Protein AF-A0A9Q8QM18-F1 (afdb_monomer_lite)

Radius of gyration: 28.14 Å; chains: 1; bounding box: 54×79×71 Å

pLDDT: mean 74.95, std 17.77, range [26.58, 97.56]

Organism: NCBI:txid2060973

InterPro domains:
  IPR002347 Short-chain dehydrogenase/reductase SDR [PF00106] (269-348)
  IPR036188 FAD/NAD(P)-binding domain superfamily [G3DSA:3.50.50.60] (13-176)
  IPR036188 FAD/NAD(P)-binding domain superfamily [SSF51905] (11-194)
  IPR036291 NAD(P)-binding domain superfamily [SSF51735] (270-450)
  IPR051104 FAD-dependent monooxygenase-like [PTHR46720] (10-173)

Structure (mmCIF, N/CA/C/O backbone):
data_AF-A0A9Q8QM18-F1
#
_entry.id   AF-A0A9Q8QM18-F1
#
loop_
_atom_site.group_PDB
_atom_site.id
_atom_site.type_symbol
_atom_site.label_atom_id
_atom_site.label_alt_id
_atom_site.label_comp_id
_atom_site.label_asym_id
_atom_site.label_entity_id
_atom_site.label_seq_id
_atom_site.pdbx_PDB_ins_code
_atom_site.Cartn_x
_atom_site.Cartn_y
_atom_site.Cartn_z
_atom_site.occupancy
_atom_site.B_iso_or_equiv
_atom_site.auth_seq_id
_atom_site.auth_comp_id
_atom_site.auth_asym_id
_atom_site.auth_atom_id
_atom_site.pdbx_PDB_model_num
ATOM 1 N N . MET A 1 1 ? -3.665 -9.836 41.598 1.00 34.06 1 MET A N 1
ATOM 2 C CA . MET A 1 1 ? -3.553 -8.411 41.993 1.00 34.06 1 MET A CA 1
ATOM 3 C C . MET A 1 1 ? -4.926 -7.767 41.803 1.00 34.06 1 MET A C 1
ATOM 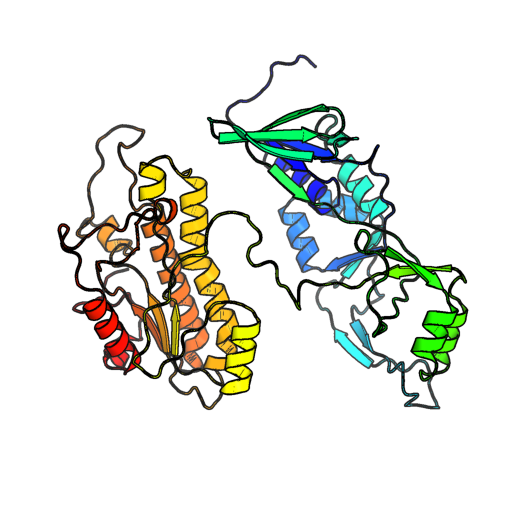5 O O . MET A 1 1 ? -5.701 -8.355 41.056 1.00 34.06 1 MET A O 1
ATOM 9 N N . PRO A 1 2 ? -5.274 -6.680 42.517 1.00 31.98 2 PRO A N 1
ATOM 10 C CA . PRO A 1 2 ? -6.604 -6.061 42.425 1.00 31.98 2 PRO A CA 1
ATOM 11 C C . PRO A 1 2 ? -6.899 -5.482 41.027 1.00 31.98 2 PRO A C 1
ATOM 13 O O . PRO A 1 2 ? -5.983 -5.227 40.252 1.00 31.98 2 PRO A O 1
ATOM 16 N N . GLU A 1 3 ? -8.183 -5.309 40.703 1.00 37.53 3 GLU A N 1
ATOM 17 C CA . GLU A 1 3 ? -8.696 -5.207 39.320 1.00 37.53 3 GLU A CA 1
ATOM 18 C C . GLU A 1 3 ? -8.682 -3.798 38.681 1.00 37.53 3 GLU A C 1
ATOM 20 O O . GLU A 1 3 ? -9.197 -3.621 37.570 1.00 37.53 3 GLU A O 1
ATOM 25 N N . ASP A 1 4 ? -8.121 -2.793 39.361 1.00 39.25 4 ASP A N 1
ATOM 26 C CA . ASP A 1 4 ? -8.406 -1.376 39.073 1.00 39.25 4 ASP A CA 1
ATOM 27 C C . ASP A 1 4 ? -7.155 -0.490 38.897 1.00 39.25 4 ASP A C 1
ATOM 29 O O . ASP A 1 4 ? -7.056 0.604 39.441 1.00 39.25 4 ASP A O 1
ATOM 33 N N . ASP A 1 5 ? -6.191 -0.974 38.106 1.00 39.03 5 ASP A N 1
ATOM 34 C CA . ASP A 1 5 ? -5.018 -0.208 37.633 1.00 39.03 5 ASP A CA 1
ATOM 35 C C . ASP A 1 5 ? -5.024 -0.093 36.092 1.00 39.03 5 ASP A C 1
ATOM 37 O O . ASP A 1 5 ? -4.059 -0.393 35.385 1.00 39.03 5 ASP A O 1
ATOM 41 N N . ARG A 1 6 ? -6.196 0.241 35.532 1.00 44.75 6 ARG A N 1
ATOM 42 C CA . ARG A 1 6 ? -6.424 0.326 34.081 1.00 44.75 6 ARG A CA 1
ATOM 43 C C . ARG A 1 6 ? -6.242 1.759 33.583 1.00 44.75 6 ARG A C 1
ATOM 45 O O . ARG A 1 6 ? -7.160 2.571 33.615 1.00 44.75 6 ARG A O 1
ATOM 52 N N . ASP A 1 7 ? -5.041 2.042 33.081 1.00 43.19 7 ASP A N 1
ATOM 53 C CA . ASP A 1 7 ? -4.685 3.301 32.416 1.00 43.19 7 ASP A CA 1
ATOM 54 C C . ASP A 1 7 ? -5.503 3.523 31.127 1.00 43.19 7 ASP A C 1
ATOM 56 O O . ASP A 1 7 ? -5.141 3.066 30.038 1.00 43.19 7 ASP A O 1
ATOM 60 N N . TRP A 1 8 ? -6.609 4.260 31.253 1.00 39.44 8 TRP A N 1
ATOM 61 C CA . TRP A 1 8 ? -7.524 4.594 30.157 1.00 39.44 8 TRP A CA 1
ATOM 62 C C . TRP A 1 8 ? -6.938 5.547 29.096 1.00 39.44 8 TRP A C 1
ATOM 64 O O . TRP A 1 8 ? -7.628 5.873 28.132 1.00 39.44 8 TRP A O 1
ATOM 74 N N . ALA A 1 9 ? -5.682 5.996 29.225 1.00 43.34 9 ALA A N 1
ATOM 75 C CA . ALA A 1 9 ? -5.035 6.851 28.228 1.00 43.34 9 ALA A CA 1
ATOM 76 C C . ALA A 1 9 ? -4.517 6.092 26.987 1.00 43.34 9 ALA A C 1
ATOM 78 O O . ALA A 1 9 ? -3.986 6.723 26.067 1.00 43.34 9 ALA A O 1
ATOM 79 N N . LYS A 1 10 ? -4.631 4.754 26.941 1.00 47.91 10 LYS A N 1
ATOM 80 C CA . LYS A 1 10 ? -4.065 3.914 25.870 1.00 47.91 10 LYS A CA 1
ATOM 81 C C . LYS A 1 10 ? -5.100 2.958 25.260 1.00 47.91 10 LYS A C 1
ATOM 83 O O . LYS A 1 10 ? -5.878 2.369 26.008 1.00 47.91 10 LYS A O 1
ATOM 88 N N . PRO A 1 11 ? -5.086 2.741 23.928 1.00 55.12 11 PRO A N 1
ATOM 89 C CA . PRO A 1 11 ? -5.992 1.796 23.282 1.00 55.12 11 PRO A CA 1
ATOM 90 C C . PRO A 1 11 ? -5.706 0.361 23.736 1.00 55.12 11 PRO A C 1
ATOM 92 O O . PRO A 1 11 ? -4.543 -0.028 23.876 1.00 55.12 11 PRO A O 1
ATOM 95 N N . HIS A 1 12 ? -6.771 -0.418 23.923 1.00 72.94 12 HIS A N 1
ATOM 96 C CA . HIS A 1 12 ? -6.713 -1.847 24.205 1.00 72.94 12 HIS A CA 1
ATOM 97 C C . HIS A 1 12 ? -6.968 -2.636 22.916 1.00 72.94 12 HIS A C 1
ATOM 99 O O . HIS A 1 12 ? -8.068 -2.607 22.370 1.00 72.94 12 HIS A O 1
ATOM 105 N N . LEU A 1 13 ? -5.941 -3.312 22.406 1.00 73.00 13 LEU A N 1
ATOM 106 C CA . LEU A 1 13 ? -5.974 -4.031 21.131 1.00 73.00 13 LEU A CA 1
ATOM 107 C C . LEU A 1 13 ? -6.277 -5.523 21.324 1.00 73.00 13 LEU A C 1
ATOM 109 O O . LEU A 1 13 ? -5.833 -6.130 22.297 1.00 73.00 13 LEU A O 1
ATOM 113 N N . ALA A 1 14 ? -6.957 -6.135 20.357 1.00 70.12 14 ALA A N 1
ATOM 114 C CA . ALA A 1 14 ? -7.005 -7.585 20.207 1.00 70.12 14 ALA A CA 1
ATOM 115 C C . ALA A 1 14 ? -6.118 -8.053 19.050 1.00 70.12 14 ALA A C 1
ATOM 117 O O . ALA A 1 14 ? -6.147 -7.483 17.958 1.00 70.12 14 ALA A O 1
ATOM 118 N N . ILE A 1 15 ? -5.414 -9.157 19.265 1.00 71.94 15 ILE A N 1
ATOM 119 C CA . ILE A 1 15 ? -4.842 -9.995 18.212 1.00 71.94 15 ILE A CA 1
ATOM 120 C C . ILE A 1 15 ? -5.606 -11.320 18.232 1.00 71.94 15 ILE A C 1
ATOM 122 O O . ILE A 1 15 ? -5.833 -11.880 19.299 1.00 71.94 15 ILE A O 1
ATOM 126 N N . VAL A 1 16 ? -6.037 -11.806 17.072 1.00 67.12 16 VAL A N 1
ATOM 127 C CA . VAL A 1 16 ? -6.761 -13.071 16.895 1.00 67.12 16 VAL A CA 1
ATOM 128 C C . VAL A 1 16 ? -5.879 -14.002 16.070 1.00 67.12 16 VAL A C 1
ATOM 130 O O . VAL A 1 16 ? -5.572 -13.697 14.919 1.00 67.12 16 VAL A O 1
ATOM 133 N N . GLY A 1 17 ? -5.478 -15.123 16.662 1.00 69.62 17 GLY A N 1
ATOM 134 C CA . GLY A 1 17 ? -4.489 -16.048 16.112 1.00 69.62 17 GLY A CA 1
ATOM 135 C C . GLY A 1 17 ? -3.126 -15.910 16.799 1.00 69.62 17 GLY A C 1
ATOM 136 O O . GLY A 1 17 ? -2.506 -14.844 16.821 1.00 69.62 17 GLY A O 1
ATOM 137 N N . GLY A 1 18 ? -2.680 -17.012 17.397 1.00 71.81 18 GLY A N 1
ATOM 138 C CA . GLY A 1 18 ? -1.485 -17.138 18.229 1.00 71.81 18 GLY A CA 1
ATOM 139 C C . GLY A 1 18 ? -0.248 -17.670 17.516 1.00 71.81 18 GLY A C 1
ATOM 140 O O . GLY A 1 18 ? 0.677 -18.113 18.189 1.00 71.81 18 GLY A O 1
ATOM 141 N N . GLY A 1 19 ? -0.207 -17.640 16.183 1.00 73.62 19 GLY A N 1
ATOM 142 C CA . GLY A 1 19 ? 1.004 -17.973 15.431 1.00 73.62 19 GLY A CA 1
ATOM 143 C C . GLY A 1 19 ? 2.135 -16.954 15.643 1.00 73.62 19 GLY A C 1
ATOM 144 O O . GLY A 1 19 ? 1.929 -15.869 16.195 1.00 73.62 19 GLY A O 1
ATOM 145 N N . ILE A 1 20 ? 3.332 -17.275 15.135 1.00 79.31 20 ILE A N 1
ATOM 146 C CA . ILE A 1 20 ? 4.567 -16.472 15.287 1.00 79.31 20 ILE A CA 1
ATOM 147 C C . ILE A 1 20 ? 4.347 -14.969 15.048 1.00 79.31 20 ILE A C 1
ATOM 149 O O . ILE A 1 20 ? 4.834 -14.157 15.830 1.00 79.31 20 ILE A O 1
ATOM 153 N N . VAL A 1 21 ? 3.593 -14.585 14.012 1.00 77.00 21 VAL A N 1
ATOM 154 C CA . VAL A 1 21 ? 3.330 -13.170 13.685 1.00 77.00 21 VAL A CA 1
ATOM 155 C C . VAL A 1 21 ? 2.522 -12.470 14.783 1.00 77.00 21 VAL A C 1
ATOM 157 O O . VAL A 1 21 ? 2.891 -11.371 15.195 1.00 77.00 21 VAL A O 1
ATOM 160 N N . GLY A 1 22 ? 1.466 -13.107 15.299 1.00 73.81 22 GLY A N 1
ATOM 161 C CA . GLY A 1 22 ? 0.642 -12.552 16.375 1.00 73.81 22 GLY A CA 1
ATOM 162 C C . GLY A 1 22 ? 1.420 -12.408 17.685 1.00 73.81 22 GLY A C 1
ATOM 163 O O . GLY A 1 22 ? 1.321 -11.380 18.358 1.00 73.81 22 GLY A O 1
ATOM 164 N N . VAL A 1 23 ? 2.266 -13.386 18.015 1.00 86.06 23 VAL A N 1
ATOM 165 C CA . VAL A 1 23 ? 3.114 -13.361 19.220 1.00 86.06 23 VAL A CA 1
ATOM 166 C C . VAL A 1 23 ? 4.228 -12.305 19.107 1.00 86.06 23 VAL A C 1
ATOM 168 O O . VAL A 1 23 ? 4.399 -11.504 20.027 1.00 86.06 23 VAL A O 1
ATOM 171 N N . ILE A 1 24 ? 4.910 -12.203 17.959 1.00 87.94 24 ILE A N 1
ATOM 172 C CA . ILE A 1 24 ? 5.895 -11.139 17.672 1.00 87.94 24 ILE A CA 1
ATOM 173 C C . ILE A 1 24 ? 5.258 -9.744 17.751 1.00 87.94 24 ILE A C 1
ATOM 175 O O . ILE A 1 24 ? 5.824 -8.833 18.361 1.00 87.94 24 ILE A O 1
ATOM 179 N N . LEU A 1 25 ? 4.066 -9.572 17.175 1.00 79.88 25 LEU A N 1
ATOM 180 C CA . LEU A 1 25 ? 3.323 -8.315 17.241 1.00 79.88 25 LEU A CA 1
ATOM 181 C C . LEU A 1 25 ? 2.918 -7.971 18.682 1.00 79.88 25 LEU A C 1
ATOM 183 O O . LEU A 1 25 ? 3.055 -6.818 19.094 1.00 79.88 25 LEU A O 1
ATOM 187 N N . THR A 1 26 ? 2.488 -8.963 19.467 1.00 85.75 26 THR A N 1
ATOM 188 C CA . THR A 1 26 ? 2.162 -8.792 20.892 1.00 85.75 26 THR A CA 1
ATOM 189 C C . THR A 1 26 ? 3.369 -8.274 21.676 1.00 85.75 26 THR A C 1
ATOM 191 O O . THR A 1 26 ? 3.246 -7.262 22.365 1.00 85.75 26 THR A O 1
ATOM 194 N N . LEU A 1 27 ? 4.551 -8.885 21.519 1.00 87.50 27 LEU A N 1
ATOM 195 C CA . LEU A 1 27 ? 5.794 -8.405 22.142 1.00 87.50 27 LEU A CA 1
ATOM 196 C C . LEU A 1 27 ? 6.119 -6.964 21.720 1.00 87.50 27 LEU A C 1
ATOM 198 O O . LEU A 1 27 ? 6.325 -6.094 22.568 1.00 87.50 27 LEU A O 1
ATOM 202 N N . GLY A 1 28 ? 6.051 -6.670 20.419 1.00 83.94 28 GLY A N 1
ATOM 203 C CA . GLY A 1 28 ? 6.276 -5.328 19.880 1.00 83.94 28 GLY A CA 1
ATOM 204 C C . GLY A 1 28 ? 5.372 -4.242 20.474 1.00 83.94 28 GLY A C 1
ATOM 205 O O . GLY A 1 28 ? 5.835 -3.118 20.705 1.00 83.94 28 GLY A O 1
ATOM 206 N N . LEU A 1 29 ? 4.104 -4.568 20.735 1.00 82.56 29 LEU A N 1
ATOM 207 C CA . LEU A 1 29 ? 3.117 -3.680 21.357 1.00 82.56 29 LEU A CA 1
ATOM 208 C C . LEU A 1 29 ? 3.367 -3.508 22.862 1.00 82.56 29 LEU A C 1
ATOM 210 O O . LEU A 1 29 ? 3.389 -2.372 23.348 1.00 82.56 29 LEU A O 1
ATOM 214 N N . LEU A 1 30 ? 3.636 -4.603 23.581 1.00 86.81 30 LEU A N 1
ATOM 215 C CA . LEU A 1 30 ? 3.956 -4.591 25.013 1.00 86.81 30 LEU A CA 1
ATOM 216 C C . LEU A 1 30 ? 5.220 -3.770 25.310 1.00 86.81 30 LEU A C 1
ATOM 218 O O . LEU A 1 30 ? 5.198 -2.913 26.195 1.00 86.81 30 LEU A O 1
ATOM 222 N N . ARG A 1 31 ? 6.284 -3.931 24.510 1.00 87.19 31 ARG A N 1
ATOM 223 C CA . ARG A 1 31 ? 7.521 -3.126 24.583 1.00 87.19 31 ARG A CA 1
ATOM 224 C C . ARG A 1 31 ? 7.249 -1.625 24.481 1.00 87.19 31 ARG A C 1
ATOM 226 O O . ARG A 1 31 ? 7.883 -0.809 25.147 1.00 87.19 31 ARG A O 1
ATOM 233 N N . ARG A 1 32 ? 6.270 -1.257 23.649 1.00 84.62 32 ARG A N 1
ATOM 234 C CA . ARG A 1 32 ? 5.809 0.121 23.409 1.00 84.62 32 ARG A CA 1
ATOM 235 C C . ARG A 1 32 ? 4.740 0.570 24.418 1.00 84.62 32 ARG A C 1
ATOM 237 O O . ARG A 1 32 ? 4.177 1.651 24.272 1.00 84.62 32 ARG A O 1
ATOM 244 N N . LYS A 1 33 ? 4.500 -0.231 25.467 1.00 83.94 33 LYS A N 1
ATOM 245 C CA . LYS A 1 33 ? 3.535 -0.013 26.559 1.00 83.94 33 LYS A CA 1
ATOM 246 C C . LYS A 1 33 ? 2.088 0.155 26.076 1.00 83.94 33 LYS A C 1
ATOM 248 O O . LYS A 1 33 ? 1.301 0.832 26.738 1.00 83.94 33 LYS A O 1
ATOM 253 N N . VAL A 1 34 ? 1.745 -0.444 24.934 1.00 77.75 34 VAL A N 1
ATOM 254 C CA . VAL A 1 34 ? 0.377 -0.498 24.398 1.00 77.75 34 VAL A CA 1
ATOM 255 C C . VAL A 1 34 ? -0.373 -1.651 25.063 1.00 77.75 34 VAL A C 1
ATOM 257 O O . VAL A 1 34 ? 0.195 -2.719 25.280 1.00 77.75 34 VAL A O 1
ATOM 260 N N . SER A 1 35 ? -1.647 -1.440 25.396 1.00 82.38 35 SER A N 1
ATOM 261 C CA . SER A 1 35 ? -2.482 -2.479 25.998 1.00 82.38 35 SER A CA 1
ATOM 262 C C . SER A 1 35 ? -2.972 -3.440 24.913 1.00 82.38 35 SER A C 1
ATOM 264 O O . SER A 1 35 ? -3.502 -3.009 23.890 1.00 82.38 35 SER A O 1
ATOM 266 N N . VAL A 1 36 ? -2.784 -4.744 25.109 1.00 86.00 36 VAL A N 1
ATOM 267 C CA . VAL A 1 36 ? -3.120 -5.772 24.114 1.00 86.00 36 VAL A CA 1
ATOM 268 C C . VAL A 1 36 ? -3.541 -7.075 24.794 1.00 86.00 36 VAL A C 1
ATOM 270 O O . VAL A 1 36 ? -3.056 -7.392 25.880 1.00 86.00 36 VAL A O 1
ATOM 273 N N . ARG A 1 37 ? -4.433 -7.828 24.148 1.00 88.31 37 ARG A N 1
ATOM 274 C CA . ARG A 1 37 ? -4.672 -9.257 24.394 1.00 88.31 37 ARG A CA 1
ATOM 275 C C . ARG A 1 37 ? -4.522 -10.048 23.104 1.00 88.31 37 ARG A C 1
ATOM 277 O O . ARG A 1 37 ? -4.903 -9.566 22.037 1.00 88.31 37 ARG A O 1
ATOM 284 N N . LEU A 1 38 ? -4.016 -11.269 23.220 1.00 86.00 38 LEU A N 1
ATOM 285 C CA . LEU A 1 38 ? -3.966 -12.243 22.137 1.00 86.00 38 LEU A CA 1
ATOM 286 C C . LEU A 1 38 ? -4.971 -13.364 22.415 1.00 86.00 38 LEU A C 1
ATOM 288 O O . LEU A 1 38 ? -4.965 -13.955 23.491 1.00 86.00 38 LEU A O 1
ATOM 292 N N . TYR A 1 39 ? -5.815 -13.661 21.436 1.00 81.62 39 TYR A N 1
ATOM 293 C CA . TYR A 1 39 ? -6.861 -14.673 21.490 1.00 81.62 39 TYR A CA 1
ATOM 294 C C . TYR A 1 39 ? -6.489 -15.821 20.548 1.00 81.62 39 TYR A C 1
ATOM 296 O O . TYR A 1 39 ? -6.402 -15.624 19.336 1.00 81.62 39 TYR A O 1
ATOM 304 N N . GLU A 1 40 ? -6.254 -17.009 21.102 1.00 82.56 40 GLU A N 1
ATOM 305 C CA . GLU A 1 40 ? -5.836 -18.203 20.358 1.00 82.56 40 GLU A CA 1
ATOM 306 C C . GLU A 1 40 ? -6.907 -19.297 20.438 1.00 82.56 40 GLU A C 1
ATOM 308 O O . GLU A 1 40 ? -7.430 -19.592 21.512 1.00 82.56 40 GLU A O 1
ATOM 313 N N . GLN A 1 41 ? -7.239 -19.917 19.303 1.00 74.25 41 GLN A N 1
ATOM 314 C CA . GLN A 1 41 ? -8.289 -20.939 19.214 1.00 74.25 41 GLN A CA 1
ATOM 315 C C . GLN A 1 41 ? -7.907 -22.285 19.848 1.00 74.25 41 GLN A C 1
ATOM 317 O O . GLN A 1 41 ? -8.772 -22.988 20.372 1.00 74.25 41 GLN A O 1
ATOM 322 N N . SER A 1 42 ? -6.620 -22.623 19.846 1.00 76.38 42 SER A N 1
ATOM 323 C CA . SER A 1 42 ? -6.049 -23.843 20.418 1.00 76.38 42 SER A CA 1
ATOM 324 C C . SER A 1 42 ? -6.095 -23.852 21.950 1.00 76.38 42 SER A C 1
ATOM 326 O O . SER A 1 42 ? -6.275 -22.828 22.609 1.00 76.38 42 SER A O 1
ATOM 328 N N . THR A 1 43 ? -5.887 -25.023 22.558 1.00 80.12 43 THR A N 1
ATOM 329 C CA . THR A 1 43 ? -5.878 -25.206 24.024 1.00 80.12 43 THR A CA 1
ATOM 330 C C . THR A 1 43 ? -4.577 -24.774 24.716 1.00 80.12 43 THR A C 1
ATOM 332 O O . THR A 1 43 ? -4.452 -24.955 25.926 1.00 80.12 43 THR A O 1
ATOM 335 N N . GLY A 1 44 ? -3.615 -24.259 23.953 1.00 78.06 44 GLY A N 1
ATOM 336 C CA . GLY A 1 44 ? -2.250 -23.889 24.329 1.00 78.06 44 GLY A CA 1
ATOM 337 C C . GLY A 1 44 ? -1.426 -23.674 23.051 1.00 78.06 44 GLY A C 1
ATOM 338 O O . GLY A 1 44 ? -1.944 -23.917 21.959 1.00 78.06 44 GLY A O 1
ATOM 339 N N . PHE A 1 45 ? -0.145 -23.304 23.154 1.00 70.19 45 PHE A N 1
ATOM 340 C CA . PHE A 1 45 ? 0.777 -23.288 22.003 1.00 70.19 45 PHE A CA 1
ATOM 341 C C . PHE A 1 45 ? 1.203 -24.708 21.597 1.00 70.19 45 PHE A C 1
ATOM 343 O O . PHE A 1 45 ? 2.375 -25.072 21.635 1.00 70.19 45 PHE A O 1
ATOM 350 N N . GLN A 1 46 ? 0.234 -25.536 21.211 1.00 55.31 46 GLN A N 1
ATOM 351 C CA . GLN A 1 46 ? 0.485 -26.846 20.618 1.00 55.31 46 GLN A CA 1
ATOM 352 C C . GLN A 1 46 ? 0.745 -26.689 19.126 1.00 55.31 46 GLN A C 1
ATOM 354 O O . GLN A 1 46 ? -0.011 -27.184 18.289 1.00 55.31 46 GLN A O 1
ATOM 359 N N . GLU A 1 47 ? 1.822 -25.980 18.780 1.00 51.69 47 GLU A N 1
ATOM 360 C CA . GLU A 1 47 ? 2.209 -25.936 17.385 1.00 51.69 47 GLU A CA 1
ATOM 361 C C . GLU A 1 47 ? 2.679 -27.311 16.932 1.00 51.69 47 GLU A C 1
ATOM 363 O O . GLU A 1 47 ? 3.753 -27.821 17.263 1.00 51.69 47 GLU A O 1
ATOM 368 N N . ILE A 1 48 ? 1.834 -27.878 16.082 1.00 43.00 48 ILE A N 1
ATOM 369 C CA . ILE A 1 48 ? 2.151 -28.876 15.087 1.00 43.00 48 ILE A CA 1
ATOM 370 C C . ILE A 1 48 ? 3.327 -28.390 14.178 1.00 43.00 48 ILE A C 1
ATOM 372 O O . ILE A 1 48 ? 3.103 -28.349 12.988 1.00 43.00 48 ILE A O 1
ATOM 376 N N . GLY A 1 49 ? 4.495 -27.906 14.649 1.00 51.22 49 GLY A N 1
ATOM 377 C CA . GLY A 1 49 ? 5.391 -26.912 13.981 1.00 51.22 49 GLY A CA 1
ATOM 378 C C . GLY A 1 49 ? 5.974 -27.141 12.561 1.00 51.22 49 GLY A C 1
ATOM 379 O O . GLY A 1 49 ? 5.284 -27.510 11.631 1.00 51.22 49 GLY A O 1
ATOM 380 N N . ALA A 1 50 ? 7.252 -26.819 12.328 1.00 52.53 50 ALA A N 1
ATOM 381 C CA . ALA A 1 50 ? 7.966 -26.945 11.037 1.00 52.53 50 ALA A CA 1
ATOM 382 C C . ALA A 1 50 ? 9.450 -26.564 11.223 1.00 52.53 50 ALA A C 1
ATOM 384 O O . ALA A 1 50 ? 9.813 -26.045 12.279 1.00 52.53 50 ALA A O 1
ATOM 385 N N . GLY A 1 51 ? 10.291 -26.742 10.201 1.00 57.47 51 GLY A N 1
ATOM 386 C CA . GLY A 1 51 ? 11.512 -25.940 10.063 1.00 57.47 51 GLY A CA 1
ATOM 387 C C . GLY A 1 51 ? 11.171 -24.597 9.411 1.00 57.47 51 GLY A C 1
ATOM 388 O O . GLY A 1 51 ? 10.564 -24.589 8.344 1.00 57.47 51 GLY A O 1
ATOM 389 N N . ILE A 1 52 ? 11.526 -23.476 10.042 1.00 72.44 52 ILE A N 1
ATOM 390 C CA . ILE A 1 52 ? 11.339 -22.120 9.498 1.00 72.44 52 ILE A CA 1
ATOM 391 C C . ILE A 1 52 ? 12.672 -21.370 9.517 1.00 72.44 52 ILE A C 1
ATOM 393 O O . ILE A 1 52 ? 13.450 -21.521 10.456 1.00 72.44 52 ILE A O 1
ATOM 397 N N . ALA A 1 53 ? 12.957 -20.583 8.478 1.00 71.44 53 ALA A N 1
ATOM 398 C CA . ALA A 1 53 ? 14.232 -19.889 8.332 1.00 71.44 53 ALA A CA 1
ATOM 399 C C . ALA A 1 53 ? 14.049 -18.388 8.092 1.00 71.44 53 ALA A C 1
ATOM 401 O O . ALA A 1 53 ? 13.262 -17.973 7.243 1.00 71.44 53 ALA A O 1
ATOM 402 N N . PHE A 1 54 ? 14.814 -17.569 8.817 1.00 78.25 54 PHE A N 1
ATOM 403 C CA . PHE A 1 54 ? 14.709 -16.111 8.765 1.00 78.25 54 PHE A CA 1
ATOM 404 C C . PHE A 1 54 ? 15.955 -15.469 8.150 1.00 78.25 54 PHE A C 1
ATOM 406 O O . PHE A 1 54 ? 17.079 -15.631 8.645 1.00 78.25 54 PHE A O 1
ATOM 413 N N . SER A 1 55 ? 15.736 -14.697 7.084 1.00 77.69 55 SER A N 1
ATOM 414 C CA . SER A 1 55 ? 16.777 -13.917 6.414 1.00 77.69 55 SER A CA 1
ATOM 415 C C . SER A 1 55 ? 17.356 -12.834 7.330 1.00 77.69 55 SER A C 1
ATOM 417 O O . SER A 1 55 ? 16.729 -12.403 8.304 1.00 77.69 55 SER A O 1
ATOM 419 N N . ALA A 1 56 ? 18.544 -12.332 6.996 1.00 75.81 56 ALA A N 1
ATOM 420 C CA . ALA A 1 56 ? 19.166 -11.219 7.711 1.00 75.81 56 ALA A CA 1
ATOM 421 C C . ALA A 1 56 ? 18.294 -9.949 7.744 1.00 75.81 56 ALA A C 1
ATOM 423 O O . ALA A 1 56 ? 18.371 -9.184 8.703 1.00 75.81 56 ALA A O 1
ATOM 424 N N . CYS A 1 57 ? 17.435 -9.733 6.741 1.00 75.31 57 CYS A N 1
ATOM 425 C CA . CYS A 1 57 ? 16.480 -8.625 6.755 1.00 75.31 57 CYS A CA 1
ATOM 426 C C . CYS A 1 57 ? 15.371 -8.856 7.793 1.00 75.31 57 CYS A C 1
ATOM 428 O O . CYS A 1 57 ? 15.185 -8.022 8.677 1.00 75.31 57 CYS A O 1
ATOM 430 N N . ALA A 1 58 ? 14.721 -10.027 7.764 1.00 75.00 58 ALA A N 1
ATOM 431 C CA . ALA A 1 58 ? 13.677 -10.386 8.726 1.00 75.00 58 ALA A CA 1
ATOM 432 C C . ALA A 1 58 ? 14.183 -10.322 10.179 1.00 75.00 58 ALA A C 1
ATOM 434 O O . ALA A 1 58 ? 13.496 -9.790 11.047 1.00 75.00 58 ALA A O 1
ATOM 435 N N . ARG A 1 59 ? 15.418 -10.777 10.435 1.00 86.50 59 ARG A N 1
ATOM 436 C CA . ARG A 1 59 ? 16.049 -10.707 11.764 1.00 86.50 59 ARG A CA 1
ATOM 437 C C . ARG A 1 59 ? 16.302 -9.266 12.235 1.00 86.50 59 ARG A C 1
ATOM 439 O O . ARG A 1 59 ? 15.996 -8.956 13.381 1.00 86.50 59 ARG A O 1
ATOM 446 N N . ARG A 1 60 ? 16.746 -8.352 11.362 1.00 80.56 60 ARG A N 1
ATOM 447 C CA . ARG A 1 60 ? 16.833 -6.915 11.711 1.00 80.56 60 ARG A CA 1
ATOM 448 C C . ARG A 1 60 ? 15.457 -6.311 12.010 1.00 80.56 60 ARG A C 1
ATOM 450 O O . ARG A 1 60 ? 15.324 -5.519 12.937 1.00 80.56 60 ARG A O 1
ATOM 457 N N . CYS A 1 61 ? 14.415 -6.699 11.272 1.00 75.31 61 CYS A N 1
ATOM 458 C CA . CYS A 1 61 ? 13.047 -6.267 11.571 1.00 75.31 61 CYS A CA 1
ATOM 459 C C . CYS A 1 61 ? 12.570 -6.776 12.942 1.00 75.31 61 CYS A C 1
ATOM 461 O O . CYS A 1 61 ? 11.998 -6.001 13.703 1.00 75.31 61 CYS A O 1
ATOM 463 N N . MET A 1 62 ? 12.852 -8.037 13.289 1.00 87.19 62 MET A N 1
ATOM 464 C CA . MET A 1 62 ? 12.554 -8.611 14.609 1.00 87.19 62 MET A CA 1
ATOM 465 C C . MET A 1 62 ? 13.229 -7.830 15.747 1.00 87.19 62 MET A C 1
ATOM 467 O O . MET A 1 62 ? 12.555 -7.445 16.693 1.00 87.19 62 MET A O 1
ATOM 471 N N . GLU A 1 63 ? 14.520 -7.518 15.625 1.00 88.12 63 GLU A N 1
ATOM 472 C CA . GLU A 1 63 ? 15.291 -6.741 16.612 1.00 88.12 63 GLU A CA 1
ATOM 473 C C . GLU A 1 63 ? 14.729 -5.317 16.831 1.00 88.12 63 GLU A C 1
ATOM 475 O O . GLU A 1 63 ? 14.616 -4.828 17.962 1.00 88.12 63 GLU A O 1
ATOM 480 N N . LEU A 1 64 ? 14.295 -4.658 15.750 1.00 84.12 64 LEU A N 1
ATOM 481 C CA . LEU A 1 64 ? 13.620 -3.355 15.802 1.00 84.12 64 LEU A CA 1
ATOM 482 C C . LEU A 1 64 ? 12.220 -3.436 16.440 1.00 84.12 64 LEU A C 1
ATOM 484 O O . LEU A 1 64 ? 11.767 -2.475 17.074 1.00 84.12 64 LEU A O 1
ATOM 488 N N . ILE A 1 65 ? 11.533 -4.577 16.327 1.00 83.19 65 ILE A N 1
ATOM 489 C CA . ILE A 1 65 ? 10.297 -4.851 17.067 1.00 83.19 65 ILE A CA 1
ATOM 490 C C . ILE A 1 65 ? 10.647 -5.037 18.551 1.00 83.19 65 ILE A C 1
ATOM 492 O O . ILE A 1 65 ? 10.298 -4.159 19.350 1.00 83.19 65 ILE A O 1
ATOM 496 N N . ASP A 1 66 ? 11.395 -6.085 18.904 1.00 89.44 66 ASP A N 1
ATOM 497 C CA . ASP A 1 66 ? 11.927 -6.373 20.244 1.00 89.44 66 ASP A CA 1
ATOM 498 C C . ASP A 1 66 ? 13.152 -7.327 20.187 1.00 89.44 66 ASP A C 1
ATOM 500 O O . ASP A 1 66 ? 13.027 -8.417 19.627 1.00 89.44 66 ASP A O 1
ATOM 504 N N . PRO A 1 67 ? 14.318 -6.989 20.782 1.00 90.75 67 PRO A N 1
ATOM 505 C CA . PRO A 1 67 ? 15.452 -7.902 20.949 1.00 90.75 67 PRO A CA 1
ATOM 506 C C . PRO A 1 67 ? 15.099 -9.248 21.589 1.00 90.75 67 PRO A C 1
ATOM 508 O O . PRO A 1 67 ? 15.691 -10.253 21.200 1.00 90.75 67 PRO A O 1
ATOM 511 N N . LEU A 1 68 ? 14.080 -9.309 22.457 1.00 91.19 68 LEU A N 1
ATOM 512 C CA . LEU A 1 68 ? 13.597 -10.567 23.043 1.00 91.19 68 LEU A CA 1
ATOM 513 C C . LEU A 1 68 ? 13.147 -11.589 21.979 1.00 91.19 68 LEU A C 1
ATOM 515 O O . LEU A 1 68 ? 13.180 -12.792 22.223 1.00 91.19 68 LEU A O 1
ATOM 519 N N . ILE A 1 69 ? 12.777 -11.139 20.773 1.00 91.50 69 ILE A N 1
ATOM 520 C CA . ILE A 1 69 ? 12.456 -12.013 19.632 1.00 91.50 69 ILE A CA 1
ATOM 521 C C . ILE A 1 69 ? 13.724 -12.682 19.080 1.00 91.50 69 ILE A C 1
ATOM 523 O O . ILE A 1 69 ? 13.684 -13.839 18.665 1.00 91.50 69 ILE A O 1
ATOM 527 N N . ILE A 1 70 ? 14.859 -11.980 19.093 1.00 90.06 70 ILE A N 1
ATOM 528 C CA . ILE A 1 70 ? 16.161 -12.527 18.692 1.00 90.06 70 ILE A CA 1
ATOM 529 C C . ILE A 1 70 ? 16.748 -13.412 19.794 1.00 90.06 70 ILE A C 1
ATOM 531 O O . ILE A 1 70 ? 17.316 -14.453 19.474 1.00 90.06 70 ILE A O 1
ATOM 535 N N . GLU A 1 71 ? 16.558 -13.063 21.067 1.00 89.50 71 GLU A N 1
ATOM 536 C CA . GLU A 1 71 ? 16.921 -13.924 22.200 1.00 89.50 71 GLU A CA 1
ATOM 537 C C . GLU A 1 71 ? 16.125 -15.239 22.162 1.00 89.50 71 GLU A C 1
ATOM 539 O O . GLU A 1 71 ? 16.728 -16.308 22.164 1.00 89.50 71 GLU A O 1
ATOM 544 N N . ALA A 1 72 ? 14.802 -15.188 21.965 1.00 88.88 72 ALA A N 1
ATOM 545 C CA . ALA A 1 72 ? 13.972 -16.379 21.752 1.00 88.88 72 ALA A CA 1
ATOM 546 C C . ALA A 1 72 ? 14.415 -17.207 20.528 1.00 88.88 72 ALA A C 1
ATOM 548 O O . ALA A 1 72 ? 14.449 -18.437 20.593 1.00 88.88 72 ALA A O 1
ATOM 549 N N . LEU A 1 73 ? 14.807 -16.552 19.425 1.00 85.56 73 LEU A N 1
ATOM 550 C CA . LEU A 1 73 ? 15.326 -17.225 18.228 1.00 85.56 73 LEU A CA 1
ATOM 551 C C . LEU A 1 73 ? 16.680 -17.911 18.490 1.00 85.56 73 LEU A C 1
ATOM 553 O O . LEU A 1 73 ? 16.969 -18.959 17.917 1.00 85.56 73 LEU A O 1
ATOM 557 N N . GLN A 1 74 ? 17.524 -17.348 19.355 1.00 82.88 74 GLN A N 1
ATOM 558 C CA . GLN A 1 74 ? 18.769 -17.987 19.786 1.00 82.88 74 GLN A CA 1
ATOM 559 C C . GLN A 1 74 ? 18.483 -19.161 20.739 1.00 82.88 74 GLN A C 1
ATOM 561 O O . GLN A 1 74 ? 19.009 -20.254 20.528 1.00 82.88 74 GLN A O 1
ATOM 566 N N . SER A 1 75 ? 17.600 -18.975 21.724 1.00 82.94 75 SER A N 1
ATOM 567 C CA . SER A 1 75 ? 17.218 -19.989 22.718 1.00 82.94 75 SER A CA 1
ATOM 568 C C . SER A 1 75 ? 16.506 -21.204 22.119 1.00 82.94 75 SER A C 1
ATOM 570 O O . SER A 1 75 ? 16.705 -22.318 22.601 1.00 82.94 75 SER A O 1
ATOM 572 N N . CYS A 1 76 ? 15.756 -21.048 21.022 1.00 77.38 76 CYS A N 1
ATOM 573 C CA . CYS A 1 76 ? 15.187 -22.180 20.283 1.00 77.38 76 CYS A CA 1
ATOM 574 C C . CYS A 1 76 ? 16.211 -22.924 19.393 1.00 77.38 76 CYS A C 1
ATOM 576 O O . CYS A 1 76 ? 15.820 -23.703 18.522 1.00 77.38 76 CYS A O 1
ATOM 578 N N . GLY A 1 77 ? 17.512 -22.667 19.572 1.00 64.56 77 GLY A N 1
ATOM 579 C CA . GLY A 1 77 ? 18.598 -23.382 18.902 1.00 64.56 77 GLY A CA 1
ATOM 580 C C . GLY A 1 77 ? 18.767 -23.036 17.424 1.00 64.56 77 GLY A C 1
ATOM 581 O O . GLY A 1 77 ? 19.152 -23.909 16.649 1.00 64.56 77 GLY A O 1
ATOM 582 N N . ALA A 1 78 ? 18.460 -21.802 16.999 1.00 64.38 78 ALA A N 1
ATOM 583 C CA . ALA A 1 78 ? 18.586 -21.444 15.588 1.00 64.38 78 ALA A CA 1
ATOM 584 C C . ALA A 1 78 ? 20.035 -21.575 15.088 1.00 64.38 78 ALA A C 1
ATOM 586 O O . ALA A 1 78 ? 20.951 -20.935 15.621 1.00 64.38 78 ALA A O 1
ATOM 587 N N . VAL A 1 79 ? 20.217 -22.343 14.017 1.00 62.31 79 VAL A N 1
ATOM 588 C CA . VAL A 1 79 ? 21.488 -22.577 13.314 1.00 62.31 79 VAL A CA 1
ATOM 589 C C . VAL A 1 79 ? 21.520 -21.807 11.994 1.00 62.31 79 VAL A C 1
ATOM 591 O O . VAL A 1 79 ? 20.486 -21.331 11.525 1.00 62.31 79 VAL A O 1
ATOM 594 N N . SER A 1 80 ? 22.694 -21.658 11.381 1.00 59.38 80 SER A N 1
ATOM 595 C CA . SER A 1 80 ? 22.766 -21.318 9.952 1.00 59.38 80 SER A CA 1
ATOM 596 C C . SER A 1 80 ? 22.137 -22.457 9.140 1.00 59.38 80 SER A C 1
ATOM 598 O O . SER A 1 80 ? 22.243 -23.613 9.539 1.00 59.38 80 SER A O 1
ATOM 600 N N . VAL A 1 81 ? 21.461 -22.157 8.026 1.00 54.53 81 VAL A N 1
ATOM 601 C CA . VAL A 1 81 ? 20.858 -23.210 7.172 1.00 54.53 81 VAL A CA 1
ATOM 602 C C . VAL A 1 81 ? 21.918 -23.960 6.343 1.00 54.53 81 VAL A C 1
ATOM 604 O O . VAL A 1 81 ? 21.655 -25.049 5.842 1.00 54.53 81 VAL A O 1
ATOM 607 N N . SER A 1 82 ? 23.127 -23.409 6.254 1.00 52.16 82 SER A N 1
ATOM 608 C CA . SER A 1 82 ? 24.301 -24.013 5.631 1.00 52.16 82 SER A CA 1
ATOM 609 C C . SER A 1 82 ? 25.577 -23.622 6.381 1.00 52.16 82 SER A C 1
ATOM 611 O O . SER A 1 82 ? 25.636 -22.559 7.013 1.00 52.16 82 SER A O 1
ATOM 613 N N . ASP A 1 83 ? 26.598 -24.473 6.282 1.00 49.12 83 ASP A N 1
ATOM 614 C CA . ASP A 1 83 ? 27.938 -24.195 6.794 1.00 49.12 83 ASP A CA 1
ATOM 615 C C . ASP A 1 83 ? 28.732 -23.341 5.787 1.00 49.12 83 ASP A C 1
ATOM 617 O O . ASP A 1 83 ? 28.728 -23.601 4.583 1.00 49.12 83 ASP A O 1
ATOM 621 N N . ASP A 1 84 ? 29.383 -22.295 6.304 1.00 48.94 84 ASP A N 1
ATOM 622 C CA . ASP A 1 84 ? 30.302 -21.332 5.667 1.00 48.94 84 ASP A CA 1
ATOM 623 C C . ASP A 1 84 ? 29.857 -20.559 4.399 1.00 48.94 84 ASP A C 1
ATOM 625 O O . ASP A 1 84 ? 30.329 -19.442 4.192 1.00 48.94 84 ASP A O 1
ATOM 629 N N . THR A 1 85 ? 28.907 -21.044 3.592 1.00 53.19 85 THR A N 1
ATOM 630 C CA . THR A 1 85 ? 28.363 -20.338 2.408 1.00 53.19 85 THR A CA 1
ATOM 631 C C . THR A 1 85 ? 26.838 -20.427 2.366 1.00 53.19 85 THR A C 1
ATOM 633 O O . THR A 1 85 ? 26.266 -21.513 2.384 1.00 53.19 85 THR A O 1
ATOM 636 N N . ASN A 1 86 ? 26.139 -19.285 2.355 1.00 55.06 86 ASN A N 1
ATOM 637 C CA . ASN A 1 86 ? 24.667 -19.234 2.305 1.00 55.06 86 ASN A CA 1
ATOM 638 C C . ASN A 1 86 ? 24.180 -19.245 0.851 1.00 55.06 86 ASN A C 1
ATOM 640 O O . ASN A 1 86 ? 23.564 -18.292 0.379 1.00 55.06 86 ASN A O 1
ATOM 644 N N . ASP A 1 87 ? 24.477 -20.329 0.144 1.00 62.56 87 ASP A N 1
ATOM 645 C CA . ASP A 1 87 ? 24.202 -20.441 -1.283 1.00 62.56 87 ASP A CA 1
ATOM 646 C C . ASP A 1 87 ? 22.913 -21.218 -1.534 1.00 62.56 87 ASP A C 1
ATOM 648 O O . ASP A 1 87 ? 22.752 -22.350 -1.077 1.00 62.56 87 ASP A O 1
ATOM 652 N N . LEU A 1 88 ? 22.018 -20.651 -2.341 1.00 64.12 88 LEU A N 1
ATOM 653 C CA . LEU A 1 88 ? 20.991 -21.448 -3.001 1.00 64.12 88 LEU A CA 1
ATOM 654 C C . LEU A 1 88 ? 21.672 -22.318 -4.057 1.00 64.12 88 LEU A C 1
ATOM 656 O O . LEU A 1 88 ? 22.475 -21.825 -4.853 1.00 64.12 88 LEU A O 1
ATOM 660 N N . ARG A 1 89 ? 21.339 -23.607 -4.074 1.00 66.19 89 ARG A N 1
ATOM 661 C CA . ARG A 1 89 ? 21.903 -24.607 -4.986 1.00 66.19 89 ARG A CA 1
ATOM 662 C C . ARG A 1 89 ? 20.808 -25.161 -5.891 1.00 66.19 89 ARG A C 1
ATOM 664 O O . ARG A 1 89 ? 19.662 -25.297 -5.472 1.00 66.19 89 ARG A O 1
ATOM 671 N N . TRP A 1 90 ? 21.161 -25.450 -7.140 1.00 68.25 90 TRP A N 1
ATOM 672 C CA . TRP A 1 90 ? 20.267 -26.012 -8.148 1.00 68.25 90 TRP A CA 1
ATOM 673 C C . TRP A 1 90 ? 20.855 -27.294 -8.737 1.00 68.25 90 TRP A C 1
ATOM 675 O O . TRP A 1 90 ? 22.028 -27.340 -9.117 1.00 68.25 90 TRP A O 1
ATOM 685 N N . VAL A 1 91 ? 20.009 -28.314 -8.857 1.00 70.81 91 VAL A N 1
ATOM 686 C CA . VAL A 1 91 ? 20.313 -29.614 -9.462 1.00 70.81 91 VAL A CA 1
ATOM 687 C C . VAL A 1 91 ? 19.240 -29.899 -10.506 1.00 70.81 91 VAL A C 1
ATOM 689 O O . VAL A 1 91 ? 18.060 -29.647 -10.268 1.00 70.81 91 VAL A O 1
ATOM 692 N N . ASP A 1 92 ? 19.634 -30.419 -11.667 1.00 72.19 92 ASP A N 1
ATOM 693 C CA . ASP A 1 92 ? 18.671 -30.939 -12.637 1.00 72.19 92 ASP A CA 1
ATOM 694 C C . ASP A 1 92 ? 18.165 -32.304 -12.146 1.00 72.19 92 ASP A C 1
ATOM 696 O O . ASP A 1 92 ? 18.919 -33.276 -12.101 1.00 72.19 92 ASP A O 1
ATOM 700 N N . GLY A 1 93 ? 16.906 -32.351 -11.707 1.00 73.56 93 GLY A N 1
ATOM 701 C CA . GLY A 1 93 ? 16.256 -33.580 -11.250 1.00 73.56 93 GLY A CA 1
ATOM 702 C C . GLY A 1 93 ? 15.678 -34.436 -12.380 1.00 73.56 93 GLY A C 1
ATOM 703 O O . GLY A 1 93 ? 15.362 -35.601 -12.150 1.00 73.56 93 GLY A O 1
ATOM 704 N N . TYR A 1 94 ? 15.530 -33.878 -13.584 1.00 75.75 94 TYR A N 1
ATOM 705 C CA . TYR A 1 94 ? 14.854 -34.536 -14.700 1.00 75.75 94 TYR A CA 1
ATOM 706 C C . TYR A 1 94 ? 15.865 -35.200 -15.633 1.00 75.75 94 TYR A C 1
ATOM 708 O O . TYR A 1 94 ? 15.840 -36.413 -15.833 1.00 75.75 94 TYR A O 1
ATOM 716 N N . ASN A 1 95 ? 16.819 -34.421 -16.143 1.00 69.88 95 ASN A N 1
ATOM 717 C CA . ASN A 1 95 ? 17.942 -34.966 -16.893 1.00 69.88 95 ASN A CA 1
ATOM 718 C C . ASN A 1 95 ? 18.984 -35.563 -15.929 1.00 69.88 95 ASN A C 1
ATOM 720 O O . ASN A 1 95 ? 18.968 -35.333 -14.718 1.00 69.88 95 ASN A O 1
ATOM 724 N N . GLN A 1 96 ? 19.953 -36.291 -16.483 1.00 62.41 96 GLN A N 1
ATOM 725 C CA . GLN A 1 96 ? 21.146 -36.740 -15.762 1.00 62.41 96 GLN A CA 1
ATOM 726 C C . GLN A 1 96 ? 22.392 -36.242 -16.523 1.00 62.41 96 GLN A C 1
ATOM 728 O O . GLN A 1 96 ? 23.015 -37.013 -17.251 1.00 62.41 96 GLN A O 1
ATOM 733 N N . PRO A 1 97 ? 22.725 -34.930 -16.458 1.00 53.22 97 PRO A N 1
ATOM 734 C CA . PRO A 1 97 ? 23.583 -34.285 -17.465 1.00 53.22 97 PRO A CA 1
ATOM 735 C C . PRO A 1 97 ? 25.067 -34.667 -17.395 1.00 53.22 97 PRO A C 1
ATOM 737 O O . PRO A 1 97 ? 25.820 -34.368 -18.320 1.00 53.22 97 PRO A O 1
ATOM 740 N N . TYR A 1 98 ? 25.486 -35.297 -16.297 1.00 57.44 98 TYR A N 1
ATOM 741 C CA . TYR A 1 98 ? 26.857 -35.716 -16.035 1.00 57.44 98 TYR A CA 1
ATOM 742 C C . TYR A 1 98 ? 26.826 -37.146 -15.494 1.00 57.44 98 TYR A C 1
ATOM 744 O O . TYR A 1 98 ? 26.394 -37.375 -14.366 1.00 57.44 98 TYR A O 1
ATOM 752 N N . ALA A 1 99 ? 27.281 -38.110 -16.297 1.00 52.59 99 ALA A N 1
ATOM 753 C CA . ALA A 1 99 ? 27.381 -39.511 -15.876 1.00 52.59 99 ALA A CA 1
ATOM 754 C C . ALA A 1 99 ? 28.437 -39.724 -14.770 1.00 52.59 99 ALA A C 1
ATOM 756 O O . ALA A 1 99 ? 28.379 -40.715 -14.045 1.00 52.59 99 ALA A O 1
ATOM 757 N N . ASP A 1 100 ? 29.376 -38.780 -14.640 1.00 58.09 100 ASP A N 1
ATOM 758 C CA . ASP A 1 100 ? 30.606 -38.937 -13.859 1.00 58.09 100 ASP A CA 1
ATOM 759 C C . ASP A 1 100 ? 30.551 -38.319 -12.445 1.00 58.09 100 ASP A C 1
ATOM 761 O O . ASP A 1 100 ? 31.396 -38.649 -11.613 1.00 58.09 100 ASP A O 1
ATOM 765 N N . ASP A 1 101 ? 29.566 -37.462 -12.131 1.00 61.88 101 ASP A N 1
ATOM 766 C CA . ASP A 1 101 ? 29.280 -37.066 -10.739 1.00 61.88 101 ASP A CA 1
ATOM 767 C C . ASP A 1 101 ? 27.778 -36.788 -10.489 1.00 61.88 101 ASP A C 1
ATOM 769 O O . ASP A 1 101 ? 27.274 -35.718 -10.847 1.00 61.88 101 ASP A O 1
ATOM 773 N N . PRO A 1 102 ? 27.048 -37.701 -9.814 1.00 55.50 102 PRO A N 1
ATOM 774 C CA . PRO A 1 102 ? 25.638 -37.511 -9.464 1.00 55.50 102 PRO A CA 1
ATOM 775 C C . PRO A 1 102 ? 25.405 -36.491 -8.330 1.00 55.50 102 PRO A C 1
ATOM 777 O O . PRO A 1 102 ? 24.266 -36.322 -7.901 1.00 55.50 102 PRO A O 1
ATOM 780 N N . ARG A 1 103 ? 26.457 -35.823 -7.830 1.00 57.62 103 ARG A N 1
ATOM 781 C CA . ARG A 1 103 ? 26.406 -34.770 -6.795 1.00 57.62 103 ARG A CA 1
ATOM 782 C C . ARG A 1 103 ? 26.734 -33.380 -7.360 1.00 57.62 103 ARG A C 1
ATOM 784 O O . ARG A 1 103 ? 27.074 -32.470 -6.609 1.00 57.62 103 ARG A O 1
ATOM 791 N N . TYR A 1 104 ? 26.710 -33.213 -8.683 1.00 67.44 104 TYR A N 1
ATOM 792 C CA . TYR A 1 104 ? 26.995 -31.926 -9.312 1.00 67.44 104 TYR A CA 1
ATOM 793 C C . TYR A 1 104 ? 25.878 -30.902 -9.028 1.00 67.44 104 TYR A C 1
ATOM 795 O O . TYR A 1 104 ? 24.792 -30.953 -9.607 1.00 67.44 104 TYR A O 1
ATOM 803 N N . GLU A 1 105 ? 26.177 -29.939 -8.156 1.00 66.56 105 GLU A N 1
ATOM 804 C CA . GLU A 1 105 ? 25.302 -28.817 -7.805 1.00 66.56 105 GLU A CA 1
ATOM 805 C C . GLU A 1 105 ? 25.780 -27.512 -8.451 1.00 66.56 105 GLU A C 1
ATOM 807 O O . GLU A 1 105 ? 26.947 -27.128 -8.320 1.00 66.56 105 GLU A O 1
ATOM 812 N N . ARG A 1 106 ? 24.871 -26.763 -9.084 1.00 68.81 106 ARG A N 1
ATOM 813 C CA . ARG A 1 106 ? 25.153 -25.393 -9.537 1.00 68.81 106 ARG A CA 1
ATOM 814 C C . ARG A 1 106 ? 24.795 -24.383 -8.444 1.00 68.81 106 ARG A C 1
ATOM 816 O O . ARG A 1 106 ? 23.724 -24.511 -7.853 1.00 68.81 106 ARG A O 1
ATOM 823 N N . PRO A 1 107 ? 25.619 -23.352 -8.186 1.00 65.00 107 PRO A N 1
ATOM 824 C CA . PRO A 1 107 ? 25.167 -22.200 -7.415 1.00 65.00 107 PRO A CA 1
ATOM 825 C C . PRO A 1 107 ? 24.063 -21.472 -8.197 1.00 65.00 107 PRO A C 1
ATOM 827 O O . PRO A 1 107 ? 24.229 -21.166 -9.378 1.00 65.00 107 PRO A O 1
ATOM 830 N N . LEU A 1 108 ? 22.937 -21.219 -7.534 1.00 68.88 108 LEU A N 1
ATOM 831 C CA . LEU A 1 108 ? 21.806 -20.449 -8.051 1.00 68.88 108 LEU A CA 1
ATOM 832 C C . LEU A 1 108 ? 21.913 -18.977 -7.625 1.00 68.88 108 LEU A C 1
ATOM 834 O O . LEU A 1 108 ? 21.717 -18.088 -8.448 1.00 68.88 108 LEU A O 1
ATOM 838 N N . ALA A 1 109 ? 22.247 -18.727 -6.353 1.00 64.50 109 ALA A N 1
ATOM 839 C CA . ALA A 1 109 ? 22.525 -17.395 -5.811 1.00 64.50 109 ALA A CA 1
ATOM 840 C C . ALA A 1 109 ? 23.309 -17.481 -4.488 1.00 64.50 109 ALA A C 1
ATOM 842 O O . ALA A 1 109 ? 22.982 -18.309 -3.641 1.00 64.50 109 ALA A O 1
ATOM 843 N N . GLU A 1 110 ? 24.280 -16.588 -4.284 1.00 67.31 110 GLU A N 1
ATOM 844 C CA . GLU A 1 110 ? 24.950 -16.364 -2.991 1.00 67.31 110 GLU A CA 1
ATOM 845 C C . GLU A 1 110 ? 24.127 -15.374 -2.144 1.00 67.31 110 GLU A C 1
ATOM 847 O O . GLU A 1 110 ? 23.816 -14.268 -2.594 1.00 67.31 110 GLU A O 1
ATOM 852 N N . ILE A 1 111 ? 23.777 -15.736 -0.905 1.00 65.00 111 ILE A N 1
ATOM 853 C CA . ILE A 1 111 ? 22.992 -14.881 0.001 1.00 65.00 111 ILE A CA 1
ATOM 854 C C . ILE A 1 111 ? 23.923 -14.225 1.028 1.00 65.00 111 ILE A C 1
ATOM 856 O O . ILE A 1 111 ? 24.163 -14.736 2.127 1.00 65.00 111 ILE A O 1
ATOM 860 N N . SER A 1 112 ? 24.431 -13.049 0.667 1.00 56.78 112 SER A N 1
ATOM 861 C CA . SER A 1 112 ? 25.384 -12.293 1.483 1.00 56.78 112 SER A CA 1
ATOM 862 C C . SER A 1 112 ? 24.841 -11.875 2.866 1.00 56.78 112 SER A C 1
ATOM 864 O O . SER A 1 112 ? 23.642 -11.690 3.092 1.00 56.78 112 SER A O 1
ATOM 866 N N . GLY A 1 113 ? 25.755 -11.701 3.830 1.00 55.59 113 GLY A N 1
ATOM 867 C CA . GLY A 1 113 ? 25.466 -11.076 5.128 1.00 55.59 113 GLY A CA 1
ATOM 868 C C . GLY A 1 113 ? 24.698 -11.947 6.131 1.00 55.59 113 GLY A C 1
ATOM 869 O O . GLY A 1 113 ? 23.615 -11.571 6.579 1.00 55.59 113 GLY A O 1
ATOM 870 N N . SER A 1 114 ? 25.277 -13.076 6.560 1.00 61.81 114 SER A N 1
ATOM 871 C CA . SER A 1 114 ? 24.703 -14.049 7.524 1.00 61.81 114 SER A CA 1
ATOM 872 C C . SER A 1 114 ? 23.437 -14.795 7.067 1.00 61.81 114 SER A C 1
ATOM 874 O O . SER A 1 114 ? 22.822 -15.474 7.888 1.00 61.81 114 SER A O 1
ATOM 876 N N . GLY A 1 115 ? 23.032 -14.627 5.802 1.00 71.25 115 GLY A N 1
ATOM 877 C CA . GLY A 1 115 ? 21.952 -15.341 5.112 1.00 71.25 115 GLY A CA 1
ATOM 878 C C . GLY A 1 115 ? 20.741 -15.740 5.960 1.00 71.25 115 GLY A C 1
ATOM 879 O O . GLY A 1 115 ? 20.064 -14.883 6.546 1.00 71.25 115 GLY A O 1
ATOM 880 N N . PHE A 1 116 ? 20.440 -17.037 5.999 1.00 71.50 116 PHE A N 1
ATOM 881 C CA . PHE A 1 116 ? 19.284 -17.599 6.695 1.00 71.50 116 PHE A CA 1
ATOM 882 C C . PHE A 1 116 ? 19.688 -18.306 7.988 1.00 71.50 116 PHE A C 1
ATOM 884 O O . PHE A 1 116 ? 20.603 -19.129 8.007 1.00 71.50 116 PHE A O 1
ATOM 891 N N . ARG A 1 117 ? 18.941 -18.037 9.068 1.00 73.31 117 ARG A N 1
ATOM 892 C CA . ARG A 1 117 ? 19.015 -18.837 10.299 1.00 73.31 117 ARG A CA 1
ATOM 893 C C . ARG A 1 117 ? 17.740 -19.653 10.456 1.00 73.31 117 ARG A C 1
ATOM 895 O O . ARG A 1 117 ? 16.656 -19.073 10.519 1.00 73.31 117 ARG A O 1
ATOM 902 N N . GLY A 1 118 ? 17.886 -20.974 10.452 1.00 73.25 118 GLY A N 1
ATOM 903 C CA . GLY A 1 118 ? 16.809 -21.954 10.553 1.00 73.25 118 GLY A CA 1
ATOM 904 C C . GLY A 1 118 ? 16.558 -22.358 11.999 1.00 73.25 118 GLY A C 1
ATOM 905 O O . GLY A 1 118 ? 17.503 -22.572 12.756 1.00 73.25 118 GLY A O 1
ATOM 906 N N . CYS A 1 119 ? 15.292 -22.479 12.383 1.00 75.75 119 CYS A N 1
ATOM 907 C CA . CYS A 1 119 ? 14.874 -22.964 13.691 1.00 75.75 119 CYS A CA 1
ATOM 908 C C . CYS A 1 119 ? 13.632 -23.858 13.603 1.00 75.75 119 CYS A C 1
ATOM 910 O O . CYS A 1 119 ? 12.952 -23.951 12.577 1.00 75.75 119 CYS A O 1
ATOM 912 N N . ARG A 1 120 ? 13.315 -24.510 14.722 1.00 72.81 120 ARG A N 1
ATOM 913 C CA . ARG A 1 120 ? 12.040 -25.193 14.918 1.00 72.81 120 ARG A CA 1
ATOM 914 C C . ARG A 1 120 ? 10.932 -24.172 15.177 1.00 72.81 120 ARG A C 1
ATOM 916 O O . ARG A 1 120 ? 10.969 -23.488 16.194 1.00 72.81 120 ARG A O 1
ATOM 923 N N . ARG A 1 121 ? 9.926 -24.115 14.297 1.00 74.38 121 ARG A N 1
ATOM 924 C CA . ARG A 1 121 ? 8.750 -23.225 14.396 1.00 74.38 121 ARG A CA 1
ATOM 925 C C . ARG A 1 121 ? 8.037 -23.364 15.748 1.00 74.38 121 ARG A C 1
ATOM 927 O O . ARG A 1 121 ? 7.753 -22.356 16.384 1.00 74.38 121 ARG A O 1
ATOM 934 N N . ASP A 1 122 ? 7.836 -24.607 16.200 1.00 71.69 122 ASP A N 1
ATOM 935 C CA . ASP A 1 122 ? 7.143 -24.913 17.458 1.00 71.69 122 ASP A CA 1
ATOM 936 C C . ASP A 1 122 ? 7.930 -24.428 18.682 1.00 71.69 122 ASP A C 1
ATOM 938 O O . ASP A 1 122 ? 7.401 -23.681 19.501 1.00 71.69 122 ASP A O 1
ATOM 942 N N . GLN A 1 123 ? 9.217 -24.769 18.761 1.00 79.69 123 GLN A N 1
ATOM 943 C CA . GLN A 1 123 ? 10.094 -24.310 19.839 1.00 79.69 123 GLN A CA 1
ATOM 944 C C . GLN A 1 123 ? 10.301 -22.785 19.819 1.00 79.69 123 GLN A C 1
ATOM 946 O O . GLN A 1 123 ? 10.335 -22.164 20.875 1.00 79.69 123 GLN A O 1
ATOM 951 N N . PHE A 1 124 ? 10.404 -22.157 18.643 1.00 87.12 124 PHE A N 1
ATOM 952 C CA . PHE A 1 124 ? 10.524 -20.700 18.534 1.00 87.12 124 PHE A CA 1
ATOM 953 C C . PHE A 1 124 ? 9.262 -19.989 19.029 1.00 87.12 124 PHE A C 1
ATOM 955 O O . PHE A 1 124 ? 9.370 -19.024 19.782 1.00 87.12 124 PHE A O 1
ATOM 962 N N . LEU A 1 125 ? 8.070 -20.484 18.677 1.00 85.56 125 LEU A N 1
ATOM 963 C CA . LEU A 1 125 ? 6.824 -19.939 19.211 1.00 85.56 125 LEU A CA 1
ATOM 964 C C . LEU A 1 125 ? 6.732 -20.106 20.733 1.00 85.56 125 LEU A C 1
ATOM 966 O O . LEU A 1 125 ? 6.294 -19.184 21.416 1.00 85.56 125 LEU A O 1
ATOM 970 N N . GLU A 1 126 ? 7.176 -21.245 21.270 1.00 86.44 126 GLU A N 1
ATOM 971 C CA . GLU A 1 126 ? 7.209 -21.491 22.715 1.00 86.44 126 GLU A CA 1
ATOM 972 C C . GLU A 1 126 ? 8.172 -20.533 23.444 1.00 86.44 126 GLU A C 1
ATOM 974 O O . GLU A 1 126 ? 7.803 -19.955 24.467 1.00 86.44 126 GLU A O 1
ATOM 979 N N . GLU A 1 127 ? 9.376 -20.297 22.907 1.00 90.25 127 GLU A N 1
ATOM 980 C CA . GLU A 1 127 ? 10.331 -19.332 23.476 1.00 90.25 127 GLU A CA 1
ATOM 981 C C . GLU A 1 127 ? 9.840 -17.882 23.381 1.00 90.25 127 GLU A C 1
ATOM 983 O O . GLU A 1 127 ? 10.024 -17.117 24.327 1.00 90.25 127 GLU A O 1
ATOM 988 N N . LEU A 1 128 ? 9.161 -17.503 22.292 1.00 90.81 128 LEU A N 1
ATOM 989 C CA . LEU A 1 128 ? 8.514 -16.192 22.167 1.00 90.81 128 LEU A CA 1
ATOM 990 C C . LEU A 1 128 ? 7.361 -16.028 23.166 1.00 90.81 128 LEU A C 1
ATOM 992 O O . LEU A 1 128 ? 7.219 -14.977 23.791 1.00 90.81 128 LEU A O 1
ATOM 996 N N . ALA A 1 129 ? 6.546 -17.069 23.343 1.00 89.31 129 ALA A N 1
ATOM 997 C CA . ALA A 1 129 ? 5.428 -17.077 24.278 1.00 89.31 129 ALA A CA 1
ATOM 998 C C . ALA A 1 129 ? 5.876 -16.907 25.737 1.00 89.31 129 ALA A C 1
ATOM 1000 O O . ALA A 1 129 ? 5.202 -16.215 26.498 1.00 89.31 129 ALA A O 1
ATOM 1001 N N . LYS A 1 130 ? 7.030 -17.476 26.119 1.00 90.25 130 LYS A N 1
ATOM 1002 C CA . LYS A 1 130 ? 7.631 -17.306 27.458 1.00 90.25 130 LYS A CA 1
ATOM 1003 C C . LYS A 1 130 ? 7.982 -15.849 27.785 1.00 90.25 130 LYS A C 1
ATOM 1005 O O . LYS A 1 130 ? 8.020 -15.502 28.962 1.00 90.25 130 LYS A O 1
ATOM 1010 N N . GLN A 1 131 ? 8.188 -14.998 26.776 1.00 90.75 131 GLN A N 1
ATOM 1011 C CA . GLN A 1 131 ? 8.461 -13.566 26.961 1.00 90.75 131 GLN A CA 1
ATOM 1012 C C . GLN A 1 131 ? 7.187 -12.728 27.194 1.00 90.75 131 GLN A C 1
ATOM 1014 O O . GLN A 1 131 ? 7.279 -11.553 27.551 1.00 90.75 131 GLN A O 1
ATOM 1019 N N . ILE A 1 132 ? 5.988 -13.294 26.993 1.00 89.06 132 ILE A N 1
ATOM 1020 C CA . ILE A 1 132 ? 4.718 -12.577 27.168 1.00 89.06 132 ILE A CA 1
ATOM 1021 C C . ILE A 1 132 ? 4.217 -12.715 28.622 1.00 89.06 132 ILE A C 1
ATOM 1023 O O . ILE A 1 132 ? 4.079 -13.834 29.119 1.00 89.06 132 ILE A O 1
ATOM 1027 N N . PRO A 1 133 ? 3.870 -11.608 29.315 1.00 90.12 133 PRO A N 1
ATOM 1028 C CA . PRO A 1 133 ? 3.318 -11.661 30.667 1.00 90.12 133 PRO A CA 1
ATOM 1029 C C . PRO A 1 133 ? 2.018 -12.472 30.772 1.00 90.12 133 PRO A C 1
ATOM 1031 O O . PRO A 1 133 ? 1.123 -12.384 29.926 1.00 90.12 133 PRO A O 1
ATOM 1034 N N . GLY A 1 134 ? 1.879 -13.220 31.870 1.00 87.69 134 GLY A N 1
ATOM 1035 C CA . GLY A 1 134 ? 0.676 -14.001 32.160 1.00 87.69 134 GLY A CA 1
ATOM 1036 C C . GLY A 1 134 ? -0.593 -13.139 32.187 1.00 87.69 134 GLY A C 1
ATOM 1037 O O . GLY A 1 134 ? -0.616 -12.073 32.797 1.00 87.69 134 GLY A O 1
ATOM 1038 N N . GLY A 1 135 ? -1.653 -13.613 31.527 1.00 84.44 135 GLY A N 1
ATOM 1039 C CA . GLY A 1 135 ? -2.929 -12.897 31.389 1.00 84.44 135 GLY A CA 1
ATOM 1040 C C . GLY A 1 135 ? -3.068 -12.032 30.128 1.00 84.44 135 GLY A C 1
ATOM 1041 O O . GLY A 1 135 ? -4.147 -11.495 29.895 1.00 84.44 135 GLY A O 1
ATOM 1042 N N . VAL A 1 136 ? -2.026 -11.921 29.292 1.00 90.88 136 VAL A N 1
ATOM 1043 C CA . VAL A 1 136 ? -2.123 -11.291 27.957 1.00 90.88 136 VAL A CA 1
ATOM 1044 C C . VAL A 1 136 ? -2.707 -12.249 26.908 1.00 90.88 136 VAL A C 1
ATOM 1046 O O . VAL A 1 136 ? -3.357 -11.799 25.968 1.00 90.88 136 VAL A O 1
ATOM 1049 N N . ILE A 1 137 ? -2.492 -13.559 27.058 1.00 91.06 137 ILE A N 1
ATOM 1050 C CA . ILE A 1 137 ? -2.935 -14.592 26.108 1.00 91.06 137 ILE A CA 1
ATOM 1051 C C . ILE A 1 137 ? -4.150 -15.341 26.669 1.00 91.06 137 ILE A C 1
ATOM 1053 O O . ILE A 1 137 ? -4.089 -15.880 27.775 1.00 91.06 137 ILE A O 1
ATOM 1057 N N . GLU A 1 138 ? -5.225 -15.426 25.886 1.00 90.06 138 GLU A N 1
ATOM 1058 C CA . GLU A 1 138 ? -6.421 -16.222 26.169 1.00 90.06 138 GLU A CA 1
ATOM 1059 C C . GLU A 1 138 ? -6.569 -17.362 25.145 1.00 90.06 138 GLU A C 1
ATOM 1061 O O . GLU A 1 138 ? -6.803 -17.135 23.958 1.00 90.06 138 GLU A O 1
ATOM 1066 N N . PHE A 1 139 ? -6.449 -18.605 25.616 1.00 88.25 139 PHE A N 1
ATOM 1067 C CA . PHE A 1 139 ? -6.616 -19.826 24.816 1.00 88.25 139 PHE A CA 1
ATOM 1068 C C . PHE A 1 139 ? -8.082 -20.276 24.714 1.00 88.25 139 PHE A C 1
ATOM 1070 O O . PHE A 1 139 ? -8.909 -19.927 25.559 1.00 88.25 139 PHE A O 1
ATOM 1077 N N . ARG A 1 140 ? -8.382 -21.144 23.735 1.00 87.06 140 ARG A N 1
ATOM 1078 C CA . ARG A 1 140 ? -9.728 -21.657 23.386 1.00 87.06 140 ARG A CA 1
ATOM 1079 C C . ARG A 1 140 ? -10.681 -20.590 22.824 1.00 87.06 140 ARG A C 1
ATOM 1081 O O . ARG A 1 140 ? -11.898 -20.755 22.856 1.00 87.06 140 ARG A O 1
ATOM 1088 N N . LYS A 1 141 ? -10.131 -19.504 22.280 1.00 81.81 141 LYS A N 1
ATOM 1089 C CA . LYS A 1 141 ? -10.842 -18.312 21.801 1.00 81.81 141 LYS A CA 1
ATOM 1090 C C . LYS A 1 141 ? -10.919 -18.271 20.275 1.00 81.81 141 LYS A C 1
ATOM 1092 O O . LYS A 1 141 ? -10.374 -17.382 19.624 1.00 81.81 141 LYS A O 1
ATOM 1097 N N . ARG A 1 142 ? -11.631 -19.239 19.687 1.00 76.12 142 ARG A N 1
ATOM 1098 C CA . ARG A 1 142 ? -11.924 -19.239 18.246 1.00 76.12 142 ARG A CA 1
ATOM 1099 C C . ARG A 1 142 ? -12.923 -18.132 17.917 1.00 76.12 142 ARG A C 1
ATOM 1101 O O . ARG A 1 142 ? -14.081 -18.206 18.325 1.00 76.12 142 ARG A O 1
ATOM 1108 N N . CYS A 1 143 ? -12.470 -17.116 17.189 1.00 68.19 143 CYS A N 1
ATOM 1109 C CA . CYS A 1 143 ? -13.316 -16.033 16.692 1.00 68.19 143 CYS A CA 1
ATOM 1110 C C . CYS A 1 143 ? -14.409 -16.583 15.756 1.00 68.19 143 CYS A C 1
ATOM 1112 O O . CYS A 1 143 ? -14.123 -17.396 14.877 1.00 68.19 143 CYS A O 1
ATOM 1114 N N . GLN A 1 144 ? -15.653 -16.144 15.953 1.00 65.25 144 GLN A N 1
ATOM 1115 C CA . GLN A 1 144 ? -16.790 -16.433 15.073 1.00 65.25 144 GLN A CA 1
ATOM 1116 C C . GLN A 1 144 ? -17.237 -15.194 14.299 1.00 65.25 144 GLN A C 1
ATOM 1118 O O . GLN A 1 144 ? -17.476 -15.277 13.097 1.00 65.25 144 GLN A O 1
ATOM 1123 N N . THR A 1 145 ? -17.359 -14.047 14.974 1.00 56.59 145 THR A N 1
ATOM 1124 C CA . THR A 1 145 ? -17.741 -12.778 14.343 1.00 56.59 145 THR A CA 1
ATOM 1125 C C . THR A 1 145 ? -16.941 -11.617 14.925 1.00 56.59 145 THR A C 1
ATOM 1127 O O . THR A 1 145 ? -16.547 -11.626 16.093 1.00 56.59 145 THR A O 1
ATOM 1130 N N . ILE A 1 146 ? -16.724 -10.597 14.095 1.00 54.81 146 ILE A N 1
ATOM 1131 C CA . ILE A 1 146 ? -16.173 -9.300 14.488 1.00 54.81 146 ILE A CA 1
ATOM 1132 C C . ILE A 1 146 ? -17.185 -8.242 14.041 1.00 54.81 146 ILE A C 1
ATOM 1134 O O . ILE A 1 146 ? -17.621 -8.247 12.891 1.00 54.81 146 ILE A O 1
ATOM 1138 N N . SER A 1 147 ? -17.589 -7.353 14.945 1.00 58.06 147 SER A N 1
ATOM 1139 C CA . SER A 1 147 ? -18.587 -6.305 14.684 1.00 58.06 147 SER A CA 1
ATOM 1140 C C . SER A 1 147 ? -18.228 -5.015 15.419 1.00 58.06 147 SER A C 1
ATOM 1142 O O . SER A 1 147 ? -17.552 -5.058 16.440 1.00 58.06 147 SER A O 1
ATOM 1144 N N . GLN A 1 148 ? -18.645 -3.850 14.920 1.00 55.84 148 GLN A N 1
ATOM 1145 C CA . GLN A 1 148 ? -18.309 -2.559 15.533 1.00 55.84 148 GLN A CA 1
ATOM 1146 C C . GLN A 1 148 ? -19.527 -1.948 16.237 1.00 55.84 148 GLN A C 1
ATOM 1148 O O . GLN A 1 148 ? -20.620 -1.888 15.671 1.00 55.84 148 GLN A O 1
ATOM 1153 N N . LYS A 1 149 ? -19.347 -1.483 17.477 1.00 72.81 149 LYS A N 1
ATOM 1154 C CA . LYS A 1 149 ? -20.378 -0.778 18.251 1.00 72.81 149 LYS A CA 1
ATOM 1155 C C . LYS A 1 149 ? -20.497 0.683 17.819 1.00 72.81 149 LYS A C 1
ATOM 1157 O O . LYS A 1 149 ? -19.520 1.318 17.419 1.00 72.81 149 LYS A O 1
ATOM 1162 N N . GLN A 1 150 ? -21.681 1.265 18.020 1.00 48.53 150 GLN A N 1
ATOM 1163 C CA . GLN A 1 150 ? -21.809 2.723 18.100 1.00 48.53 150 GLN A CA 1
ATOM 1164 C C . GLN A 1 150 ? -20.913 3.223 19.246 1.00 48.53 150 GLN A C 1
ATOM 1166 O O . GLN A 1 150 ? -21.063 2.785 20.384 1.00 48.53 150 GLN A O 1
ATOM 1171 N N . GLY A 1 151 ? -19.938 4.075 18.919 1.00 57.38 151 GLY A N 1
ATOM 1172 C CA . GLY A 1 151 ? -18.803 4.405 19.795 1.00 57.38 151 GLY A CA 1
ATOM 1173 C C . GLY A 1 151 ? -17.442 3.893 19.297 1.00 57.38 151 GLY A C 1
ATOM 1174 O O . GLY A 1 151 ? -16.427 4.194 19.912 1.00 57.38 151 GLY A O 1
ATOM 1175 N N . GLY A 1 152 ? -17.393 3.150 18.186 1.00 59.75 152 GLY A N 1
ATOM 1176 C CA . GLY A 1 152 ? -16.159 2.802 17.465 1.00 59.75 152 GLY A CA 1
ATOM 1177 C C . GLY A 1 152 ? -15.413 1.568 17.982 1.00 59.75 152 GLY A C 1
ATOM 1178 O O . GLY A 1 152 ? -14.658 0.969 17.219 1.00 59.75 152 GLY A O 1
ATOM 1179 N N . ARG A 1 153 ? -15.662 1.144 19.228 1.00 67.56 153 ARG A N 1
ATOM 1180 C CA . ARG A 1 153 ? -15.102 -0.096 19.793 1.00 67.56 153 ARG A CA 1
ATOM 1181 C C . ARG A 1 153 ? -15.558 -1.327 19.009 1.00 67.56 153 ARG A C 1
ATOM 1183 O O . ARG A 1 153 ? -16.699 -1.406 18.546 1.00 67.56 153 ARG A O 1
ATOM 1190 N N . VAL A 1 154 ? -14.655 -2.287 18.874 1.00 61.47 154 VAL A N 1
ATOM 1191 C CA . VAL A 1 154 ? -14.840 -3.531 18.134 1.00 61.47 154 VAL A CA 1
ATOM 1192 C C . VAL A 1 154 ? -15.137 -4.671 19.105 1.00 61.47 154 VAL A C 1
ATOM 1194 O O . VAL A 1 154 ? -14.493 -4.829 20.140 1.00 61.47 154 VAL A O 1
ATOM 1197 N N . VAL A 1 155 ? -16.134 -5.468 18.752 1.00 78.38 155 VAL A N 1
ATOM 1198 C CA . VAL A 1 155 ? -16.654 -6.601 19.506 1.00 78.38 155 VAL A CA 1
ATOM 1199 C C . VAL A 1 155 ? -16.285 -7.881 18.773 1.00 78.38 155 VAL A C 1
ATOM 1201 O O . VAL A 1 155 ? -16.669 -8.056 17.615 1.00 78.38 155 VAL A O 1
ATOM 1204 N N . ILE A 1 156 ? -15.582 -8.780 19.456 1.00 70.31 156 ILE A N 1
ATOM 1205 C CA . ILE A 1 156 ? -15.301 -10.135 18.971 1.00 70.31 156 ILE A CA 1
ATOM 1206 C C . ILE A 1 156 ? -16.226 -11.096 19.709 1.00 70.31 156 ILE A C 1
ATOM 1208 O O . ILE A 1 156 ? -16.240 -11.091 20.939 1.00 70.31 156 ILE A O 1
ATOM 1212 N N . GLN A 1 157 ? -16.965 -11.929 18.981 1.00 75.00 157 GLN A N 1
ATOM 1213 C CA . GLN A 1 157 ? -17.678 -13.076 19.550 1.00 75.00 157 GLN A CA 1
ATOM 1214 C C . GLN A 1 157 ? -16.858 -14.346 19.322 1.00 75.00 157 GLN A C 1
ATOM 1216 O O . GLN A 1 157 ? -16.386 -14.589 18.207 1.00 75.00 157 GLN A O 1
ATOM 1221 N N . PHE A 1 158 ? -16.706 -15.163 20.362 1.00 81.25 158 PHE A N 1
ATOM 1222 C CA . PHE A 1 158 ? -15.964 -16.422 20.314 1.00 81.25 158 PHE A CA 1
ATOM 1223 C C . PHE A 1 158 ? -16.894 -17.637 20.411 1.00 81.25 158 PHE A C 1
ATOM 1225 O O . PHE A 1 158 ? -17.998 -17.556 20.947 1.00 81.25 158 PHE A O 1
ATOM 1232 N N . SER A 1 159 ? -16.432 -18.797 19.934 1.00 76.44 159 SER A N 1
ATOM 1233 C CA . SER A 1 159 ? -17.232 -20.032 19.901 1.00 76.44 159 SER A CA 1
ATOM 1234 C C . SER A 1 159 ? -17.581 -20.632 21.267 1.00 76.44 159 SER A C 1
ATOM 1236 O O . SER A 1 159 ? -18.375 -21.565 21.325 1.00 76.44 159 SER A O 1
ATOM 1238 N N . ASP A 1 160 ? -16.989 -20.137 22.356 1.00 83.31 160 ASP A N 1
ATOM 1239 C CA . ASP A 1 160 ? -17.373 -20.465 23.736 1.00 83.31 160 ASP A CA 1
ATOM 1240 C C . ASP A 1 160 ? -18.527 -19.579 24.259 1.00 83.31 160 ASP A C 1
ATOM 1242 O O . ASP A 1 160 ? -18.898 -19.671 25.428 1.00 83.31 160 ASP A O 1
ATOM 1246 N N . GLY A 1 161 ? -19.086 -18.707 23.411 1.00 84.69 161 GLY A N 1
ATOM 1247 C CA . GLY A 1 161 ? -20.117 -17.730 23.766 1.00 84.69 161 GLY A CA 1
ATOM 1248 C C . GLY A 1 161 ? -19.581 -16.489 24.486 1.00 84.69 161 GLY A C 1
ATOM 1249 O O . GLY A 1 161 ? -20.361 -15.593 24.812 1.00 84.69 161 GLY A O 1
ATOM 1250 N N . SER A 1 162 ? -18.270 -16.406 24.738 1.00 89.81 162 SER A N 1
ATOM 1251 C CA . SER A 1 162 ? -17.656 -15.219 25.331 1.00 89.81 162 SER A CA 1
ATOM 1252 C C . SER A 1 162 ? -17.469 -14.097 24.308 1.00 89.81 162 SER A C 1
ATOM 1254 O O . SER A 1 162 ? -17.492 -14.304 23.090 1.00 89.81 162 SER A O 1
ATOM 1256 N N . VAL A 1 163 ? -17.297 -12.878 24.821 1.00 87.38 163 VAL A N 1
ATOM 1257 C CA . VAL A 1 163 ? -17.219 -11.658 24.019 1.00 87.38 163 VAL A CA 1
ATOM 1258 C C . VAL A 1 163 ? -16.072 -10.786 24.517 1.00 87.38 163 VAL A C 1
ATOM 1260 O O . VAL A 1 163 ? -16.012 -10.476 25.707 1.00 87.38 163 VAL A O 1
ATOM 1263 N N . ALA A 1 164 ? -15.193 -10.357 23.610 1.00 78.31 164 ALA A N 1
ATOM 1264 C CA . ALA A 1 164 ? -14.215 -9.302 23.876 1.00 78.31 164 ALA A CA 1
ATOM 1265 C C . ALA A 1 164 ? -14.700 -7.964 23.308 1.00 78.31 164 ALA A C 1
ATOM 1267 O O . ALA A 1 164 ? -15.327 -7.918 22.251 1.00 78.31 164 ALA A O 1
ATOM 1268 N N . ASP A 1 165 ? -14.380 -6.875 24.004 1.00 83.50 165 ASP A N 1
ATOM 1269 C CA . ASP A 1 165 ? -14.745 -5.504 23.642 1.00 83.50 165 ASP A CA 1
ATOM 1270 C C . ASP A 1 165 ? -13.481 -4.636 23.701 1.00 83.50 165 ASP A C 1
ATOM 1272 O O . ASP A 1 165 ? -12.933 -4.389 24.780 1.00 83.50 165 ASP A O 1
ATOM 1276 N N . VAL A 1 166 ? -12.974 -4.235 22.536 1.00 69.19 166 VAL A N 1
ATOM 1277 C CA . VAL A 1 166 ? -11.620 -3.696 22.328 1.00 69.19 166 VAL A CA 1
ATOM 1278 C C . VAL A 1 166 ? -11.636 -2.482 21.396 1.00 69.19 166 VAL A C 1
ATOM 1280 O O . VAL A 1 166 ? -12.641 -2.191 20.757 1.00 69.19 166 VAL A O 1
ATOM 1283 N N . ASP A 1 167 ? -10.529 -1.752 21.294 1.00 62.00 167 ASP A N 1
ATOM 1284 C CA . ASP A 1 167 ? -10.444 -0.546 20.461 1.00 62.00 167 ASP A CA 1
ATOM 1285 C C . ASP A 1 167 ? -10.077 -0.845 18.993 1.00 62.00 167 ASP A C 1
ATOM 1287 O O . ASP A 1 167 ? -10.442 -0.075 18.108 1.00 62.00 167 ASP A O 1
ATOM 1291 N N . ALA A 1 168 ? -9.404 -1.971 18.714 1.00 55.56 168 ALA A N 1
ATOM 1292 C CA . ALA A 1 168 ? -9.204 -2.523 17.365 1.00 55.56 168 ALA A CA 1
ATOM 1293 C C . ALA A 1 168 ? -8.827 -4.020 17.414 1.00 55.56 168 ALA A C 1
ATOM 1295 O O . ALA A 1 168 ? -8.447 -4.529 18.471 1.00 55.56 168 ALA A O 1
ATOM 1296 N N . VAL A 1 169 ? -8.907 -4.713 16.268 1.00 49.84 169 VAL A N 1
ATOM 1297 C CA . VAL A 1 169 ? -8.614 -6.155 16.116 1.00 49.84 169 VAL A CA 1
ATOM 1298 C C . VAL A 1 169 ? -7.651 -6.393 14.948 1.00 49.84 169 VAL A C 1
ATOM 1300 O O . VAL A 1 169 ? -7.763 -5.729 13.920 1.00 49.84 169 VAL A O 1
ATOM 1303 N N . ILE A 1 170 ? -6.729 -7.350 15.092 1.00 47.53 170 ILE A N 1
ATOM 1304 C CA . ILE A 1 170 ? -5.749 -7.771 14.074 1.00 47.53 170 ILE A CA 1
ATOM 1305 C C . ILE A 1 170 ? -5.782 -9.308 13.964 1.00 47.53 170 ILE A C 1
ATOM 1307 O O . ILE A 1 170 ? -5.762 -9.971 14.995 1.00 47.53 170 ILE A O 1
ATOM 1311 N N . GLY A 1 171 ? -5.850 -9.888 12.757 1.00 37.97 171 GLY A N 1
ATOM 1312 C CA . GLY A 1 171 ? -5.953 -11.349 12.542 1.00 37.97 171 GLY A CA 1
ATOM 1313 C C . GLY A 1 171 ? -4.682 -11.991 11.958 1.00 37.97 171 GLY A C 1
ATOM 1314 O O . GLY A 1 171 ? -4.107 -11.426 11.031 1.00 37.97 171 GLY A O 1
ATOM 1315 N N . CYS A 1 172 ? -4.241 -13.146 12.485 1.00 38.66 172 CYS A N 1
ATOM 1316 C CA . CYS A 1 172 ? -2.968 -13.825 12.152 1.00 38.66 172 CYS A CA 1
ATOM 1317 C C . CYS A 1 172 ? -2.996 -15.371 12.396 1.00 38.66 172 CYS A C 1
ATOM 1319 O O . CYS A 1 172 ? -2.522 -15.822 13.439 1.00 38.66 172 CYS A O 1
ATOM 1321 N N . ASP A 1 173 ? -3.487 -16.204 11.461 1.00 36.78 173 ASP A N 1
ATOM 1322 C CA . ASP A 1 173 ? -3.769 -17.653 11.687 1.00 36.78 173 ASP A CA 1
ATOM 1323 C C . ASP A 1 173 ? -3.219 -18.587 10.558 1.00 36.78 173 ASP A C 1
ATOM 1325 O O . ASP A 1 173 ? -3.573 -18.371 9.400 1.00 36.78 173 ASP A O 1
ATOM 1329 N N . VAL A 1 174 ? -2.319 -19.568 10.844 1.00 36.28 174 VAL A N 1
ATOM 1330 C CA . VAL A 1 174 ? -1.576 -20.422 9.841 1.00 36.28 174 VAL A CA 1
ATOM 1331 C C . VAL A 1 174 ? -0.980 -21.756 10.418 1.00 36.28 174 VAL A C 1
ATOM 1333 O O . VAL A 1 174 ? -0.505 -21.754 11.552 1.00 36.28 174 VAL A O 1
ATOM 1336 N N . ALA A 1 175 ? -0.853 -22.866 9.643 1.00 36.41 175 ALA A N 1
ATOM 1337 C CA . ALA A 1 175 ? -0.468 -24.257 10.067 1.00 36.41 175 ALA A CA 1
ATOM 1338 C C . ALA A 1 175 ? 0.255 -25.120 8.951 1.00 36.41 175 ALA A C 1
ATOM 1340 O O . ALA A 1 175 ? 0.263 -24.645 7.823 1.00 36.41 175 ALA A O 1
ATOM 1341 N N . ASN A 1 176 ? 0.797 -26.370 9.092 1.00 41.69 176 ASN A N 1
ATOM 1342 C CA . ASN A 1 176 ? 1.681 -27.033 10.113 1.00 41.69 176 ASN A CA 1
ATOM 1343 C C . ASN A 1 176 ? 2.212 -28.492 9.734 1.00 41.69 176 ASN A C 1
ATOM 1345 O O . ASN A 1 176 ? 1.456 -29.247 9.137 1.00 41.69 176 ASN A O 1
ATOM 1349 N N . LYS A 1 177 ? 3.464 -28.869 10.137 1.00 40.97 177 LYS A N 1
ATOM 1350 C CA . LYS A 1 177 ? 4.358 -30.107 10.030 1.00 40.97 177 LYS A CA 1
ATOM 1351 C C . LYS A 1 177 ? 4.457 -30.903 8.694 1.00 40.97 177 LYS A C 1
ATOM 1353 O O . LYS A 1 177 ? 3.573 -30.823 7.860 1.00 40.97 177 LYS A O 1
ATOM 1358 N N . SER A 1 178 ? 5.461 -31.778 8.436 1.00 39.62 178 SER A N 1
ATOM 1359 C CA . SER A 1 178 ? 6.934 -31.795 8.709 1.00 39.62 178 SER A CA 1
ATOM 1360 C C . SER A 1 178 ? 7.624 -33.085 8.191 1.00 39.62 178 SER A C 1
ATOM 1362 O O . SER A 1 178 ? 7.100 -34.168 8.452 1.00 39.62 178 SER A O 1
ATOM 1364 N N . ALA A 1 179 ? 8.856 -33.007 7.668 1.00 32.34 179 ALA A N 1
ATOM 1365 C CA . ALA A 1 179 ? 9.854 -34.101 7.668 1.00 32.34 179 ALA A CA 1
ATOM 1366 C C . ALA A 1 179 ? 11.255 -33.529 7.325 1.00 32.34 179 ALA A C 1
ATOM 1368 O O . ALA A 1 179 ? 11.488 -32.333 7.510 1.00 32.34 179 ALA A O 1
ATOM 1369 N N . LEU A 1 180 ? 12.170 -34.339 6.769 1.00 42.84 180 LEU A N 1
ATOM 1370 C CA . LEU A 1 180 ? 13.102 -33.811 5.764 1.00 42.84 180 LEU A CA 1
ATOM 1371 C C . LEU A 1 180 ? 12.232 -33.259 4.624 1.00 42.84 180 LEU A C 1
ATOM 1373 O O . LEU A 1 180 ? 11.475 -34.021 4.025 1.00 42.84 180 LEU A O 1
ATOM 1377 N N . ASN A 1 181 ? 12.274 -31.949 4.375 1.00 46.03 181 ASN A N 1
ATOM 1378 C CA . ASN A 1 181 ? 11.304 -31.268 3.508 1.00 46.03 181 ASN A CA 1
ATOM 1379 C C . ASN A 1 181 ? 11.564 -31.517 2.008 1.00 46.03 181 ASN A C 1
ATOM 1381 O O . ASN A 1 181 ? 11.943 -30.612 1.268 1.00 46.03 181 ASN A O 1
ATOM 1385 N N . VAL A 1 182 ? 11.314 -32.746 1.557 1.00 49.03 182 VAL A N 1
ATOM 1386 C CA . VAL A 1 182 ? 11.171 -33.097 0.140 1.00 49.03 182 VAL A CA 1
ATOM 1387 C C . VAL A 1 182 ? 9.736 -32.770 -0.276 1.00 49.03 182 VAL A C 1
ATOM 1389 O O . VAL A 1 182 ? 8.823 -33.567 -0.070 1.00 49.03 182 VAL A O 1
ATOM 1392 N N . VAL A 1 183 ? 9.524 -31.571 -0.821 1.00 54.78 183 VAL A N 1
ATOM 1393 C CA . VAL A 1 183 ? 8.230 -31.158 -1.387 1.00 54.78 183 VAL A CA 1
ATOM 1394 C C . VAL A 1 183 ? 8.262 -31.394 -2.894 1.00 54.78 183 VAL A C 1
ATOM 1396 O O . VAL A 1 183 ? 8.947 -30.678 -3.622 1.00 54.78 183 VAL A O 1
ATOM 1399 N N . ALA A 1 184 ? 7.525 -32.401 -3.361 1.00 64.38 184 ALA A N 1
ATOM 1400 C CA . ALA A 1 184 ? 7.308 -32.635 -4.783 1.00 64.38 184 ALA A CA 1
ATOM 1401 C C . ALA A 1 184 ? 6.134 -31.774 -5.271 1.00 64.38 184 ALA A C 1
ATOM 1403 O O . ALA A 1 184 ? 4.989 -32.005 -4.885 1.00 64.38 184 ALA A O 1
ATOM 1404 N N . PHE A 1 185 ? 6.415 -30.787 -6.122 1.00 74.06 185 PHE A N 1
ATOM 1405 C CA . PHE A 1 185 ? 5.380 -30.022 -6.815 1.00 74.06 185 PHE A CA 1
ATOM 1406 C C . PHE A 1 185 ? 4.973 -30.775 -8.083 1.00 74.06 185 PHE A C 1
ATOM 1408 O O . PHE A 1 185 ? 5.773 -30.928 -9.004 1.00 74.06 185 PHE A O 1
ATOM 1415 N N . LEU A 1 186 ? 3.732 -31.259 -8.112 1.00 72.75 186 LEU A N 1
ATOM 1416 C CA . LEU A 1 186 ? 3.143 -31.976 -9.239 1.00 72.75 186 LEU A CA 1
ATOM 1417 C C . LEU A 1 186 ? 1.976 -31.160 -9.795 1.00 72.75 186 LEU A C 1
ATOM 1419 O O . LEU A 1 186 ? 1.169 -30.634 -9.031 1.00 72.75 186 LEU A O 1
ATOM 1423 N N . SER A 1 187 ? 1.883 -31.066 -11.122 1.00 77.25 187 SER A N 1
ATOM 1424 C CA . SER A 1 187 ? 0.705 -30.511 -11.788 1.00 77.25 187 SER A CA 1
ATOM 1425 C C . SER A 1 187 ? -0.327 -31.626 -11.939 1.00 77.25 187 SER A C 1
ATOM 1427 O O . SER A 1 187 ? -0.149 -32.534 -12.749 1.00 77.25 187 SER A O 1
ATOM 1429 N N . ASP A 1 188 ? -1.366 -31.573 -11.110 1.00 71.56 188 ASP A N 1
ATOM 1430 C CA . ASP A 1 188 ? -2.524 -32.462 -11.180 1.00 71.56 188 ASP A CA 1
ATOM 1431 C C . ASP A 1 188 ? -3.580 -31.813 -12.102 1.00 71.56 188 ASP A C 1
ATOM 1433 O O . ASP A 1 188 ? -3.957 -30.664 -11.851 1.00 71.56 188 ASP A O 1
ATOM 1437 N N . PRO A 1 189 ? -4.008 -32.462 -13.203 1.00 71.31 189 PRO A N 1
ATOM 1438 C CA . PRO A 1 189 ? -5.017 -31.908 -14.103 1.00 71.31 189 PRO A CA 1
ATOM 1439 C C . PRO A 1 189 ? -6.453 -32.080 -13.583 1.00 71.31 189 PRO A C 1
ATOM 1441 O O . PRO A 1 189 ? -7.362 -31.455 -14.135 1.00 71.31 189 PRO A O 1
ATOM 1444 N N . ASP A 1 190 ? -6.678 -32.927 -12.571 1.00 77.75 190 ASP A N 1
ATOM 1445 C CA . ASP A 1 190 ? -8.015 -33.216 -12.054 1.00 77.75 190 ASP A CA 1
ATOM 1446 C C . ASP A 1 190 ? -8.435 -32.240 -10.929 1.00 77.75 190 ASP A C 1
ATOM 1448 O O . ASP A 1 190 ? -7.603 -31.775 -10.143 1.00 77.75 190 ASP A O 1
ATOM 1452 N N . PRO A 1 191 ? -9.737 -31.905 -10.795 1.00 77.19 191 PRO A N 1
ATOM 1453 C CA . PRO A 1 191 ? -10.203 -30.993 -9.752 1.00 77.19 191 PRO A CA 1
ATOM 1454 C C . PRO A 1 191 ? -9.976 -31.530 -8.332 1.00 77.19 191 PRO A C 1
ATOM 1456 O O . PRO A 1 191 ? -10.341 -32.662 -8.012 1.00 77.19 191 PRO A O 1
ATOM 1459 N N . TRP A 1 192 ? -9.462 -30.672 -7.447 1.00 83.12 192 TRP A N 1
ATOM 1460 C CA . TRP A 1 192 ? -9.176 -31.015 -6.050 1.00 83.12 192 TRP A CA 1
ATOM 1461 C C . TRP A 1 192 ? -10.401 -31.595 -5.301 1.00 83.12 192 TRP A C 1
ATOM 1463 O O . TRP A 1 192 ? -11.487 -31.003 -5.352 1.00 83.12 192 TRP A O 1
ATOM 1473 N N . PRO A 1 193 ? -10.250 -32.725 -4.576 1.00 73.75 193 PRO A N 1
ATOM 1474 C CA . PRO A 1 193 ? -11.387 -33.545 -4.150 1.00 73.75 193 PRO A CA 1
ATOM 1475 C C . PRO A 1 193 ? -12.214 -32.998 -2.974 1.00 73.75 193 PRO A C 1
ATOM 1477 O O . PRO A 1 193 ? -13.384 -33.362 -2.864 1.00 73.75 193 PRO A O 1
ATOM 1480 N N . ASP A 1 194 ? -11.667 -32.138 -2.103 1.00 69.38 194 ASP A N 1
ATOM 1481 C CA . ASP A 1 194 ? -12.415 -31.564 -0.969 1.00 69.38 194 ASP A CA 1
ATOM 1482 C C . ASP A 1 194 ? -12.329 -30.032 -0.935 1.00 69.38 194 ASP A C 1
ATOM 1484 O O . ASP A 1 194 ? -11.267 -29.438 -0.765 1.00 69.38 194 ASP A O 1
ATOM 1488 N N . ARG A 1 195 ? -13.486 -29.374 -1.049 1.00 71.56 195 ARG A N 1
ATOM 1489 C CA . ARG A 1 195 ? -13.614 -27.907 -1.055 1.00 71.56 195 ARG A CA 1
ATOM 1490 C C . ARG A 1 195 ? -13.466 -27.258 0.327 1.00 71.56 195 ARG A C 1
ATOM 1492 O O . ARG A 1 195 ? -13.452 -26.035 0.411 1.00 71.56 195 ARG A O 1
ATOM 1499 N N . ASN A 1 196 ? -13.397 -28.046 1.400 1.00 59.06 196 ASN A N 1
ATOM 1500 C CA . ASN A 1 196 ? -13.352 -27.563 2.783 1.00 59.06 196 ASN A CA 1
ATOM 1501 C C . ASN A 1 196 ? -11.942 -27.618 3.394 1.00 59.06 196 ASN A C 1
ATOM 1503 O O . ASN A 1 196 ? -11.725 -27.080 4.480 1.00 59.06 196 ASN A O 1
ATOM 1507 N N . THR A 1 197 ? -10.987 -28.275 2.728 1.00 58.41 197 THR A N 1
ATOM 1508 C CA . THR A 1 197 ? -9.611 -28.441 3.207 1.00 58.41 197 THR A CA 1
ATOM 1509 C C . THR A 1 197 ? -8.622 -28.437 2.042 1.00 58.41 197 THR A C 1
ATOM 1511 O O . THR A 1 197 ? -8.786 -29.162 1.066 1.00 58.41 197 THR A O 1
ATOM 1514 N N . MET A 1 198 ? -7.544 -27.660 2.172 1.00 63.03 198 MET A N 1
ATOM 1515 C CA . MET A 1 198 ? -6.393 -27.697 1.252 1.00 63.03 198 MET A CA 1
ATOM 1516 C C . MET A 1 198 ? -5.460 -28.889 1.536 1.00 63.03 198 MET A C 1
ATOM 1518 O O . MET A 1 198 ? -4.376 -28.980 0.972 1.00 63.03 198 MET A O 1
ATOM 1522 N N . VAL A 1 199 ? -5.855 -29.789 2.439 1.00 67.56 199 VAL A N 1
ATOM 1523 C CA . VAL A 1 199 ? -5.080 -30.943 2.898 1.00 67.56 199 VAL A CA 1
ATOM 1524 C C . VAL A 1 199 ? -5.896 -32.215 2.688 1.00 67.56 199 VAL A C 1
ATOM 1526 O O . VAL A 1 199 ? -7.008 -32.325 3.208 1.00 67.56 199 VAL A O 1
ATOM 1529 N N . ALA A 1 200 ? -5.324 -33.174 1.964 1.00 79.69 200 ALA A N 1
ATOM 1530 C CA . ALA A 1 200 ? -5.880 -34.503 1.719 1.00 79.69 200 ALA A CA 1
ATOM 1531 C C . ALA A 1 200 ? -4.842 -35.595 2.035 1.00 79.69 200 ALA A C 1
ATOM 1533 O O . ALA A 1 200 ? -3.649 -35.318 2.180 1.00 79.69 200 ALA A O 1
ATOM 1534 N N . GLU A 1 201 ? -5.279 -36.851 2.125 1.00 82.75 201 GLU A N 1
ATOM 1535 C CA . GLU A 1 201 ? -4.350 -37.984 2.118 1.00 82.75 201 GLU A CA 1
ATOM 1536 C C . GLU A 1 201 ? -3.861 -38.232 0.680 1.00 82.75 201 GLU A C 1
ATOM 1538 O O . GLU A 1 201 ? -4.648 -38.193 -0.266 1.00 82.75 201 GLU A O 1
ATOM 1543 N N . GLY A 1 202 ? -2.559 -38.454 0.519 1.00 84.38 202 GLY A N 1
ATOM 1544 C CA . GLY A 1 202 ? -1.931 -38.902 -0.724 1.00 84.38 202 GLY A CA 1
ATOM 1545 C C . GLY A 1 202 ? -1.111 -40.168 -0.490 1.00 84.38 202 GLY A C 1
ATOM 1546 O O . GLY A 1 202 ? -0.967 -40.623 0.647 1.00 84.38 202 GLY A O 1
ATOM 1547 N N . THR A 1 203 ? -0.539 -40.737 -1.547 1.00 91.00 203 THR A N 1
ATOM 1548 C CA . THR A 1 203 ? 0.289 -41.953 -1.448 1.00 91.00 203 THR A CA 1
ATOM 1549 C C . THR A 1 203 ? 1.618 -41.817 -2.178 1.00 91.00 203 THR A C 1
ATOM 1551 O O . THR A 1 203 ? 1.744 -41.050 -3.133 1.00 91.00 203 THR A O 1
ATOM 1554 N N . ARG A 1 204 ? 2.616 -42.603 -1.758 1.00 91.19 204 ARG A N 1
ATOM 1555 C CA . ARG A 1 204 ? 3.925 -42.679 -2.429 1.00 91.19 204 ARG A CA 1
ATOM 1556 C C . ARG A 1 204 ? 3.789 -42.960 -3.930 1.00 91.19 204 ARG A C 1
ATOM 1558 O O . ARG A 1 204 ? 4.419 -42.280 -4.731 1.00 91.19 204 ARG A O 1
ATOM 1565 N N . ASN A 1 205 ? 2.904 -43.887 -4.298 1.00 91.38 205 ASN A N 1
ATOM 1566 C CA . ASN A 1 205 ? 2.646 -44.296 -5.681 1.00 91.38 205 ASN A CA 1
ATOM 1567 C C . ASN A 1 205 ? 2.156 -43.144 -6.589 1.00 91.38 205 ASN A C 1
ATOM 1569 O O . ASN A 1 205 ? 2.431 -43.148 -7.787 1.00 91.38 205 ASN A O 1
ATOM 1573 N N . GLU A 1 206 ? 1.472 -42.127 -6.049 1.00 88.06 206 GLU A N 1
ATOM 1574 C CA . GLU A 1 206 ? 1.115 -40.917 -6.814 1.00 88.06 206 GLU A CA 1
ATOM 1575 C C . GLU A 1 206 ? 2.365 -40.096 -7.162 1.00 88.06 206 GLU A C 1
ATOM 1577 O O . GLU A 1 206 ? 2.528 -39.650 -8.298 1.00 88.06 206 GLU A O 1
ATOM 1582 N N . VAL A 1 207 ? 3.281 -39.951 -6.198 1.00 87.38 207 VAL A N 1
ATOM 1583 C CA . VAL A 1 207 ? 4.557 -39.243 -6.379 1.00 87.38 207 VAL A CA 1
ATOM 1584 C C . VAL A 1 207 ? 5.477 -40.015 -7.326 1.00 87.38 207 VAL A C 1
ATOM 1586 O O . VAL A 1 207 ? 6.067 -39.419 -8.223 1.00 87.38 207 VAL A O 1
ATOM 1589 N N . GLU A 1 208 ? 5.544 -41.342 -7.196 1.00 89.81 208 GLU A N 1
ATOM 1590 C CA . GLU A 1 208 ? 6.264 -42.221 -8.127 1.00 89.81 208 GLU A CA 1
ATOM 1591 C C . GLU A 1 208 ? 5.686 -42.128 -9.546 1.00 89.81 208 GLU A C 1
ATOM 1593 O O . GLU A 1 208 ? 6.445 -42.019 -10.503 1.00 89.81 208 GLU A O 1
ATOM 1598 N N . SER A 1 209 ? 4.358 -42.080 -9.702 1.00 88.56 209 SER A N 1
ATOM 1599 C CA . SER A 1 209 ? 3.695 -41.959 -11.012 1.00 88.56 209 SER A CA 1
ATOM 1600 C C . SER A 1 209 ? 3.912 -40.597 -11.684 1.00 88.56 209 SER A C 1
ATOM 1602 O O . SER A 1 209 ? 4.051 -40.534 -12.911 1.00 88.56 209 SER A O 1
ATOM 1604 N N . GLY A 1 210 ? 3.944 -39.517 -10.892 1.00 86.56 210 GLY A N 1
ATOM 1605 C CA . GLY A 1 210 ? 4.184 -38.147 -11.357 1.00 86.56 210 GLY A CA 1
ATOM 1606 C C . GLY A 1 210 ? 5.657 -37.833 -11.639 1.00 86.56 210 GLY A C 1
ATOM 1607 O O . GLY A 1 210 ? 5.952 -37.058 -12.546 1.00 86.56 210 GLY A O 1
ATOM 1608 N N . LEU A 1 211 ? 6.586 -38.463 -10.911 1.00 88.94 211 LEU A N 1
ATOM 1609 C CA . LEU A 1 211 ? 8.034 -38.295 -11.086 1.00 88.94 211 LEU A CA 1
ATOM 1610 C C . LEU A 1 211 ? 8.700 -39.442 -11.868 1.00 88.94 211 LEU A C 1
ATOM 1612 O O . LEU A 1 211 ? 9.916 -39.431 -12.018 1.00 88.94 211 LEU A O 1
ATOM 1616 N N . ARG A 1 212 ? 7.944 -40.412 -12.405 1.00 87.62 212 ARG A N 1
ATOM 1617 C CA . ARG A 1 212 ? 8.462 -41.633 -13.072 1.00 87.62 212 ARG A CA 1
ATOM 1618 C C . ARG A 1 212 ? 9.529 -41.397 -14.155 1.00 87.62 212 ARG A C 1
ATOM 1620 O O . ARG A 1 212 ? 10.352 -42.273 -14.391 1.00 87.62 212 ARG A O 1
ATOM 1627 N N . ASP A 1 213 ? 9.473 -40.242 -14.823 1.00 87.62 213 ASP A N 1
ATOM 1628 C CA . ASP A 1 213 ? 10.339 -39.864 -15.947 1.00 87.62 213 ASP A CA 1
ATOM 1629 C C . ASP A 1 213 ? 11.577 -39.044 -15.486 1.00 87.62 213 ASP A C 1
ATOM 1631 O O . ASP A 1 213 ? 12.355 -38.582 -16.317 1.00 87.62 213 ASP A O 1
ATOM 1635 N N . TRP A 1 214 ? 11.756 -38.844 -14.170 1.00 85.44 214 TRP A N 1
ATOM 1636 C CA . TRP A 1 214 ? 12.880 -38.125 -13.549 1.00 85.44 214 TRP A CA 1
ATOM 1637 C C . TRP A 1 214 ? 14.082 -39.046 -13.279 1.00 85.44 214 TRP A C 1
ATOM 1639 O O . TRP A 1 214 ? 14.002 -40.272 -13.387 1.00 85.44 214 TRP A O 1
ATOM 1649 N N . ASN A 1 215 ? 15.226 -38.463 -12.903 1.00 82.56 215 ASN A N 1
ATOM 1650 C CA . ASN A 1 215 ? 16.464 -39.224 -12.759 1.00 82.56 215 ASN A CA 1
ATOM 1651 C C . ASN A 1 215 ? 16.461 -40.195 -11.545 1.00 82.56 215 ASN A C 1
ATOM 1653 O O . ASN A 1 215 ? 15.747 -39.976 -10.557 1.00 82.56 215 ASN A O 1
ATOM 1657 N N . PRO A 1 216 ? 17.283 -41.269 -11.573 1.00 81.00 216 PRO A N 1
ATOM 1658 C CA . PRO A 1 216 ? 17.280 -42.303 -10.532 1.00 81.00 216 PRO A CA 1
ATOM 1659 C C . PRO A 1 216 ? 17.580 -41.808 -9.111 1.00 81.00 216 PRO A C 1
ATOM 1661 O O . PRO A 1 216 ? 17.150 -42.443 -8.150 1.00 81.00 216 PRO A O 1
ATOM 1664 N N . THR A 1 217 ? 18.289 -40.685 -8.953 1.00 79.06 217 THR A N 1
ATOM 1665 C CA . THR A 1 217 ? 18.571 -40.096 -7.634 1.00 79.06 217 THR A CA 1
ATOM 1666 C C . THR A 1 217 ? 17.293 -39.542 -7.006 1.00 79.06 217 THR A C 1
ATOM 1668 O O . THR A 1 217 ? 17.033 -39.788 -5.829 1.00 79.06 217 THR A O 1
ATOM 1671 N N . VAL A 1 218 ? 16.460 -38.848 -7.790 1.00 81.06 218 VAL A N 1
ATOM 1672 C CA . VAL A 1 218 ? 15.163 -38.334 -7.322 1.00 81.06 218 VAL A CA 1
ATOM 1673 C C . VAL A 1 218 ? 14.204 -39.486 -7.026 1.00 81.06 218 VAL A C 1
ATOM 1675 O O . VAL A 1 218 ? 13.614 -39.517 -5.948 1.00 81.06 218 VAL A O 1
ATOM 1678 N N . LEU A 1 219 ? 14.115 -40.484 -7.910 1.00 85.50 219 LEU A N 1
ATOM 1679 C CA . LEU A 1 219 ? 13.302 -41.685 -7.673 1.00 85.50 219 LEU A CA 1
ATOM 1680 C C . LEU A 1 219 ? 13.738 -42.446 -6.406 1.00 85.50 219 LEU A C 1
ATOM 1682 O O . LEU A 1 219 ? 12.893 -42.890 -5.630 1.00 85.50 219 LEU A O 1
ATOM 1686 N N . GLY A 1 220 ? 15.045 -42.530 -6.137 1.00 82.38 220 GLY A N 1
ATOM 1687 C CA . GLY A 1 220 ? 15.582 -43.106 -4.901 1.00 82.38 220 GLY A CA 1
ATOM 1688 C C . GLY A 1 220 ? 15.172 -42.345 -3.633 1.00 82.38 220 GLY A C 1
ATOM 1689 O O . GLY A 1 220 ? 14.944 -42.970 -2.601 1.00 82.38 220 GLY A O 1
ATOM 1690 N N . LEU A 1 221 ? 15.009 -41.017 -3.698 1.00 79.75 221 LEU A N 1
ATOM 1691 C CA . LEU A 1 221 ? 14.464 -40.224 -2.588 1.00 79.75 221 LEU A CA 1
ATOM 1692 C C . LEU A 1 221 ? 12.957 -40.456 -2.400 1.00 79.75 221 LEU A C 1
ATOM 1694 O O . LEU A 1 221 ? 12.499 -40.552 -1.262 1.00 79.75 221 LEU A O 1
ATOM 1698 N N . VAL A 1 222 ? 12.191 -40.601 -3.488 1.00 85.75 222 VAL A N 1
ATOM 1699 C CA . VAL A 1 222 ? 10.750 -40.917 -3.429 1.00 85.75 222 VAL A CA 1
ATOM 1700 C C . VAL A 1 222 ? 10.509 -42.274 -2.758 1.00 85.75 222 VAL A C 1
ATOM 1702 O O . VAL A 1 222 ? 9.617 -42.395 -1.918 1.00 85.75 222 VAL A O 1
ATOM 1705 N N . GLN A 1 223 ? 11.357 -43.272 -3.023 1.00 85.25 223 GLN A N 1
ATOM 1706 C CA . GLN A 1 223 ? 11.282 -44.587 -2.370 1.00 85.25 223 GLN A CA 1
AT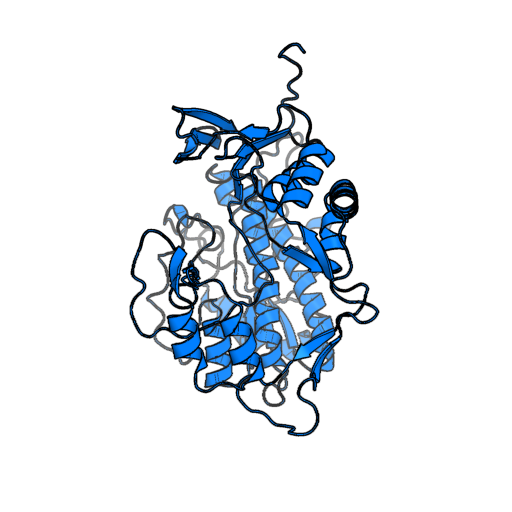OM 1707 C C . GLN A 1 223 ? 11.479 -44.535 -0.842 1.00 85.25 223 GLN A C 1
ATOM 1709 O O . GLN A 1 223 ? 11.030 -45.448 -0.148 1.00 85.25 223 GLN A O 1
ATOM 1714 N N . LEU A 1 224 ? 12.096 -43.479 -0.295 1.00 82.00 224 LEU A N 1
ATOM 1715 C CA . LEU A 1 224 ? 12.275 -43.280 1.152 1.00 82.00 224 LEU A CA 1
ATOM 1716 C C . LEU A 1 224 ? 11.082 -42.585 1.834 1.00 82.00 224 LEU A C 1
ATOM 1718 O O . LEU A 1 224 ? 11.046 -42.507 3.065 1.00 82.00 224 LEU A O 1
ATOM 1722 N N . LEU A 1 225 ? 10.106 -42.0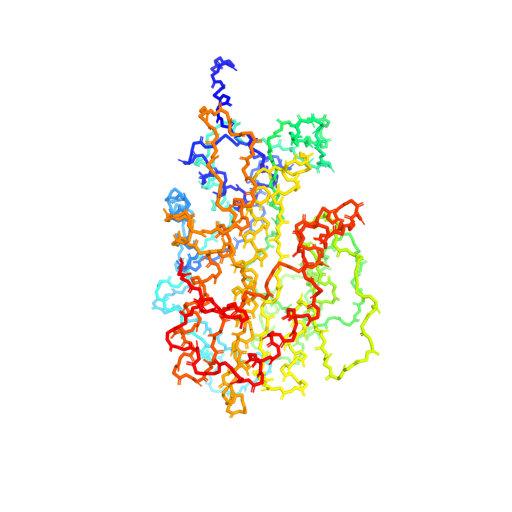87 1.070 1.00 79.31 225 LEU A N 1
ATOM 1723 C CA . LEU A 1 225 ? 8.883 -41.502 1.617 1.00 79.31 225 LEU A CA 1
ATOM 1724 C C . LEU A 1 225 ? 8.003 -42.578 2.293 1.00 79.31 225 LEU A C 1
ATOM 1726 O O . LEU A 1 225 ? 8.016 -43.741 1.880 1.00 79.31 225 LEU A O 1
ATOM 1730 N N . PRO A 1 226 ? 7.216 -42.232 3.330 1.00 78.94 226 PRO A N 1
ATOM 1731 C CA . PRO A 1 226 ? 6.226 -43.146 3.889 1.00 78.94 226 PRO A CA 1
ATOM 1732 C C . PRO A 1 226 ? 5.086 -43.411 2.894 1.00 78.94 226 PRO A C 1
ATOM 1734 O O . PRO A 1 226 ? 4.806 -42.607 2.010 1.00 78.94 226 PRO A O 1
ATOM 1737 N N . GLU A 1 227 ? 4.397 -44.541 3.069 1.00 85.88 227 GLU A N 1
ATOM 1738 C CA . GLU A 1 227 ? 3.362 -44.992 2.128 1.00 85.88 227 GLU A CA 1
ATOM 1739 C C . GLU A 1 227 ? 2.165 -44.038 2.033 1.00 85.88 227 GLU A C 1
ATOM 1741 O O . GLU A 1 227 ? 1.678 -43.748 0.942 1.00 85.88 227 GLU A O 1
ATOM 1746 N N . ARG A 1 228 ? 1.726 -43.536 3.192 1.00 82.38 228 ARG A N 1
ATOM 1747 C CA . ARG A 1 228 ? 0.706 -42.495 3.322 1.00 82.38 228 ARG A CA 1
ATOM 1748 C C . ARG A 1 228 ? 1.399 -41.148 3.460 1.00 82.38 228 ARG A C 1
ATOM 1750 O O . ARG A 1 228 ? 2.265 -40.980 4.321 1.00 82.38 228 ARG A O 1
ATOM 1757 N N . LEU A 1 229 ? 0.984 -40.200 2.634 1.00 79.62 229 LEU A N 1
ATOM 1758 C CA . LEU A 1 229 ? 1.499 -38.841 2.559 1.00 79.62 229 LEU A CA 1
ATOM 1759 C C . LEU A 1 229 ? 0.383 -37.832 2.818 1.00 79.62 229 LEU A C 1
ATOM 1761 O O . LEU A 1 229 ? -0.804 -38.150 2.775 1.00 79.62 229 LEU A O 1
ATOM 1765 N N . ILE A 1 230 ? 0.782 -36.592 3.077 1.00 68.62 230 ILE A N 1
ATOM 1766 C CA . ILE A 1 230 ? -0.137 -35.464 3.183 1.00 68.62 230 ILE A CA 1
ATOM 1767 C C . ILE A 1 230 ? -0.059 -34.709 1.853 1.00 68.62 230 ILE A C 1
ATOM 1769 O O . ILE A 1 230 ? 0.959 -34.083 1.565 1.00 68.62 230 ILE A O 1
ATOM 1773 N N . LYS A 1 231 ? -1.113 -34.786 1.037 1.00 77.19 231 LYS A N 1
ATOM 1774 C CA . LYS A 1 231 ? -1.232 -34.047 -0.227 1.00 77.19 231 LYS A CA 1
ATOM 1775 C C . LYS A 1 231 ? -1.759 -32.643 0.076 1.00 77.19 231 LYS A C 1
ATOM 1777 O O . LYS A 1 231 ? -2.720 -32.500 0.831 1.00 77.19 231 LYS A O 1
ATOM 1782 N N . TRP A 1 232 ? -1.119 -31.614 -0.475 1.00 70.44 232 TRP A N 1
ATOM 1783 C CA . TRP A 1 232 ? -1.491 -30.212 -0.263 1.00 70.44 232 TRP A CA 1
ATOM 1784 C C . TRP A 1 232 ? -1.993 -29.629 -1.587 1.00 70.44 232 TRP A C 1
ATOM 1786 O O . TRP A 1 232 ? -1.268 -29.645 -2.579 1.00 70.44 232 TRP A O 1
ATOM 1796 N N . GLY A 1 233 ? -3.218 -29.108 -1.601 1.00 73.00 233 GLY A N 1
ATOM 1797 C CA . GLY A 1 233 ? -3.740 -28.323 -2.713 1.00 73.00 233 GLY A CA 1
ATOM 1798 C C . GLY A 1 233 ? -3.071 -26.955 -2.697 1.00 73.00 233 GLY A C 1
ATOM 1799 O O . GLY A 1 233 ? -3.421 -26.112 -1.872 1.00 73.00 233 GLY A O 1
ATOM 1800 N N . VAL A 1 234 ? -2.081 -26.749 -3.568 1.00 64.56 234 VAL A N 1
ATOM 1801 C CA . VAL A 1 234 ? -1.343 -25.480 -3.677 1.00 64.56 234 VAL A CA 1
ATOM 1802 C C . VAL A 1 234 ? -2.186 -24.478 -4.464 1.00 64.56 234 VAL A C 1
ATOM 1804 O O . VAL A 1 234 ? -1.934 -24.196 -5.631 1.00 64.56 234 VAL A O 1
ATOM 1807 N N . PHE A 1 235 ? -3.221 -23.969 -3.803 1.00 63.62 235 PHE A N 1
ATOM 1808 C CA . PHE A 1 235 ? -4.008 -22.843 -4.280 1.00 63.62 235 PHE A CA 1
ATOM 1809 C C . PHE A 1 235 ? -3.319 -21.538 -3.905 1.00 63.62 235 PHE A C 1
ATOM 1811 O O . PHE A 1 235 ? -3.000 -21.302 -2.737 1.00 63.62 235 PHE A O 1
ATOM 1818 N N . ASP A 1 236 ? -3.144 -20.672 -4.891 1.00 58.88 236 ASP A N 1
ATOM 1819 C CA . ASP A 1 236 ? -2.927 -19.255 -4.667 1.00 58.88 236 ASP A CA 1
ATOM 1820 C C . ASP A 1 236 ? -4.231 -18.482 -4.930 1.00 58.88 236 ASP A C 1
ATOM 1822 O O . ASP A 1 236 ? -5.323 -19.044 -5.043 1.00 58.88 236 ASP A O 1
ATOM 1826 N N . LEU A 1 237 ? -4.110 -17.161 -4.996 1.00 40.06 237 LEU A N 1
ATOM 1827 C CA . LEU A 1 237 ? -5.132 -16.284 -5.550 1.00 40.06 237 LEU A CA 1
ATOM 1828 C C . LEU A 1 237 ? -4.593 -15.676 -6.857 1.00 40.06 237 LEU A C 1
ATOM 1830 O O . LEU A 1 237 ? -4.663 -14.472 -7.060 1.00 40.06 237 LEU A O 1
ATOM 1834 N N . GLY A 1 238 ? -3.971 -16.495 -7.708 1.00 47.50 238 GLY A N 1
ATOM 1835 C CA . GLY A 1 238 ? -3.443 -16.094 -9.012 1.00 47.50 238 GLY A CA 1
ATOM 1836 C C . GLY A 1 238 ? -4.544 -16.038 -10.067 1.00 47.50 238 GLY A C 1
ATOM 1837 O O . GLY A 1 238 ? -4.653 -15.058 -10.795 1.00 47.50 238 GLY A O 1
ATOM 1838 N N . GLU A 1 239 ? -5.425 -17.044 -10.090 1.00 46.09 239 GLU A N 1
ATOM 1839 C CA . GLU A 1 239 ? -6.621 -17.051 -10.950 1.00 46.09 239 GLU A CA 1
ATOM 1840 C C . GLU A 1 239 ? -7.704 -16.072 -10.447 1.00 46.09 239 GLU A C 1
ATOM 1842 O O . GLU A 1 239 ? -8.407 -15.444 -11.238 1.00 46.09 239 GLU A O 1
ATOM 1847 N N . PHE A 1 240 ? -7.812 -15.897 -9.123 1.00 44.34 240 PHE A N 1
ATOM 1848 C CA . PHE A 1 240 ? -8.811 -15.036 -8.475 1.00 44.34 240 PHE A CA 1
ATOM 1849 C C . PHE A 1 240 ? -8.201 -14.182 -7.344 1.00 44.34 240 PHE A C 1
ATOM 1851 O O . PHE A 1 240 ? -8.513 -14.413 -6.170 1.00 44.34 240 PHE A O 1
ATOM 1858 N N . PRO A 1 241 ? -7.337 -13.194 -7.656 1.00 45.12 241 PRO A N 1
ATOM 1859 C CA . PRO A 1 241 ? -6.706 -12.326 -6.659 1.00 45.12 241 PRO A CA 1
ATOM 1860 C C . PRO A 1 241 ? -7.729 -11.662 -5.747 1.00 45.12 241 PRO A C 1
ATOM 1862 O O . PRO A 1 241 ? -8.707 -11.079 -6.217 1.00 45.12 241 PRO A O 1
ATOM 1865 N N . ALA A 1 242 ? -7.488 -11.714 -4.430 1.00 37.00 242 ALA A N 1
ATOM 1866 C CA . ALA A 1 242 ? -8.307 -10.998 -3.457 1.00 37.00 242 ALA A CA 1
ATOM 1867 C C . ALA A 1 242 ? -8.315 -9.503 -3.831 1.00 37.00 242 ALA A C 1
ATOM 1869 O O . ALA A 1 242 ? -7.284 -8.843 -3.687 1.00 37.00 242 ALA A O 1
ATOM 1870 N N . PRO A 1 243 ? -9.451 -8.928 -4.273 1.00 40.31 243 PRO A N 1
ATOM 1871 C CA . PRO A 1 243 ? -9.463 -7.606 -4.912 1.00 40.31 243 PRO A CA 1
ATOM 1872 C C . PRO A 1 243 ? -9.195 -6.455 -3.927 1.00 40.31 243 PRO A C 1
ATOM 1874 O O . PRO A 1 243 ? -9.168 -5.287 -4.309 1.00 40.31 243 PRO A O 1
ATOM 1877 N N . ARG A 1 244 ? -9.078 -6.777 -2.633 1.00 37.88 244 ARG A N 1
ATOM 1878 C CA . ARG A 1 244 ? -8.784 -5.885 -1.510 1.00 37.88 244 ARG A CA 1
ATOM 1879 C C . ARG A 1 244 ? -8.508 -6.731 -0.263 1.00 37.88 244 ARG A C 1
ATOM 1881 O O . ARG A 1 244 ? -9.282 -7.632 0.047 1.00 37.88 244 ARG A O 1
ATOM 1888 N N . TYR A 1 245 ? -7.469 -6.395 0.505 1.00 39.34 245 TYR A N 1
ATOM 1889 C CA . TYR A 1 245 ? -7.192 -7.004 1.823 1.00 39.34 245 TYR A CA 1
ATOM 1890 C C . TYR A 1 245 ? -8.025 -6.391 2.972 1.00 39.34 245 TYR A C 1
ATOM 1892 O O . TYR A 1 245 ? -7.721 -6.565 4.149 1.00 39.34 245 TYR A O 1
ATOM 1900 N N . TYR A 1 246 ? -9.089 -5.662 2.632 1.00 38.97 246 TYR A N 1
ATOM 1901 C CA . TYR A 1 246 ? -10.080 -5.078 3.535 1.00 38.97 246 TYR A CA 1
ATOM 1902 C C . TYR A 1 246 ? -11.461 -5.180 2.872 1.00 38.97 246 TYR A C 1
ATOM 1904 O O . TYR A 1 246 ? -11.547 -5.281 1.650 1.00 38.97 246 TYR A O 1
ATOM 1912 N N . ASN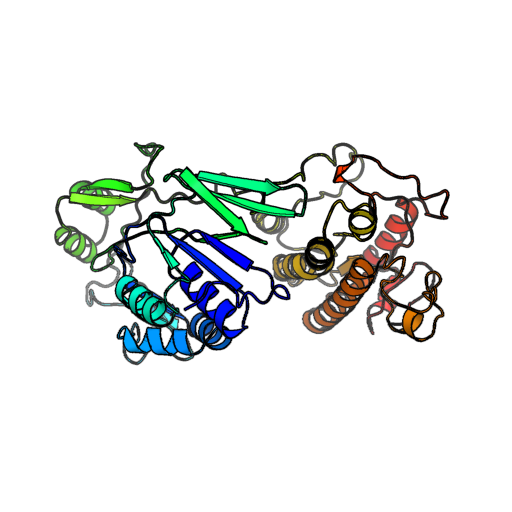 A 1 247 ? -12.556 -5.128 3.634 1.00 36.44 247 ASN A N 1
ATOM 1913 C CA . ASN A 1 247 ? -13.904 -5.222 3.064 1.00 36.44 247 ASN A CA 1
ATOM 1914 C C . ASN A 1 247 ? -14.710 -3.929 3.276 1.00 36.44 247 ASN A C 1
ATOM 1916 O O . ASN A 1 247 ? -15.228 -3.694 4.366 1.00 36.44 247 ASN A O 1
ATOM 1920 N N . GLY A 1 248 ? -14.834 -3.097 2.233 1.00 34.66 248 GLY A N 1
ATOM 1921 C CA . GLY A 1 248 ? -15.694 -1.909 2.279 1.00 34.66 248 GLY A CA 1
ATOM 1922 C C . GLY A 1 248 ? -15.611 -0.962 1.074 1.00 34.66 248 GLY A C 1
ATOM 1923 O O . GLY A 1 248 ? -14.798 -0.050 1.076 1.00 34.66 248 GLY A O 1
ATOM 1924 N N . ARG A 1 249 ? -16.543 -1.115 0.117 1.00 35.94 249 ARG A N 1
ATOM 1925 C CA . ARG A 1 249 ? -16.952 -0.141 -0.933 1.00 35.94 249 ARG A CA 1
ATOM 1926 C C . ARG A 1 249 ? -15.851 0.501 -1.807 1.00 35.94 249 ARG A C 1
ATOM 1928 O O . ARG A 1 249 ? -15.361 1.582 -1.495 1.00 35.94 249 ARG A O 1
ATOM 1935 N N . ALA A 1 250 ? -15.622 -0.066 -2.998 1.00 29.78 250 ALA A N 1
ATOM 1936 C CA . ALA A 1 250 ? -14.796 0.545 -4.053 1.00 29.78 250 ALA A CA 1
ATOM 1937 C C . ALA A 1 250 ? -15.230 0.157 -5.494 1.00 29.78 250 ALA A C 1
ATOM 1939 O O . ALA A 1 250 ? -14.385 -0.196 -6.306 1.00 29.78 250 ALA A O 1
ATOM 1940 N N . GLU A 1 251 ? -16.536 0.154 -5.810 1.00 28.55 251 GLU A N 1
ATOM 1941 C CA . GLU A 1 251 ? -17.066 -0.680 -6.919 1.00 28.55 251 GLU A CA 1
ATOM 1942 C C . GLU A 1 251 ? -18.024 0.000 -7.924 1.00 28.55 251 GLU A C 1
ATOM 1944 O O . GLU A 1 251 ? -18.621 -0.684 -8.747 1.00 28.55 251 GLU A O 1
ATOM 1949 N N . THR A 1 252 ? -18.190 1.330 -7.898 1.00 29.62 252 THR A N 1
ATOM 1950 C CA . THR A 1 252 ? -19.059 2.049 -8.863 1.00 29.62 252 THR A CA 1
ATOM 1951 C C . THR A 1 252 ? -18.468 3.390 -9.310 1.00 29.62 252 THR A C 1
ATOM 1953 O O . THR A 1 252 ? -18.675 4.409 -8.649 1.00 29.62 252 THR A O 1
ATOM 1956 N N . CYS A 1 253 ? -17.747 3.371 -10.435 1.00 26.58 253 CYS A N 1
ATOM 1957 C CA . CYS A 1 253 ? -17.374 4.500 -11.303 1.00 26.58 253 CYS A CA 1
ATOM 1958 C C . CYS A 1 253 ? -16.863 3.944 -12.655 1.00 26.58 253 CYS A C 1
ATOM 1960 O O . CYS A 1 253 ? -16.480 2.781 -12.715 1.00 26.58 253 CYS A O 1
ATOM 1962 N N . PHE A 1 254 ? -16.771 4.802 -13.684 1.00 32.66 254 PHE A N 1
ATOM 1963 C CA . PHE A 1 254 ? -16.089 4.562 -14.979 1.00 32.66 254 PHE A CA 1
ATOM 1964 C C . PHE A 1 254 ? -16.791 3.689 -16.052 1.00 32.66 254 PHE A C 1
ATOM 1966 O O . PHE A 1 254 ? -16.200 2.736 -16.547 1.00 32.66 254 PHE A O 1
ATOM 1973 N N . GLU A 1 255 ? -17.982 4.084 -16.527 1.00 28.22 255 GLU A N 1
ATOM 1974 C CA . GLU A 1 255 ? -18.511 3.600 -17.830 1.00 28.22 255 GLU A CA 1
ATOM 1975 C C . GLU A 1 255 ? -18.374 4.610 -18.996 1.00 28.22 255 GLU A C 1
ATOM 1977 O O . GLU A 1 255 ? -18.524 4.232 -20.156 1.00 28.22 255 GLU A O 1
ATOM 1982 N N . GLU A 1 256 ? -18.069 5.889 -18.734 1.00 30.22 256 GLU A N 1
ATOM 1983 C CA . GLU A 1 256 ? -18.384 6.985 -19.674 1.00 30.22 256 GLU A CA 1
ATOM 1984 C C . GLU A 1 256 ? -17.168 7.793 -20.192 1.00 30.22 256 GLU A C 1
ATOM 1986 O O . GLU A 1 256 ? -17.155 9.020 -20.156 1.00 30.22 256 GLU A O 1
ATOM 1991 N N . ILE A 1 257 ? -16.132 7.121 -20.718 1.00 29.64 257 ILE A N 1
ATOM 1992 C CA . ILE A 1 257 ? -15.138 7.754 -21.617 1.00 29.64 257 ILE A CA 1
ATOM 1993 C C . ILE A 1 257 ? -14.832 6.814 -22.795 1.00 29.64 257 ILE A C 1
ATOM 1995 O O . ILE A 1 257 ? -14.033 5.888 -22.678 1.00 29.64 257 ILE A O 1
ATOM 1999 N N . ARG A 1 258 ? -15.458 7.066 -23.953 1.00 28.86 258 ARG A N 1
ATOM 2000 C CA . ARG A 1 258 ? -15.262 6.307 -25.206 1.00 28.86 258 ARG A CA 1
ATOM 2001 C C . ARG A 1 258 ? -15.185 7.205 -26.455 1.00 28.86 258 ARG A C 1
ATOM 2003 O O . ARG A 1 258 ? -15.879 6.956 -27.433 1.00 28.86 258 ARG A O 1
ATOM 2010 N N . ASP A 1 259 ? -14.314 8.218 -26.449 1.00 30.42 259 ASP A N 1
ATOM 2011 C CA . ASP A 1 259 ? -13.766 8.770 -27.706 1.00 30.42 259 ASP A CA 1
ATOM 2012 C C . ASP A 1 259 ? -12.416 9.497 -27.517 1.00 30.42 259 ASP A C 1
ATOM 2014 O O . ASP A 1 259 ? -12.367 10.714 -27.321 1.00 30.42 259 ASP A O 1
ATOM 2018 N N . ARG A 1 260 ? -11.323 8.717 -27.516 1.00 29.78 260 ARG A N 1
ATOM 2019 C CA . ARG A 1 260 ? -9.928 9.068 -27.886 1.00 29.78 260 ARG A CA 1
ATOM 2020 C C . ARG A 1 260 ? -9.025 7.853 -27.660 1.00 29.78 260 ARG A C 1
ATOM 2022 O O . ARG A 1 260 ? -9.279 7.042 -26.775 1.00 29.78 260 ARG A O 1
ATOM 2029 N N . SER A 1 261 ? -7.967 7.718 -28.456 1.00 31.89 261 SER A N 1
ATOM 2030 C CA . SER A 1 261 ? -7.113 6.521 -28.511 1.00 31.89 261 SER A CA 1
ATOM 2031 C C . SER A 1 261 ? -6.044 6.464 -27.406 1.00 31.89 261 SER A C 1
ATOM 2033 O O . SER A 1 261 ? -4.850 6.451 -27.702 1.00 31.89 261 SER A O 1
ATOM 2035 N N . TYR A 1 262 ? -6.472 6.421 -26.143 1.00 34.78 262 TYR A N 1
ATOM 2036 C CA . TYR A 1 262 ? -5.611 6.158 -24.984 1.00 34.78 262 TYR A CA 1
ATOM 2037 C C . TYR A 1 262 ? -6.249 5.073 -24.110 1.00 34.78 262 TYR A C 1
ATOM 2039 O O . TYR A 1 262 ? -7.369 5.242 -23.631 1.00 34.78 262 TYR A O 1
ATOM 2047 N N . GLU A 1 263 ? -5.548 3.959 -23.901 1.00 34.56 263 GLU A N 1
ATOM 2048 C CA . GLU A 1 263 ? -6.000 2.886 -23.009 1.00 34.56 263 GLU A CA 1
ATOM 2049 C C . GLU A 1 263 ? -5.657 3.242 -21.554 1.00 34.56 263 GLU A C 1
ATOM 2051 O O . GLU A 1 263 ? -4.497 3.491 -21.223 1.00 34.56 263 GLU A O 1
ATOM 2056 N N . ILE A 1 264 ? -6.672 3.281 -20.688 1.00 36.16 264 ILE A N 1
ATOM 2057 C CA . ILE A 1 264 ? -6.525 3.510 -19.245 1.00 36.16 264 ILE A CA 1
ATOM 2058 C C . ILE A 1 264 ? -6.617 2.155 -18.543 1.00 36.16 264 ILE A C 1
ATOM 2060 O O . ILE A 1 264 ? -7.580 1.419 -18.751 1.00 36.16 264 ILE A O 1
ATOM 2064 N N . TRP A 1 265 ? -5.638 1.851 -17.693 1.00 36.91 265 TRP A N 1
ATOM 2065 C CA . TRP A 1 265 ? -5.529 0.572 -16.992 1.00 36.91 265 TRP A CA 1
ATOM 2066 C C . TRP A 1 265 ? -5.701 0.743 -15.474 1.00 36.91 265 TRP A C 1
ATOM 2068 O O . TRP A 1 265 ? -5.370 1.791 -14.913 1.00 36.91 265 TRP A O 1
ATOM 2078 N N . HIS A 1 266 ? -6.209 -0.290 -14.798 1.00 36.09 266 HIS A N 1
ATOM 2079 C CA . HIS A 1 266 ? -6.357 -0.335 -13.338 1.00 36.09 266 HIS A CA 1
ATOM 2080 C C . HIS A 1 266 ? -5.197 -1.113 -12.706 1.00 36.09 266 HIS A C 1
ATOM 2082 O O . HIS A 1 266 ? -4.705 -2.061 -13.300 1.00 36.09 266 HIS A O 1
ATOM 2088 N N . PHE A 1 267 ? -4.755 -0.760 -11.496 1.00 40.28 267 PHE A N 1
ATOM 2089 C CA . PHE A 1 267 ? -3.625 -1.466 -10.884 1.00 40.28 267 PHE A CA 1
ATOM 2090 C C . PHE A 1 267 ? -3.995 -2.885 -10.416 1.00 40.28 267 PHE A C 1
ATOM 2092 O O . PHE A 1 267 ? -4.661 -3.067 -9.397 1.00 40.28 267 PHE A O 1
ATOM 2099 N N . ASN A 1 268 ? -3.463 -3.872 -11.130 1.00 44.50 268 ASN A N 1
ATOM 2100 C CA . ASN A 1 268 ? -3.116 -5.202 -10.640 1.00 44.50 268 ASN A CA 1
ATOM 2101 C C . ASN A 1 268 ? -1.777 -5.634 -11.281 1.00 44.50 268 ASN A C 1
ATOM 2103 O O . ASN A 1 268 ? -1.210 -4.884 -12.081 1.00 44.50 268 ASN A O 1
ATOM 2107 N N . VAL A 1 269 ? -1.251 -6.812 -10.924 1.00 47.34 269 VAL A N 1
ATOM 2108 C CA . VAL A 1 269 ? 0.016 -7.323 -11.492 1.00 47.34 269 VAL A CA 1
ATOM 2109 C C . VAL A 1 269 ? -0.102 -7.485 -13.009 1.00 47.34 269 VAL A C 1
ATOM 2111 O O . VAL A 1 269 ? 0.752 -6.999 -13.749 1.00 47.34 269 VAL A O 1
ATOM 2114 N N . ASP A 1 270 ? -1.210 -8.067 -13.468 1.00 53.44 270 ASP A N 1
ATOM 2115 C CA . ASP A 1 270 ? -1.499 -8.342 -14.875 1.00 53.44 270 ASP A CA 1
ATOM 2116 C C . ASP A 1 270 ? -1.393 -7.083 -15.743 1.00 53.44 270 ASP A C 1
ATOM 2118 O O . ASP A 1 270 ? -0.992 -7.173 -16.894 1.00 53.44 270 ASP A O 1
ATOM 2122 N N . THR A 1 271 ? -1.710 -5.902 -15.212 1.00 58.09 271 THR A N 1
ATOM 2123 C CA . THR A 1 271 ? -1.613 -4.631 -15.942 1.00 58.09 271 THR A CA 1
ATOM 2124 C C . THR A 1 271 ? -0.167 -4.214 -16.234 1.00 58.09 271 THR A C 1
ATOM 2126 O O . THR A 1 271 ? 0.103 -3.659 -17.300 1.00 58.09 271 THR A O 1
ATOM 2129 N N . PHE A 1 272 ? 0.788 -4.499 -15.343 1.00 64.94 272 PHE A N 1
ATOM 2130 C CA . PHE A 1 272 ? 2.209 -4.306 -15.657 1.00 64.94 272 PHE A CA 1
ATOM 2131 C C . PHE A 1 272 ? 2.670 -5.314 -16.720 1.00 64.94 272 PHE A C 1
ATOM 2133 O O . PHE A 1 272 ? 3.277 -4.918 -17.718 1.00 64.94 272 PHE A O 1
ATOM 2140 N N . GLU A 1 273 ? 2.313 -6.590 -16.545 1.00 71.38 273 GLU A N 1
ATOM 2141 C CA . GLU A 1 273 ? 2.629 -7.666 -17.493 1.00 71.38 273 GLU A CA 1
ATOM 2142 C C . GLU A 1 273 ? 2.053 -7.357 -18.890 1.00 71.38 273 GLU A C 1
ATOM 2144 O O . GLU A 1 273 ? 2.768 -7.411 -19.884 1.00 71.38 273 GLU A O 1
ATOM 2149 N N . GLN A 1 274 ? 0.796 -6.912 -18.977 1.00 69.56 274 GLN A N 1
ATOM 2150 C CA . GLN A 1 274 ? 0.114 -6.547 -20.224 1.00 69.56 274 GLN A CA 1
ATOM 2151 C C . GLN A 1 274 ? 0.776 -5.361 -20.934 1.00 69.56 274 GLN A C 1
ATOM 2153 O O . GLN A 1 274 ? 0.943 -5.407 -22.152 1.00 69.56 274 GLN A O 1
ATOM 2158 N N . VAL A 1 275 ? 1.192 -4.308 -20.218 1.00 66.12 275 VAL A N 1
ATOM 2159 C CA . VAL A 1 275 ? 1.907 -3.174 -20.839 1.00 66.12 275 VAL A CA 1
ATOM 2160 C C . VAL A 1 275 ? 3.306 -3.601 -21.307 1.00 66.12 275 VAL A C 1
ATOM 2162 O O . VAL A 1 275 ? 3.722 -3.238 -22.414 1.00 66.12 275 VAL A O 1
ATOM 2165 N N . ARG A 1 276 ? 4.015 -4.425 -20.522 1.00 78.81 276 ARG A N 1
ATOM 2166 C CA . ARG A 1 276 ? 5.303 -5.018 -20.914 1.00 78.81 276 ARG A CA 1
ATO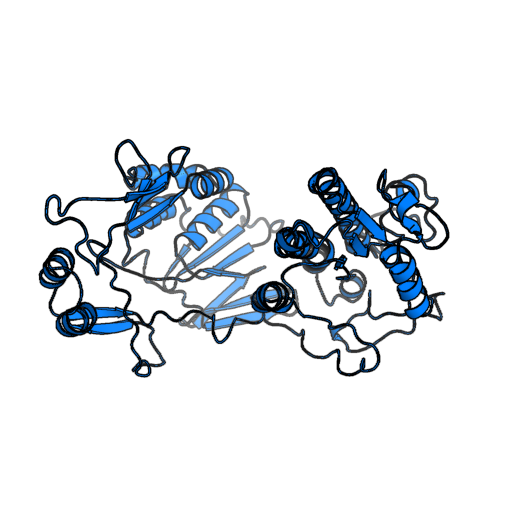M 2167 C C . ARG A 1 276 ? 5.164 -5.893 -22.163 1.00 78.81 276 ARG A C 1
ATOM 2169 O O . ARG A 1 276 ? 5.959 -5.743 -23.083 1.00 78.81 276 ARG A O 1
ATOM 2176 N N . ASP A 1 277 ? 4.163 -6.759 -22.227 1.00 82.75 277 ASP A N 1
ATOM 2177 C CA . ASP A 1 277 ? 4.057 -7.769 -23.285 1.00 82.75 277 ASP A CA 1
ATOM 2178 C C . ASP A 1 277 ? 3.430 -7.208 -24.571 1.00 82.75 277 ASP A C 1
ATOM 2180 O O . ASP A 1 277 ? 3.782 -7.634 -25.672 1.00 82.75 277 ASP A O 1
ATOM 2184 N N . LYS A 1 278 ? 2.554 -6.199 -24.459 1.00 80.50 278 LYS A N 1
ATOM 2185 C CA . LYS A 1 278 ? 1.931 -5.512 -25.603 1.00 80.50 278 LYS A CA 1
ATOM 2186 C C . LYS A 1 278 ? 2.829 -4.446 -26.235 1.00 80.50 278 LYS A C 1
ATOM 2188 O O . LYS A 1 278 ? 2.796 -4.279 -27.454 1.00 80.50 278 LYS A O 1
ATOM 2193 N N . PHE A 1 279 ? 3.606 -3.713 -25.432 1.00 81.75 279 PHE A N 1
ATOM 2194 C CA . PHE A 1 279 ? 4.408 -2.573 -25.903 1.00 81.75 279 PHE A CA 1
ATOM 2195 C C . PHE A 1 279 ? 5.912 -2.745 -25.641 1.00 81.75 279 PHE A C 1
ATOM 2197 O O . PHE A 1 279 ? 6.730 -2.468 -26.524 1.00 81.75 279 PHE A O 1
ATOM 2204 N N . GLY A 1 280 ? 6.294 -3.220 -24.452 1.00 84.31 280 GLY A N 1
ATOM 2205 C CA . GLY A 1 280 ? 7.694 -3.445 -24.059 1.00 84.31 280 GLY A CA 1
ATOM 2206 C C . GLY A 1 280 ? 8.473 -2.182 -23.688 1.00 84.31 280 GLY A C 1
ATOM 2207 O O . GLY A 1 280 ? 9.695 -2.234 -23.568 1.00 84.31 280 GLY A O 1
ATOM 2208 N N . TYR A 1 281 ? 7.785 -1.048 -23.548 1.00 84.00 281 TYR A N 1
ATOM 2209 C CA . TYR A 1 281 ? 8.303 0.241 -23.088 1.00 84.00 281 TYR A CA 1
ATOM 2210 C C . TYR A 1 281 ? 7.137 1.116 -22.603 1.00 84.00 281 TYR A C 1
ATOM 2212 O O . TYR A 1 281 ? 5.977 0.799 -22.870 1.00 84.00 281 TYR A O 1
ATOM 2220 N N . LEU A 1 282 ? 7.435 2.212 -21.903 1.00 83.19 282 LEU A N 1
ATOM 2221 C CA . LEU A 1 282 ? 6.452 3.218 -21.504 1.00 83.19 282 LEU A CA 1
ATOM 2222 C C . LEU A 1 282 ? 7.024 4.623 -21.717 1.00 83.19 282 LEU A C 1
ATOM 2224 O O . LEU A 1 282 ? 8.083 4.925 -21.182 1.00 83.19 282 LEU A O 1
ATOM 2228 N N . ASP A 1 283 ? 6.307 5.483 -22.445 1.00 82.62 283 ASP A N 1
ATOM 2229 C CA . ASP A 1 283 ? 6.722 6.876 -22.679 1.00 82.62 283 ASP A CA 1
ATOM 2230 C C . ASP A 1 283 ? 6.280 7.832 -21.557 1.00 82.62 283 ASP A C 1
ATOM 2232 O O . ASP A 1 283 ? 6.938 8.834 -21.271 1.00 82.62 283 ASP A O 1
ATOM 2236 N N . ILE A 1 284 ? 5.113 7.583 -20.951 1.00 85.00 284 ILE A N 1
ATOM 2237 C CA . ILE A 1 284 ? 4.444 8.517 -20.035 1.00 85.00 284 ILE A CA 1
ATOM 2238 C C . ILE A 1 284 ? 3.806 7.737 -18.881 1.00 85.00 284 ILE A C 1
ATOM 2240 O O . ILE A 1 284 ? 2.919 6.917 -19.102 1.00 85.00 284 ILE A O 1
ATOM 2244 N N . LEU A 1 285 ? 4.191 8.050 -17.642 1.00 86.44 285 LEU A N 1
ATOM 2245 C CA . LEU A 1 285 ? 3.531 7.572 -16.426 1.00 86.44 285 LEU A CA 1
ATOM 2246 C C . LEU A 1 285 ? 2.869 8.749 -15.696 1.00 86.44 285 LEU A C 1
ATOM 2248 O O . LEU A 1 285 ? 3.529 9.746 -15.401 1.00 86.44 285 LEU A O 1
ATOM 2252 N N . VAL A 1 286 ? 1.576 8.647 -15.370 1.00 84.25 286 VAL A N 1
ATOM 2253 C CA . VAL A 1 286 ? 0.844 9.707 -14.650 1.00 84.25 286 VAL A CA 1
ATOM 2254 C C . VAL A 1 286 ? 0.304 9.182 -13.322 1.00 84.25 286 VAL A C 1
ATOM 2256 O O . VAL A 1 286 ? -0.717 8.498 -13.265 1.00 84.25 286 VAL A O 1
ATOM 2259 N N . ASN A 1 287 ? 0.952 9.577 -12.229 1.00 87.06 287 ASN A N 1
ATOM 2260 C CA . ASN A 1 287 ? 0.475 9.384 -10.863 1.00 87.06 287 ASN A CA 1
ATOM 2261 C C . ASN A 1 287 ? -0.694 10.346 -10.572 1.00 87.06 287 ASN A C 1
ATOM 2263 O O . ASN A 1 287 ? -0.536 11.374 -9.909 1.00 87.06 287 ASN A O 1
ATOM 2267 N N . ASN A 1 288 ? -1.871 10.025 -11.118 1.00 81.19 288 ASN A N 1
ATOM 2268 C CA . ASN A 1 288 ? -3.114 10.792 -10.967 1.00 81.19 288 ASN A CA 1
ATOM 2269 C C . ASN A 1 288 ? -3.909 10.444 -9.690 1.00 81.19 288 ASN A C 1
ATOM 2271 O O . ASN A 1 288 ? -4.900 11.104 -9.375 1.00 81.19 288 ASN A O 1
ATOM 2275 N N . ALA A 1 289 ? -3.508 9.402 -8.954 1.00 73.94 289 ALA A N 1
ATOM 2276 C CA . ALA A 1 289 ? -4.212 8.955 -7.757 1.00 73.94 289 ALA A CA 1
ATOM 2277 C C . ALA A 1 289 ? -4.330 10.080 -6.703 1.00 73.94 289 ALA A C 1
ATOM 2279 O O . ALA A 1 289 ? -3.397 10.848 -6.435 1.00 73.94 289 ALA A O 1
ATOM 2280 N N . GLY A 1 290 ? -5.528 10.214 -6.130 1.00 77.00 290 GLY A N 1
ATOM 2281 C CA . GLY A 1 290 ? -5.889 11.378 -5.328 1.00 77.00 290 GLY A CA 1
ATOM 2282 C C . GLY A 1 290 ? -6.975 11.089 -4.302 1.00 77.00 290 GLY A C 1
ATOM 2283 O O . GLY A 1 290 ? -8.142 10.885 -4.655 1.00 77.00 290 GLY A O 1
ATOM 2284 N N . ALA A 1 291 ? -6.582 11.151 -3.031 1.00 83.81 291 ALA A N 1
ATOM 2285 C CA . ALA A 1 291 ? -7.474 11.162 -1.880 1.00 83.81 291 ALA A CA 1
ATOM 2286 C C . ALA A 1 291 ? -7.405 12.515 -1.154 1.00 83.81 291 ALA A C 1
ATOM 2288 O O . ALA A 1 291 ? -6.325 13.065 -0.944 1.00 83.81 291 ALA A O 1
ATOM 2289 N N . ASP A 1 292 ? -8.571 13.019 -0.758 1.00 87.31 292 ASP A N 1
ATOM 2290 C CA . ASP A 1 292 ? -8.776 14.046 0.267 1.00 87.31 292 ASP A CA 1
ATOM 2291 C C . ASP A 1 292 ? -9.991 13.571 1.066 1.00 87.31 292 ASP A C 1
ATOM 2293 O O . ASP A 1 292 ? -11.084 13.426 0.510 1.00 87.31 292 ASP A O 1
ATOM 2297 N N . LEU A 1 293 ? -9.768 13.244 2.338 1.00 88.38 293 LEU A N 1
ATOM 2298 C CA . LEU A 1 293 ? -10.756 12.639 3.231 1.00 88.38 293 LEU A CA 1
ATOM 2299 C C . LEU A 1 293 ? -11.007 13.502 4.478 1.00 88.38 293 LEU A C 1
ATOM 2301 O O . LEU A 1 293 ? -11.761 13.109 5.372 1.00 88.38 293 LEU A O 1
ATOM 2305 N N . ASP A 1 294 ? -10.438 14.711 4.540 1.00 89.69 294 ASP A N 1
ATOM 2306 C CA . ASP A 1 294 ? -10.582 15.619 5.682 1.00 89.69 294 ASP A CA 1
ATOM 2307 C C . ASP A 1 294 ? -12.064 16.008 5.921 1.00 89.69 294 ASP A C 1
ATOM 2309 O O . ASP A 1 294 ? -12.489 16.190 7.065 1.00 89.69 294 ASP A O 1
ATOM 2313 N N . LEU A 1 295 ? -12.895 16.049 4.868 1.00 86.19 295 LEU A N 1
ATOM 2314 C CA . LEU A 1 295 ? -14.347 16.259 4.989 1.00 86.19 295 LEU A CA 1
ATOM 2315 C C . LEU A 1 295 ? -15.112 15.036 5.535 1.00 86.19 295 LEU A C 1
ATOM 2317 O O . LEU A 1 295 ? -16.139 15.217 6.190 1.00 86.19 295 LEU A O 1
ATOM 2321 N N . ALA A 1 296 ? -14.612 13.810 5.346 1.00 84.12 296 ALA A N 1
ATOM 2322 C CA . ALA A 1 296 ? -15.209 12.613 5.945 1.00 84.12 296 ALA A CA 1
ATOM 2323 C C . ALA A 1 296 ? -14.957 12.562 7.466 1.00 84.12 296 ALA A C 1
ATOM 2325 O O . ALA A 1 296 ? -15.851 12.172 8.218 1.00 84.12 296 ALA A O 1
ATOM 2326 N N . VAL A 1 297 ? -13.809 13.074 7.933 1.00 86.00 297 VAL A N 1
ATOM 2327 C CA . VAL A 1 297 ? -13.555 13.326 9.367 1.00 86.00 297 VAL A CA 1
ATOM 2328 C C . VAL A 1 297 ? -14.502 14.389 9.916 1.00 86.00 297 VAL A C 1
ATOM 2330 O O . VAL A 1 297 ? -15.082 14.203 10.982 1.00 86.00 297 VAL A O 1
ATOM 2333 N N . ALA A 1 298 ? -14.688 15.499 9.192 1.00 84.06 298 ALA A N 1
ATOM 2334 C CA . ALA A 1 298 ? -15.574 16.583 9.620 1.00 84.06 298 ALA A CA 1
ATOM 2335 C C . ALA A 1 298 ? -17.050 16.147 9.733 1.00 84.06 298 ALA A C 1
ATOM 2337 O O . ALA A 1 298 ? -17.783 16.683 10.559 1.00 84.06 298 ALA A O 1
ATOM 2338 N N . SER A 1 299 ? -17.473 15.152 8.944 1.00 82.94 299 SER A N 1
ATOM 2339 C CA . SER A 1 299 ? -18.798 14.518 9.050 1.00 82.94 299 SER A CA 1
ATOM 2340 C C . SER A 1 299 ? -18.915 13.452 10.152 1.00 82.94 299 SER A C 1
ATOM 2342 O O . SER A 1 299 ? -20.008 12.946 10.393 1.00 82.94 299 SER A O 1
ATOM 2344 N N . GLY A 1 300 ? -17.805 13.073 10.795 1.00 83.12 300 GLY A N 1
ATOM 2345 C CA . GLY A 1 300 ? -17.753 11.980 11.768 1.00 83.12 300 GLY A CA 1
ATOM 2346 C C . GLY A 1 300 ? -17.823 10.569 11.167 1.00 83.12 300 GLY A C 1
ATOM 2347 O O . GLY A 1 300 ? -17.926 9.611 11.928 1.00 83.12 300 GLY A O 1
ATOM 2348 N N . ARG A 1 301 ? -17.763 10.410 9.833 1.00 83.06 301 ARG A N 1
ATOM 2349 C CA . ARG A 1 301 ? -17.826 9.092 9.172 1.00 83.06 301 ARG A CA 1
ATOM 2350 C C . ARG A 1 301 ? -16.572 8.246 9.397 1.00 83.06 301 ARG A C 1
ATOM 2352 O O . ARG A 1 301 ? -16.687 7.028 9.478 1.00 83.06 301 ARG A O 1
ATOM 2359 N N . ILE A 1 302 ? -15.398 8.876 9.445 1.00 81.50 302 ILE A N 1
ATOM 2360 C CA . ILE A 1 302 ? -14.114 8.208 9.702 1.00 81.50 302 ILE A CA 1
ATOM 2361 C C . ILE A 1 302 ? -13.340 8.944 10.788 1.00 81.50 302 ILE A C 1
ATOM 2363 O O . ILE A 1 302 ? -13.472 10.159 10.971 1.00 81.50 302 ILE A O 1
ATOM 2367 N N . THR A 1 303 ? -12.495 8.213 11.501 1.00 86.69 303 THR A N 1
ATOM 2368 C CA . THR A 1 303 ? -11.566 8.780 12.470 1.00 86.69 303 THR A CA 1
ATOM 2369 C C . THR A 1 303 ? -10.481 9.608 11.780 1.00 86.69 303 THR A C 1
ATOM 2371 O O . THR A 1 303 ? -10.161 9.456 10.598 1.00 86.69 303 THR A O 1
ATOM 2374 N N . LYS A 1 304 ? -9.817 10.458 12.571 1.00 84.69 304 LYS A N 1
ATOM 2375 C CA . LYS A 1 304 ? -8.603 11.161 12.134 1.00 84.69 304 LYS A CA 1
ATOM 2376 C C . LYS A 1 304 ? -7.485 10.195 11.718 1.00 84.69 304 LYS A C 1
ATOM 2378 O O . LYS A 1 304 ? -6.696 10.559 10.857 1.00 84.69 304 LYS A O 1
ATOM 2383 N N . ARG A 1 305 ? -7.412 8.989 12.298 1.00 82.81 305 ARG A N 1
ATOM 2384 C CA . ARG A 1 305 ? -6.378 7.998 11.963 1.00 82.81 305 ARG A CA 1
ATOM 2385 C C . ARG A 1 305 ? -6.615 7.375 10.591 1.00 82.81 305 ARG A C 1
ATOM 2387 O O . ARG A 1 305 ? -5.682 7.342 9.803 1.00 82.81 305 ARG A O 1
ATOM 2394 N N . GLU A 1 306 ? -7.835 6.927 10.313 1.00 80.81 306 GLU A N 1
ATOM 2395 C CA . GLU A 1 306 ? -8.219 6.375 9.004 1.00 80.81 306 GLU A CA 1
ATOM 2396 C C . GLU A 1 306 ? -7.974 7.404 7.899 1.00 80.81 306 GLU A C 1
ATOM 2398 O O . GLU A 1 306 ? -7.218 7.135 6.974 1.00 80.81 306 GLU A O 1
ATOM 2403 N N . CYS A 1 307 ? -8.456 8.639 8.082 1.00 84.56 307 CYS A N 1
ATOM 2404 C CA . CYS A 1 307 ? -8.206 9.736 7.148 1.00 84.56 307 CYS A CA 1
ATOM 2405 C C . CYS A 1 307 ? -6.715 9.971 6.866 1.00 84.56 307 CYS A C 1
ATOM 2407 O O . CYS A 1 307 ? -6.333 10.048 5.701 1.00 84.56 307 CYS A O 1
ATOM 2409 N N . TRP A 1 308 ? -5.866 10.069 7.896 1.00 88.44 308 TRP A N 1
ATOM 2410 C CA . TRP A 1 308 ? -4.423 10.251 7.698 1.00 88.44 308 TRP A CA 1
ATOM 2411 C C . TRP A 1 308 ? -3.773 9.050 7.008 1.00 88.44 308 TRP A C 1
ATOM 2413 O O . TRP A 1 308 ? -2.976 9.253 6.095 1.00 88.44 308 TRP A O 1
ATOM 2423 N N . ASN A 1 309 ? -4.127 7.826 7.411 1.00 80.44 309 ASN A N 1
ATOM 2424 C CA . ASN A 1 309 ? -3.602 6.600 6.820 1.00 80.44 309 ASN A CA 1
ATOM 2425 C C . ASN A 1 309 ? -4.005 6.485 5.338 1.00 80.44 309 ASN A C 1
ATOM 2427 O O . ASN A 1 309 ? -3.128 6.467 4.486 1.00 80.44 309 ASN A O 1
ATOM 2431 N N . GLU A 1 310 ? -5.303 6.473 5.021 1.00 79.94 310 GLU A N 1
ATOM 2432 C CA . GLU A 1 310 ? -5.833 6.342 3.651 1.00 79.94 310 GLU A CA 1
ATOM 2433 C C . GLU A 1 310 ? -5.354 7.478 2.732 1.00 79.94 310 GLU A C 1
ATOM 2435 O O . GLU A 1 310 ? -4.977 7.249 1.582 1.00 79.94 310 GLU A O 1
ATOM 2440 N N . THR A 1 311 ? -5.333 8.718 3.236 1.00 82.25 311 THR A N 1
ATOM 2441 C CA . THR A 1 311 ? -4.909 9.883 2.444 1.00 82.25 311 THR A CA 1
ATOM 2442 C C . THR A 1 311 ? -3.407 9.851 2.153 1.00 82.25 311 THR A C 1
ATOM 2444 O O . THR A 1 311 ? -2.993 10.262 1.069 1.00 82.25 311 THR A O 1
ATOM 2447 N N . TRP A 1 312 ? -2.579 9.354 3.078 1.00 90.44 312 TRP A N 1
ATOM 2448 C CA . TRP A 1 312 ? -1.148 9.148 2.835 1.00 90.44 312 TRP A CA 1
ATOM 2449 C C . TRP A 1 312 ? -0.884 7.940 1.934 1.00 90.44 312 TRP A C 1
ATOM 2451 O O . TRP A 1 312 ? -0.056 8.025 1.030 1.00 90.44 312 TRP A O 1
ATOM 2461 N N . ASP A 1 313 ? -1.609 6.843 2.140 1.00 77.56 313 ASP A N 1
ATOM 2462 C CA . ASP A 1 313 ? -1.442 5.608 1.381 1.00 77.56 313 ASP A CA 1
ATOM 2463 C C . ASP A 1 313 ? -1.736 5.821 -0.108 1.00 77.56 313 ASP A C 1
ATOM 2465 O O . ASP A 1 313 ? -0.876 5.564 -0.947 1.00 77.56 313 ASP A O 1
ATOM 2469 N N . VAL A 1 314 ? -2.876 6.436 -0.440 1.00 76.31 314 VAL A N 1
ATOM 2470 C CA . VAL A 1 314 ? -3.226 6.762 -1.833 1.00 76.31 314 VAL A CA 1
ATOM 2471 C C . VAL A 1 314 ? -2.284 7.805 -2.439 1.00 76.31 314 VAL A C 1
ATOM 2473 O O . VAL A 1 314 ? -1.860 7.647 -3.580 1.00 76.31 314 VAL A O 1
ATOM 2476 N N . ASN A 1 315 ? -1.967 8.889 -1.720 1.00 87.19 315 ASN A N 1
ATOM 2477 C CA . ASN A 1 315 ? -1.213 10.001 -2.310 1.00 87.19 315 ASN A CA 1
ATOM 2478 C C . ASN A 1 315 ? 0.308 9.770 -2.340 1.00 87.19 315 ASN A C 1
ATOM 2480 O O . ASN A 1 315 ? 0.975 10.397 -3.159 1.00 87.19 315 ASN A O 1
ATOM 2484 N N . VAL A 1 316 ? 0.873 8.929 -1.467 1.00 86.62 316 VAL A N 1
ATOM 2485 C CA . VAL A 1 316 ? 2.332 8.769 -1.300 1.00 86.62 316 VAL A CA 1
ATOM 2486 C C . VAL A 1 316 ? 2.771 7.317 -1.481 1.00 86.62 316 VAL A C 1
ATOM 2488 O O . VAL A 1 316 ? 3.637 7.062 -2.313 1.00 86.62 316 VAL A O 1
ATOM 2491 N N . THR A 1 317 ? 2.186 6.363 -0.748 1.00 76.75 317 THR A N 1
ATOM 2492 C CA . THR A 1 317 ? 2.624 4.954 -0.793 1.00 76.75 317 THR A CA 1
ATOM 2493 C C . THR A 1 317 ? 2.309 4.308 -2.143 1.00 76.75 317 THR A C 1
ATOM 2495 O O . THR A 1 317 ? 3.216 3.842 -2.827 1.00 76.75 317 THR A O 1
ATOM 2498 N N . GLY A 1 318 ? 1.045 4.338 -2.575 1.00 74.94 318 GLY A N 1
ATOM 2499 C CA . GLY A 1 318 ? 0.611 3.796 -3.864 1.00 74.94 318 GLY A CA 1
ATOM 2500 C C . GLY A 1 318 ? 1.302 4.488 -5.038 1.00 74.94 318 GLY A C 1
ATOM 2501 O O . GLY A 1 318 ? 1.796 3.824 -5.940 1.00 74.94 318 GLY A O 1
ATOM 2502 N N . THR A 1 319 ? 1.444 5.814 -4.969 1.00 80.50 319 THR A N 1
ATOM 2503 C CA . THR A 1 319 ? 2.240 6.626 -5.903 1.00 80.50 319 THR A CA 1
ATOM 2504 C C . THR A 1 319 ? 3.694 6.139 -6.033 1.00 80.50 319 THR A C 1
ATOM 2506 O O . THR A 1 319 ? 4.231 6.055 -7.139 1.00 80.50 319 THR A O 1
ATOM 2509 N N . HIS A 1 320 ? 4.354 5.803 -4.918 1.00 86.75 320 HIS A N 1
ATOM 2510 C CA . HIS A 1 320 ? 5.715 5.260 -4.933 1.00 86.75 320 HIS A CA 1
ATOM 2511 C C . HIS A 1 320 ? 5.753 3.879 -5.587 1.00 86.75 320 HIS A C 1
ATOM 2513 O O . HIS A 1 320 ? 6.554 3.682 -6.500 1.00 86.75 320 HIS A O 1
ATOM 2519 N N . LEU A 1 321 ? 4.906 2.952 -5.135 1.00 77.62 321 LEU A N 1
ATOM 2520 C CA . LEU A 1 321 ? 4.904 1.557 -5.587 1.00 77.62 321 LEU A CA 1
ATOM 2521 C C . LEU A 1 321 ? 4.503 1.433 -7.065 1.00 77.62 321 LEU A C 1
ATOM 2523 O O . LEU A 1 321 ? 5.087 0.646 -7.802 1.00 77.62 321 LEU A O 1
ATOM 2527 N N . PHE A 1 322 ? 3.562 2.258 -7.530 1.00 77.19 322 PHE A N 1
ATOM 2528 C CA . PHE A 1 322 ? 3.178 2.339 -8.941 1.00 77.19 322 PHE A CA 1
ATOM 2529 C C . PHE A 1 322 ? 4.320 2.885 -9.811 1.00 77.19 322 PHE A C 1
ATOM 2531 O O . PHE A 1 322 ? 4.591 2.347 -10.883 1.00 77.19 322 PHE A O 1
ATOM 2538 N N . THR A 1 323 ? 5.046 3.904 -9.334 1.00 83.75 323 THR A N 1
ATOM 2539 C CA . THR A 1 323 ? 6.234 4.414 -10.042 1.00 83.75 323 THR A CA 1
ATOM 2540 C C . THR A 1 323 ? 7.372 3.392 -10.058 1.00 83.75 323 THR A C 1
ATOM 2542 O O . THR A 1 323 ? 8.033 3.244 -11.079 1.00 83.75 323 THR A O 1
ATOM 2545 N N . GLU A 1 324 ? 7.570 2.649 -8.968 1.00 86.25 324 GLU A N 1
ATOM 2546 C CA . GLU A 1 324 ? 8.582 1.592 -8.863 1.00 86.25 324 GLU A CA 1
ATOM 2547 C C . GLU A 1 324 ? 8.292 0.417 -9.803 1.00 86.25 324 GLU A C 1
ATOM 2549 O O . GLU A 1 324 ? 9.172 0.022 -10.566 1.00 86.25 324 GLU A O 1
ATOM 2554 N N . ALA A 1 325 ? 7.051 -0.080 -9.825 1.00 80.31 325 ALA A N 1
ATOM 2555 C CA . ALA A 1 325 ? 6.638 -1.172 -10.704 1.00 80.31 325 ALA A CA 1
ATOM 2556 C C . ALA A 1 325 ? 6.848 -0.839 -12.192 1.00 80.31 325 ALA A C 1
ATOM 2558 O O . ALA A 1 325 ? 7.347 -1.670 -12.945 1.00 80.31 325 ALA A O 1
ATOM 2559 N N . PHE A 1 326 ? 6.523 0.386 -12.619 1.00 83.12 326 PHE A N 1
ATOM 2560 C CA . PHE A 1 326 ? 6.666 0.806 -14.019 1.00 83.12 326 PHE A CA 1
ATOM 2561 C C . PHE A 1 326 ? 8.049 1.382 -14.376 1.00 83.12 326 PHE A C 1
ATOM 2563 O O . PHE A 1 326 ? 8.332 1.570 -15.563 1.00 83.12 326 PHE A O 1
ATOM 2570 N N . ALA A 1 327 ? 8.942 1.605 -13.403 1.00 89.44 327 ALA A N 1
ATOM 2571 C CA . ALA A 1 327 ? 10.286 2.139 -13.643 1.00 89.44 327 ALA A CA 1
ATOM 2572 C C . ALA A 1 327 ? 11.095 1.361 -14.704 1.00 89.44 327 ALA A C 1
ATOM 2574 O O . ALA A 1 327 ? 11.657 2.016 -15.582 1.00 89.44 327 ALA A O 1
ATOM 2575 N N . PRO A 1 328 ? 11.123 0.009 -14.741 1.00 89.94 328 PRO A N 1
ATOM 2576 C CA . PRO A 1 328 ? 11.868 -0.725 -15.767 1.00 89.94 328 PRO A CA 1
ATOM 2577 C C . PRO A 1 328 ? 11.438 -0.395 -17.205 1.00 89.94 328 PRO A C 1
ATOM 2579 O O . PRO A 1 328 ? 12.277 -0.363 -18.101 1.00 89.94 328 PRO A O 1
ATOM 2582 N N . LEU A 1 329 ? 10.152 -0.096 -17.431 1.00 87.88 329 LEU A N 1
ATOM 2583 C CA . LEU A 1 329 ? 9.603 0.220 -18.757 1.00 87.88 329 LEU A CA 1
ATOM 2584 C C . LEU A 1 329 ? 9.910 1.656 -19.211 1.00 87.88 329 LEU A C 1
ATOM 2586 O O . LEU A 1 329 ? 9.939 1.913 -20.413 1.00 87.88 329 LEU A O 1
ATOM 2590 N N . LEU A 1 330 ? 10.192 2.563 -18.270 1.00 89.69 330 LEU A N 1
ATOM 2591 C CA . LEU A 1 330 ? 10.649 3.936 -18.529 1.00 89.69 330 LEU A CA 1
ATOM 2592 C C . LEU A 1 330 ? 12.152 4.006 -18.882 1.00 89.69 330 LEU A C 1
ATOM 2594 O O . LEU A 1 330 ? 12.616 5.034 -19.371 1.00 89.69 330 LEU A O 1
ATOM 2598 N N . LEU A 1 331 ? 12.913 2.932 -18.626 1.00 92.75 331 LEU A N 1
ATOM 2599 C CA . LEU A 1 331 ? 14.379 2.880 -18.752 1.00 92.75 331 LEU A CA 1
ATOM 2600 C C . LEU A 1 331 ? 14.887 2.157 -20.015 1.00 92.75 331 LEU A C 1
ATOM 2602 O O . LEU A 1 331 ? 16.080 2.204 -20.322 1.00 92.75 331 LEU A O 1
ATOM 2606 N N . VAL A 1 332 ? 14.017 1.472 -20.764 1.00 88.75 332 VAL A N 1
ATOM 2607 C CA . VAL A 1 332 ? 14.433 0.730 -21.968 1.00 88.75 332 VAL A CA 1
ATOM 2608 C C . VAL A 1 332 ? 14.840 1.672 -23.117 1.00 88.75 332 VAL A C 1
ATOM 2610 O O . VAL A 1 332 ? 14.283 2.761 -23.242 1.00 88.75 332 VAL A O 1
ATOM 2613 N N . PRO A 1 333 ? 15.734 1.272 -24.048 1.00 82.62 333 PRO A N 1
ATOM 2614 C CA . PRO A 1 333 ? 16.266 2.175 -25.081 1.00 82.62 333 PRO A CA 1
ATOM 2615 C C . PRO A 1 333 ? 15.246 2.829 -26.032 1.00 82.62 333 PRO A C 1
ATOM 2617 O O . PRO A 1 333 ? 15.595 3.804 -26.699 1.00 82.62 333 PRO A O 1
ATOM 2620 N N . LYS A 1 334 ? 14.012 2.306 -26.113 1.00 76.50 334 LYS A N 1
ATOM 2621 C CA . LYS A 1 334 ? 12.891 2.922 -26.847 1.00 76.50 334 LYS A CA 1
ATOM 2622 C C . LYS A 1 334 ? 12.278 4.116 -26.100 1.00 76.50 334 LYS A C 1
ATOM 2624 O O . LYS A 1 334 ? 11.916 5.092 -26.743 1.00 76.50 334 LYS A O 1
ATOM 2629 N N . ALA A 1 335 ? 12.235 4.066 -24.768 1.00 78.81 335 ALA A N 1
ATOM 2630 C CA . ALA A 1 335 ? 11.597 5.028 -23.864 1.00 78.81 335 ALA A CA 1
ATOM 2631 C C . ALA A 1 335 ? 12.426 6.322 -23.663 1.00 78.81 335 ALA A C 1
ATOM 2633 O O . ALA A 1 335 ? 12.499 6.890 -22.569 1.00 78.81 335 ALA A O 1
ATOM 2634 N N . ARG A 1 336 ? 13.133 6.790 -24.700 1.00 77.38 336 ARG A N 1
ATOM 2635 C CA . ARG A 1 336 ? 14.086 7.904 -24.580 1.00 77.38 336 ARG A CA 1
ATOM 2636 C C . ARG A 1 336 ? 13.378 9.249 -24.435 1.00 77.38 336 ARG A C 1
ATOM 2638 O O . ARG A 1 336 ? 12.778 9.752 -25.379 1.00 77.38 336 ARG A O 1
ATOM 2645 N N . GLY A 1 337 ? 13.553 9.874 -23.270 1.00 80.06 337 GLY A N 1
ATOM 2646 C CA . GLY A 1 337 ? 12.935 11.158 -22.931 1.00 80.06 337 GLY A CA 1
ATOM 2647 C C . GLY A 1 337 ? 11.550 11.038 -22.293 1.00 80.06 337 GLY A C 1
ATOM 2648 O O . GLY A 1 337 ? 10.826 12.037 -22.273 1.00 80.06 337 GLY A O 1
ATOM 2649 N N . SER A 1 338 ? 11.210 9.847 -21.783 1.00 92.19 338 SER A N 1
ATOM 2650 C CA . SER A 1 338 ? 9.955 9.548 -21.084 1.00 92.19 338 SER A CA 1
ATOM 2651 C C . SER A 1 338 ? 9.647 10.506 -19.938 1.00 92.19 338 SER A C 1
ATOM 2653 O O . SER A 1 338 ? 10.548 11.124 -19.363 1.00 92.19 338 SER A O 1
ATOM 2655 N N . ARG A 1 339 ? 8.364 10.624 -19.585 1.00 92.00 339 ARG A N 1
ATOM 2656 C CA . ARG A 1 339 ? 7.863 11.576 -18.585 1.00 92.00 339 ARG A CA 1
ATOM 2657 C C . ARG A 1 339 ? 7.147 10.868 -17.432 1.00 92.00 339 ARG A C 1
ATOM 2659 O O . ARG A 1 339 ? 6.285 10.027 -17.664 1.00 92.00 339 ARG A O 1
ATOM 2666 N N . VAL A 1 340 ? 7.444 11.257 -16.191 1.00 95.88 340 VAL A N 1
ATOM 2667 C CA . VAL A 1 340 ? 6.676 10.859 -14.997 1.00 95.88 340 VAL A CA 1
ATOM 2668 C C . VAL A 1 340 ? 6.034 12.095 -14.376 1.00 95.88 340 VAL A C 1
ATOM 2670 O O . VAL A 1 340 ? 6.724 13.012 -13.929 1.00 95.88 340 VAL A O 1
ATOM 2673 N N . LEU A 1 341 ? 4.705 12.125 -14.347 1.00 92.81 341 LEU A N 1
ATOM 2674 C CA . LEU A 1 341 ? 3.916 13.219 -13.787 1.00 92.81 341 LEU A CA 1
ATOM 2675 C C . LEU A 1 341 ? 3.334 12.802 -12.432 1.00 92.81 341 LEU A C 1
ATOM 2677 O O . LEU A 1 341 ? 2.709 11.751 -12.315 1.00 92.81 341 LEU A O 1
ATOM 2681 N N . PHE A 1 342 ? 3.484 13.658 -11.425 1.00 95.62 342 PHE A N 1
ATOM 2682 C CA . PHE A 1 342 ? 2.888 13.518 -10.098 1.00 95.62 342 PHE A CA 1
ATOM 2683 C C . PHE A 1 342 ? 1.801 14.582 -9.921 1.00 95.62 342 PHE A C 1
ATOM 2685 O O . PHE A 1 342 ? 2.104 15.777 -9.865 1.00 95.62 342 PHE A O 1
ATOM 2692 N N . ILE A 1 343 ? 0.530 14.168 -9.842 1.00 90.06 343 ILE A N 1
ATOM 2693 C CA . ILE A 1 343 ? -0.610 15.091 -9.733 1.00 90.06 343 ILE A CA 1
ATOM 2694 C C . ILE A 1 343 ? -0.776 15.531 -8.275 1.00 90.06 343 ILE A C 1
ATOM 2696 O O . ILE A 1 343 ? -1.515 14.953 -7.465 1.00 90.06 343 ILE A O 1
ATOM 2700 N N . THR A 1 344 ? 0.002 16.552 -7.926 1.00 93.50 344 THR A N 1
ATOM 2701 C CA . THR A 1 344 ? 0.047 17.181 -6.609 1.00 93.50 344 THR A CA 1
ATOM 2702 C C . THR A 1 344 ? -1.026 18.269 -6.467 1.00 93.50 344 THR A C 1
ATOM 2704 O O . THR A 1 344 ? -2.044 18.276 -7.156 1.00 93.50 344 THR A O 1
ATOM 2707 N N . SER A 1 345 ? -0.857 19.162 -5.499 1.00 91.62 345 SER A N 1
ATOM 2708 C CA . SER A 1 345 ? -1.857 20.132 -5.075 1.00 91.62 345 SER A CA 1
ATOM 2709 C C . SER A 1 345 ? -1.219 21.484 -4.823 1.00 91.62 345 SER A C 1
ATOM 2711 O O . SER A 1 345 ? -0.216 21.566 -4.122 1.00 91.62 345 SER A O 1
ATOM 2713 N N . ALA A 1 346 ? -1.869 22.561 -5.263 1.00 90.50 346 ALA A N 1
ATOM 2714 C CA . ALA A 1 346 ? -1.506 23.925 -4.889 1.00 90.50 346 ALA A CA 1
ATOM 2715 C C . ALA A 1 346 ? -1.468 24.140 -3.363 1.00 90.50 346 ALA A C 1
ATOM 2717 O O . ALA A 1 346 ? -0.879 25.118 -2.918 1.00 90.50 346 ALA A O 1
ATOM 2718 N N . LEU A 1 347 ? -2.072 23.249 -2.566 1.00 92.00 347 LEU A N 1
ATOM 2719 C CA . LEU A 1 347 ? -2.053 23.308 -1.106 1.00 92.00 347 LEU A CA 1
ATOM 2720 C C . LEU A 1 347 ? -0.822 22.634 -0.458 1.00 92.00 347 LEU A C 1
ATOM 2722 O O . LEU A 1 347 ? -0.743 22.622 0.765 1.00 92.00 347 LEU A O 1
ATOM 2726 N N . SER A 1 348 ? 0.115 22.069 -1.230 1.00 92.81 348 SER A N 1
ATOM 2727 C CA . SER A 1 348 ? 1.274 21.327 -0.702 1.00 92.81 348 SER A CA 1
ATOM 2728 C C . SER A 1 348 ? 2.502 22.182 -0.352 1.00 92.81 348 SER A C 1
ATOM 2730 O O . SER A 1 348 ? 3.454 21.632 0.203 1.00 92.81 348 SER A O 1
ATOM 2732 N N . SER A 1 349 ? 2.512 23.489 -0.657 1.00 94.62 349 SER A N 1
ATOM 2733 C CA . SER A 1 349 ? 3.675 24.346 -0.377 1.00 94.62 349 SER A CA 1
ATOM 2734 C C . SER A 1 349 ? 3.804 24.643 1.112 1.00 94.62 349 SER A C 1
ATOM 2736 O O . SER A 1 349 ? 2.949 25.293 1.714 1.00 94.62 349 SER A O 1
ATOM 2738 N N . ILE A 1 350 ? 4.911 24.206 1.699 1.00 93.38 350 ILE A N 1
ATOM 2739 C CA . ILE A 1 350 ? 5.265 24.489 3.089 1.00 93.38 350 ILE A CA 1
ATOM 2740 C C . ILE A 1 350 ? 5.550 25.988 3.248 1.00 93.38 350 ILE A C 1
ATOM 2742 O O . ILE A 1 350 ? 5.143 26.585 4.241 1.00 93.38 350 ILE A O 1
ATOM 2746 N N . SER A 1 351 ? 6.178 26.614 2.250 1.00 93.69 351 SER A N 1
ATOM 2747 C CA . SER A 1 351 ? 6.550 28.032 2.222 1.00 93.69 351 SER A CA 1
ATOM 2748 C C . SER A 1 351 ? 5.319 28.940 2.218 1.00 93.69 351 SER A C 1
ATOM 2750 O O . SER A 1 351 ? 5.201 29.769 3.115 1.00 93.69 351 SER A O 1
ATOM 2752 N N . GLU A 1 352 ? 4.375 28.758 1.282 1.00 93.19 352 GLU A N 1
ATOM 2753 C CA . GLU A 1 352 ? 3.131 29.550 1.192 1.00 93.19 352 GLU A CA 1
ATOM 2754 C C . GLU A 1 352 ? 2.227 29.387 2.431 1.00 93.19 352 GLU A C 1
ATOM 2756 O O . GLU A 1 352 ? 1.421 30.267 2.741 1.00 93.19 352 GLU A O 1
ATOM 2761 N N . PHE A 1 353 ? 2.339 28.271 3.161 1.00 90.62 353 PHE A N 1
ATOM 2762 C CA . PHE A 1 353 ? 1.651 28.084 4.442 1.00 90.62 353 PHE A CA 1
ATOM 2763 C C . PHE A 1 353 ? 2.441 28.606 5.652 1.00 90.62 353 PHE A C 1
ATOM 2765 O O . PHE A 1 353 ? 1.816 29.040 6.615 1.00 90.62 353 PHE A O 1
ATOM 2772 N N . ALA A 1 354 ? 3.776 28.619 5.618 1.00 90.69 354 ALA A N 1
ATOM 2773 C CA . ALA A 1 354 ? 4.616 29.139 6.701 1.00 90.69 354 ALA A CA 1
ATOM 2774 C C . ALA A 1 354 ? 4.729 30.674 6.692 1.00 90.69 354 ALA A C 1
ATOM 2776 O O . ALA A 1 354 ? 4.820 31.287 7.753 1.00 90.69 354 ALA A O 1
ATOM 2777 N N . ASN A 1 355 ? 4.703 31.301 5.511 1.00 91.69 355 ASN A N 1
ATOM 2778 C CA . ASN A 1 355 ? 4.716 32.760 5.344 1.00 91.69 355 ASN A CA 1
ATOM 2779 C C . ASN A 1 355 ? 3.303 33.379 5.237 1.00 91.69 355 ASN A C 1
ATOM 2781 O O . ASN A 1 355 ? 3.169 34.601 5.248 1.00 91.69 355 ASN A O 1
ATOM 2785 N N . GLY A 1 356 ? 2.260 32.548 5.134 1.00 90.69 356 GLY A N 1
ATOM 2786 C CA . GLY A 1 356 ? 0.861 32.968 5.067 1.00 90.69 356 GLY A CA 1
ATOM 2787 C C . GLY A 1 356 ? 0.365 33.476 3.705 1.00 90.69 356 GLY A C 1
ATOM 2788 O O . GLY A 1 356 ? -0.738 34.015 3.654 1.00 90.69 356 GLY A O 1
ATOM 2789 N N . THR A 1 357 ? 1.118 33.319 2.607 1.00 89.94 357 THR A N 1
ATOM 2790 C CA . THR A 1 357 ? 0.691 33.779 1.267 1.00 89.94 357 THR A CA 1
ATOM 2791 C C . THR A 1 357 ? -0.278 32.833 0.549 1.00 89.94 357 THR A C 1
ATOM 2793 O O . THR A 1 357 ? -0.873 33.218 -0.459 1.00 89.94 357 THR A O 1
ATOM 2796 N N . SER A 1 358 ? -0.470 31.606 1.042 1.00 87.75 358 SER A N 1
ATOM 2797 C CA . SER A 1 358 ? -1.397 30.631 0.455 1.00 87.75 358 SER A CA 1
ATOM 2798 C C . SER A 1 358 ? -2.847 31.148 0.451 1.00 87.75 358 SER A C 1
ATOM 2800 O O . SER A 1 358 ? -3.374 31.476 1.517 1.00 87.75 358 SER A O 1
ATOM 2802 N N . PRO A 1 359 ? -3.577 31.100 -0.685 1.00 79.75 359 PRO A N 1
ATOM 2803 C CA . PRO A 1 359 ? -4.993 31.488 -0.759 1.00 79.75 359 PRO A CA 1
ATOM 2804 C C . PRO A 1 359 ? -5.962 30.665 0.112 1.00 79.75 359 PRO A C 1
ATOM 2806 O O . PRO A 1 359 ? -7.158 30.955 0.144 1.00 79.75 359 PRO A O 1
ATOM 2809 N N . ARG A 1 360 ? -5.489 29.613 0.800 1.00 82.69 360 ARG A N 1
ATOM 2810 C CA . ARG A 1 360 ? -6.251 28.894 1.841 1.00 82.69 360 ARG A CA 1
ATOM 2811 C C . ARG A 1 360 ? -5.514 28.831 3.191 1.00 82.69 360 ARG A C 1
ATOM 2813 O O . ARG A 1 360 ? -5.756 27.904 3.975 1.00 82.69 360 ARG A O 1
ATOM 2820 N N . TYR A 1 361 ? -4.630 29.794 3.466 1.00 86.38 361 TYR A N 1
ATOM 2821 C CA . TYR A 1 361 ? -4.115 30.087 4.805 1.00 86.38 361 TYR A CA 1
ATOM 2822 C C . TYR A 1 361 ? -5.191 30.806 5.627 1.00 86.38 361 TYR A C 1
ATOM 2824 O O . TYR A 1 361 ? -5.703 31.848 5.225 1.00 86.38 361 TYR A O 1
ATOM 2832 N N . VAL A 1 362 ? -5.555 30.238 6.777 1.00 86.94 362 VAL A N 1
ATOM 2833 C CA . VAL A 1 362 ? -6.530 30.819 7.710 1.00 86.94 362 VAL A CA 1
ATOM 2834 C C . VAL A 1 362 ? -6.042 30.544 9.127 1.00 86.94 362 VAL A C 1
ATOM 2836 O O . VAL A 1 362 ? -5.831 29.388 9.499 1.00 86.94 362 VAL A O 1
ATOM 2839 N N . LEU A 1 363 ? -5.867 31.598 9.926 1.00 88.56 363 LEU A N 1
ATOM 2840 C CA . LEU A 1 363 ? -5.512 31.461 11.336 1.00 88.56 363 LEU A CA 1
ATOM 2841 C C . LEU A 1 363 ? -6.673 30.830 12.114 1.00 88.56 363 LEU A C 1
ATOM 2843 O O . LEU A 1 363 ? -7.810 31.294 12.056 1.00 88.56 363 LEU A O 1
ATOM 2847 N N . SER A 1 364 ? -6.379 29.772 12.870 1.00 88.94 364 SER A N 1
ATOM 2848 C CA . SER A 1 364 ? -7.347 29.173 13.793 1.00 88.94 364 SER A CA 1
ATOM 2849 C C . SER A 1 364 ? -7.479 30.012 15.071 1.00 88.94 364 SER A C 1
ATOM 2851 O O . SER A 1 364 ? -6.464 30.514 15.557 1.00 88.94 364 SER A O 1
ATOM 2853 N N . PRO A 1 365 ? -8.678 30.109 15.679 1.00 92.44 365 PRO A N 1
ATOM 2854 C CA . PRO A 1 365 ? -8.862 30.830 16.938 1.00 92.44 365 PRO A CA 1
ATOM 2855 C C . PRO A 1 365 ? -8.060 30.198 18.097 1.00 92.44 365 PRO A C 1
ATOM 2857 O O . PRO A 1 365 ? -7.638 29.036 17.995 1.00 92.44 365 PRO A O 1
ATOM 2860 N N . PRO A 1 366 ? -7.841 30.927 19.211 1.00 94.31 366 PRO A N 1
ATOM 2861 C CA . PRO A 1 366 ? -7.206 30.399 20.423 1.00 94.31 366 PRO A CA 1
ATOM 2862 C C . PRO A 1 366 ? -7.906 29.160 21.012 1.00 94.31 366 PRO A C 1
ATOM 2864 O O . PRO A 1 366 ? -9.048 28.855 20.682 1.00 94.31 366 PRO A O 1
ATOM 2867 N N . GLY A 1 367 ? -7.212 28.444 21.904 1.00 92.44 367 GLY A N 1
ATOM 2868 C CA . GLY A 1 367 ? -7.739 27.255 22.590 1.00 92.44 367 GLY A CA 1
ATOM 2869 C C . GLY A 1 367 ? -7.575 25.931 21.828 1.00 92.44 367 GLY A C 1
ATOM 2870 O O . GLY A 1 367 ? -6.975 25.881 20.748 1.00 92.44 367 GLY A O 1
ATOM 2871 N N . TRP A 1 368 ? -8.079 24.850 22.426 1.00 87.56 368 TRP A N 1
ATOM 2872 C CA . TRP A 1 368 ? -8.093 23.482 21.896 1.00 87.56 368 TRP A CA 1
ATOM 2873 C C . TRP A 1 368 ? -9.328 22.730 22.441 1.00 87.56 368 TRP A C 1
ATOM 2875 O O . TRP A 1 368 ? -9.675 22.971 23.598 1.00 87.56 368 TRP A O 1
ATOM 2885 N N . PRO A 1 369 ? -9.981 21.822 21.682 1.00 87.56 369 PRO A N 1
ATOM 2886 C CA . PRO A 1 369 ? -9.720 21.461 20.284 1.00 87.56 369 PRO A CA 1
ATOM 2887 C C . PRO A 1 369 ? -9.954 22.625 19.312 1.00 87.56 369 PRO A C 1
ATOM 2889 O O . PRO A 1 369 ? -10.704 23.553 19.605 1.00 87.56 369 PRO A O 1
ATOM 2892 N N . LYS A 1 370 ? -9.303 22.597 18.142 1.00 86.31 370 LYS A N 1
ATOM 2893 C CA . LYS A 1 370 ? -9.629 23.549 17.067 1.00 86.31 370 LYS A CA 1
ATOM 2894 C C . LYS A 1 370 ? -11.003 23.214 16.467 1.00 86.31 370 LYS A C 1
ATOM 2896 O O . LYS A 1 370 ? -11.285 22.030 16.284 1.00 86.31 370 LYS A O 1
ATOM 2901 N N . PRO A 1 371 ? -11.827 24.221 16.108 1.00 81.75 371 PRO A N 1
ATOM 2902 C CA . PRO A 1 371 ? -13.172 23.997 15.563 1.00 81.75 371 PRO A CA 1
ATOM 2903 C C . PRO A 1 371 ? -13.158 23.349 14.171 1.00 81.75 371 PRO A C 1
ATOM 2905 O O . PRO A 1 371 ? -14.151 22.770 13.748 1.00 81.75 371 PRO A O 1
ATOM 2908 N N . SER A 1 372 ? -12.033 23.426 13.458 1.00 82.19 372 SER A N 1
ATOM 2909 C CA . SER A 1 372 ? -11.782 22.678 12.231 1.00 82.19 372 SER A CA 1
ATOM 2910 C C . SER A 1 372 ? -10.286 22.400 12.089 1.00 82.19 372 SER A C 1
ATOM 2912 O O . SER A 1 372 ? -9.454 23.185 12.548 1.00 82.19 372 SER A O 1
ATOM 2914 N N . THR A 1 373 ? -9.948 21.283 11.448 1.00 83.94 373 THR A N 1
ATOM 2915 C CA . THR A 1 373 ? -8.582 20.917 11.038 1.00 83.94 373 THR A CA 1
ATOM 2916 C C . THR A 1 373 ? -8.579 20.461 9.576 1.00 83.94 373 THR A C 1
ATOM 2918 O O . THR A 1 373 ? -7.937 19.471 9.243 1.00 83.94 373 THR A O 1
ATOM 2921 N N . LEU A 1 374 ? -9.380 21.118 8.729 1.00 86.38 374 LEU A N 1
ATOM 2922 C CA . LEU A 1 374 ? -9.631 20.684 7.354 1.00 86.38 374 LEU A CA 1
ATOM 2923 C C . LEU A 1 374 ? -8.384 20.776 6.460 1.00 86.38 374 LEU A C 1
ATOM 2925 O O . LEU A 1 374 ? -7.584 21.708 6.581 1.00 86.38 374 LEU A O 1
ATOM 2929 N N . TYR A 1 375 ? -8.278 19.835 5.522 1.00 88.94 375 TYR A N 1
ATOM 2930 C CA . TYR A 1 375 ? -7.141 19.615 4.624 1.00 88.94 375 TYR A CA 1
ATOM 2931 C C . TYR A 1 375 ? -5.815 19.295 5.332 1.00 88.94 375 TYR A C 1
ATOM 2933 O O . TYR A 1 375 ? -4.763 19.434 4.711 1.00 88.94 375 TYR A O 1
ATOM 2941 N N . LEU A 1 376 ? -5.801 18.921 6.616 1.00 91.50 376 LEU A N 1
ATOM 2942 C CA . LEU A 1 376 ? -4.541 18.708 7.332 1.00 91.50 376 LEU A CA 1
ATOM 2943 C C . LEU A 1 376 ? -3.854 17.413 6.871 1.00 91.50 376 LEU A C 1
ATOM 2945 O O . LEU A 1 376 ? -2.645 17.428 6.639 1.00 91.50 376 LEU A O 1
ATOM 2949 N N . ALA A 1 377 ? -4.619 16.335 6.664 1.00 91.56 377 ALA A N 1
ATOM 2950 C CA . ALA A 1 377 ? -4.101 15.095 6.080 1.00 91.56 377 ALA A CA 1
ATOM 2951 C C . ALA A 1 377 ? -3.784 15.277 4.585 1.00 91.56 377 ALA A C 1
ATOM 2953 O O . ALA A 1 377 ? -2.721 14.870 4.103 1.00 91.56 377 ALA A O 1
ATOM 2954 N N . TYR A 1 378 ? -4.677 15.949 3.850 1.00 93.94 378 TYR A N 1
ATOM 2955 C CA . TYR A 1 378 ? -4.494 16.201 2.421 1.00 93.94 378 TYR A CA 1
ATOM 2956 C C . TYR A 1 378 ? -3.235 17.026 2.116 1.00 93.94 378 TYR A C 1
ATOM 2958 O O . TYR A 1 378 ? -2.438 16.645 1.259 1.00 93.94 378 TYR A O 1
ATOM 2966 N N . ARG A 1 379 ? -3.002 18.122 2.853 1.00 93.88 379 ARG A N 1
ATOM 2967 C CA . ARG A 1 379 ? -1.797 18.955 2.704 1.00 93.88 379 ARG A CA 1
ATOM 2968 C C . ARG A 1 379 ? -0.536 18.154 3.011 1.00 93.88 379 ARG A C 1
ATOM 2970 O O . ARG A 1 379 ? 0.337 18.080 2.155 1.00 93.88 379 ARG A O 1
ATOM 2977 N N . ALA A 1 380 ? -0.478 17.502 4.176 1.00 95.62 380 ALA A N 1
ATOM 2978 C CA . ALA A 1 380 ? 0.694 16.739 4.604 1.00 95.62 380 ALA A CA 1
ATOM 2979 C C . ALA A 1 380 ? 1.081 15.638 3.600 1.00 95.62 380 ALA A C 1
ATOM 2981 O O . ALA A 1 380 ? 2.249 15.523 3.237 1.00 95.62 380 ALA A O 1
ATOM 2982 N N . SER A 1 381 ? 0.106 14.873 3.099 1.00 95.69 381 SER A N 1
ATOM 2983 C CA . SER A 1 381 ? 0.358 13.815 2.111 1.00 95.69 381 SER A CA 1
ATOM 2984 C C . SER A 1 381 ? 0.809 14.354 0.749 1.00 95.69 381 SER A C 1
ATOM 2986 O O . SER A 1 381 ? 1.768 13.837 0.181 1.00 95.69 381 SER A O 1
ATOM 2988 N N . LYS A 1 382 ? 0.204 15.431 0.225 1.00 95.31 382 LYS A N 1
ATOM 2989 C CA . LYS A 1 382 ? 0.654 16.033 -1.042 1.00 95.31 382 LYS A CA 1
ATOM 2990 C C . LYS A 1 382 ? 2.022 16.729 -0.902 1.00 95.31 382 LYS A C 1
ATOM 2992 O O . LYS A 1 382 ? 2.799 16.691 -1.851 1.00 95.31 382 LYS A O 1
ATOM 2997 N N . SER A 1 383 ? 2.383 17.261 0.272 1.00 96.25 383 SER A N 1
ATOM 2998 C CA . SER A 1 383 ? 3.766 17.684 0.574 1.00 96.25 383 SER A CA 1
ATOM 2999 C C . SER A 1 383 ? 4.738 16.496 0.654 1.00 96.25 383 SER A C 1
ATOM 3001 O O . SER A 1 383 ? 5.858 16.594 0.159 1.00 96.25 383 SER A O 1
ATOM 3003 N N . GLY A 1 384 ? 4.316 15.353 1.208 1.00 96.38 384 GLY A N 1
ATOM 3004 C CA . GLY A 1 384 ? 5.099 14.110 1.191 1.00 96.38 384 GLY A CA 1
ATOM 3005 C C . GLY A 1 384 ? 5.362 13.606 -0.232 1.00 96.38 384 GLY A C 1
ATOM 3006 O O . GLY A 1 384 ? 6.499 13.300 -0.586 1.00 96.38 384 GLY A O 1
ATOM 3007 N N . MET A 1 385 ? 4.336 13.618 -1.087 1.00 94.56 385 MET A N 1
ATOM 3008 C CA . MET A 1 385 ? 4.462 13.255 -2.499 1.00 94.56 385 MET A CA 1
ATOM 3009 C C . MET A 1 385 ? 5.376 14.209 -3.288 1.00 94.56 385 MET A C 1
ATOM 3011 O O . MET A 1 385 ? 6.110 13.750 -4.158 1.00 94.56 385 MET A O 1
ATOM 3015 N N . ASN A 1 386 ? 5.400 15.511 -2.971 1.00 96.69 386 ASN A N 1
ATOM 3016 C CA . ASN A 1 386 ? 6.358 16.436 -3.591 1.00 96.69 386 ASN A CA 1
ATOM 3017 C C . ASN A 1 386 ? 7.809 15.974 -3.372 1.00 96.69 386 ASN A C 1
ATOM 3019 O O . ASN A 1 386 ? 8.600 16.006 -4.312 1.00 96.69 386 ASN A O 1
ATOM 3023 N N . ILE A 1 387 ? 8.146 15.532 -2.153 1.00 96.00 387 ILE A N 1
ATOM 3024 C CA . ILE A 1 387 ? 9.485 15.038 -1.789 1.00 96.00 387 ILE A CA 1
ATOM 3025 C C . ILE A 1 387 ? 9.766 13.686 -2.461 1.00 96.00 387 ILE A C 1
ATOM 3027 O O . ILE A 1 387 ? 10.848 13.491 -3.008 1.00 96.00 387 ILE A O 1
ATOM 3031 N N . LEU A 1 388 ? 8.781 12.784 -2.508 1.00 95.50 388 LEU A N 1
ATOM 3032 C CA . LEU A 1 388 ? 8.867 11.528 -3.264 1.00 95.50 388 LEU A CA 1
ATOM 3033 C C . LEU A 1 388 ? 9.190 11.774 -4.750 1.00 95.50 388 LEU A C 1
ATOM 3035 O O . LEU A 1 388 ? 10.066 11.122 -5.312 1.00 95.50 388 LEU A O 1
ATOM 3039 N N . ALA A 1 389 ? 8.530 12.747 -5.380 1.00 95.75 389 ALA A N 1
ATOM 3040 C CA . ALA A 1 389 ? 8.793 13.129 -6.764 1.00 95.75 389 ALA A CA 1
ATOM 3041 C C . ALA A 1 389 ? 10.172 13.794 -6.950 1.00 95.75 389 ALA A C 1
ATOM 3043 O O . ALA A 1 389 ? 10.796 13.604 -7.991 1.00 95.75 389 ALA A O 1
ATOM 3044 N N . VAL A 1 390 ? 10.685 14.527 -5.949 1.00 96.06 390 VAL A N 1
ATOM 3045 C CA . VAL A 1 390 ? 12.075 15.034 -5.944 1.00 96.06 390 VAL A CA 1
ATOM 3046 C C . VAL A 1 390 ? 13.075 13.878 -5.935 1.00 96.06 390 VAL A C 1
ATOM 3048 O O . VAL A 1 390 ? 14.044 13.908 -6.691 1.00 96.06 390 VAL A O 1
ATOM 3051 N N . GLU A 1 391 ? 12.829 12.840 -5.136 1.00 97.50 391 GLU A N 1
ATOM 3052 C CA . GLU A 1 391 ? 13.700 11.665 -5.085 1.00 97.50 391 GLU A CA 1
ATOM 3053 C C . GLU A 1 391 ? 13.618 10.821 -6.363 1.00 97.50 391 GLU A C 1
ATOM 3055 O O . GLU A 1 391 ? 14.660 10.432 -6.885 1.00 97.50 391 GLU A O 1
ATOM 3060 N N . TRP A 1 392 ? 12.437 10.636 -6.963 1.00 97.25 392 TRP A N 1
ATOM 3061 C CA . TRP A 1 392 ? 12.325 10.030 -8.299 1.00 97.25 392 TRP A CA 1
ATOM 3062 C C . TRP A 1 392 ? 13.040 10.853 -9.382 1.00 97.25 392 TRP A C 1
ATOM 3064 O O . TRP A 1 392 ? 13.758 10.286 -10.205 1.00 97.25 392 TRP A O 1
ATOM 3074 N N . ALA A 1 393 ? 12.934 12.186 -9.340 1.00 96.69 393 ALA A N 1
ATOM 3075 C CA . ALA A 1 393 ? 13.671 13.088 -10.230 1.00 96.69 393 ALA A CA 1
ATOM 3076 C C . ALA A 1 393 ? 15.193 13.040 -10.018 1.00 96.69 393 ALA A C 1
ATOM 3078 O O . ALA A 1 393 ? 15.950 13.330 -10.943 1.00 96.69 393 ALA A O 1
ATOM 3079 N N . ARG A 1 394 ? 15.657 12.696 -8.809 1.00 96.81 394 ARG A N 1
ATOM 3080 C CA . ARG A 1 394 ? 17.073 12.464 -8.494 1.00 96.81 394 ARG A CA 1
ATOM 3081 C C . ARG A 1 394 ? 17.543 11.097 -8.995 1.00 96.81 394 ARG A C 1
ATOM 3083 O O . ARG A 1 394 ? 18.656 11.009 -9.505 1.00 96.81 394 ARG A O 1
ATOM 3090 N N . LEU A 1 395 ? 16.724 10.058 -8.825 1.00 96.38 395 LEU A N 1
ATOM 3091 C CA . LEU A 1 395 ? 17.033 8.677 -9.205 1.00 96.38 395 LEU A CA 1
ATOM 3092 C C . LEU A 1 395 ? 17.146 8.523 -10.726 1.00 96.38 395 LEU A C 1
ATOM 3094 O O . LEU A 1 395 ? 18.198 8.117 -11.203 1.00 96.38 395 LEU A O 1
ATOM 3098 N N . LEU A 1 396 ? 16.115 8.924 -11.478 1.00 94.75 396 LEU A N 1
ATOM 3099 C CA . LEU A 1 396 ? 16.007 8.688 -12.929 1.00 94.75 396 LEU A CA 1
ATOM 3100 C C . LEU A 1 396 ? 16.747 9.735 -13.794 1.00 94.75 396 LEU A C 1
ATOM 3102 O O . LEU A 1 396 ? 16.566 9.809 -15.013 1.00 94.75 396 LEU A O 1
ATOM 3106 N N . ARG A 1 397 ? 17.545 10.612 -13.165 1.00 91.19 397 ARG A N 1
ATOM 3107 C CA . ARG A 1 397 ? 18.129 11.796 -13.818 1.00 91.19 397 ARG A CA 1
ATOM 3108 C C . ARG A 1 397 ? 19.138 11.443 -14.907 1.00 91.19 397 ARG A C 1
ATOM 3110 O O . ARG A 1 397 ? 19.205 12.132 -15.922 1.00 91.19 397 ARG A O 1
ATOM 3117 N N . ASN A 1 398 ? 19.945 10.413 -14.668 1.00 92.00 398 ASN A N 1
ATOM 3118 C CA . ASN A 1 398 ? 21.015 10.009 -15.583 1.00 92.00 398 ASN A CA 1
ATOM 3119 C C . ASN A 1 398 ? 20.475 9.193 -16.767 1.00 92.00 398 ASN A C 1
ATOM 3121 O O . ASN A 1 398 ? 21.086 9.182 -17.832 1.00 92.00 398 ASN A O 1
ATOM 3125 N N . ASP A 1 399 ? 19.308 8.578 -16.593 1.00 93.31 399 ASP A N 1
ATOM 3126 C CA . ASP A 1 399 ? 18.579 7.813 -17.606 1.00 93.31 399 ASP A CA 1
ATOM 3127 C C . ASP A 1 399 ? 17.805 8.723 -18.580 1.00 93.31 399 ASP A C 1
ATOM 3129 O O . ASP A 1 399 ? 17.378 8.296 -19.653 1.00 93.31 399 ASP A O 1
ATOM 3133 N N . GLY A 1 400 ? 17.660 10.008 -18.233 1.00 92.12 400 GLY A N 1
ATOM 3134 C CA . GLY A 1 400 ? 17.022 11.028 -19.067 1.00 92.12 400 GLY A CA 1
ATOM 3135 C C . GLY A 1 400 ? 15.497 11.091 -18.947 1.00 92.12 400 GLY A C 1
ATOM 3136 O O . GLY A 1 400 ? 14.856 11.736 -19.781 1.00 92.12 400 GLY A O 1
ATOM 3137 N N . VAL A 1 401 ? 14.913 10.453 -17.927 1.00 95.31 401 VAL A N 1
ATOM 3138 C CA . VAL A 1 401 ? 13.474 10.534 -17.638 1.00 95.31 401 VAL A CA 1
ATOM 3139 C C . VAL A 1 401 ? 13.154 11.893 -17.007 1.00 95.31 401 VAL A C 1
ATOM 3141 O O . VAL A 1 401 ? 13.813 12.343 -16.068 1.00 95.31 401 VAL A O 1
ATOM 3144 N N . LYS A 1 402 ? 12.124 12.564 -17.519 1.00 96.12 402 LYS A N 1
ATOM 3145 C CA . LYS A 1 402 ? 11.683 13.890 -17.073 1.00 96.12 402 LYS A CA 1
ATOM 3146 C C . LYS A 1 402 ? 10.609 13.741 -16.002 1.00 96.12 402 LYS A C 1
ATOM 3148 O O . LYS A 1 402 ? 9.570 13.136 -16.254 1.00 96.12 402 LYS A O 1
ATOM 3153 N N . VAL A 1 403 ? 10.830 14.299 -14.816 1.00 97.56 403 VAL A N 1
ATOM 3154 C CA . VAL A 1 403 ? 9.912 14.143 -13.678 1.00 97.56 403 VAL A CA 1
ATOM 3155 C C . VAL A 1 403 ? 9.298 15.487 -13.294 1.00 97.56 403 VAL A C 1
ATOM 3157 O O . VAL A 1 403 ? 10.015 16.456 -13.055 1.00 97.56 403 VAL A O 1
ATOM 3160 N N . PHE A 1 404 ? 7.967 15.538 -13.211 1.00 96.81 404 PHE A N 1
ATOM 3161 C CA . PHE A 1 404 ? 7.201 16.763 -12.979 1.00 96.81 404 PHE A CA 1
ATOM 3162 C C . PHE A 1 404 ? 6.224 16.614 -11.808 1.00 96.81 404 PHE A C 1
ATOM 3164 O O . PHE A 1 404 ? 5.421 15.684 -11.778 1.00 96.81 404 PHE A O 1
ATOM 3171 N N . ASN A 1 405 ? 6.210 17.585 -10.892 1.00 97.12 405 ASN A N 1
ATOM 3172 C CA . ASN A 1 405 ? 5.084 17.792 -9.978 1.00 97.12 405 ASN A CA 1
ATOM 3173 C C . ASN A 1 405 ? 4.098 18.766 -10.636 1.00 97.12 405 ASN A C 1
ATOM 3175 O O . ASN A 1 405 ? 4.455 19.915 -10.891 1.00 97.12 405 ASN A O 1
ATOM 3179 N N . VAL A 1 406 ? 2.856 18.347 -10.875 1.00 94.19 406 VAL A N 1
ATOM 3180 C CA . VAL A 1 406 ? 1.826 19.165 -11.534 1.00 94.19 406 VAL A CA 1
ATOM 3181 C C . VAL A 1 406 ? 0.664 19.411 -10.574 1.00 94.19 406 VAL A C 1
ATOM 3183 O O . VAL A 1 406 ? 0.080 18.476 -10.037 1.00 94.19 406 VAL A O 1
ATOM 3186 N N . SER A 1 407 ? 0.311 20.678 -10.360 1.00 94.94 407 SER A N 1
ATOM 3187 C CA . SER A 1 407 ? -0.891 21.106 -9.641 1.00 94.94 407 SER A CA 1
ATOM 3188 C C . SER A 1 407 ? -1.905 21.657 -10.655 1.00 94.94 407 SER A C 1
ATOM 3190 O O . SER A 1 407 ? -1.841 22.850 -10.977 1.00 94.94 407 SER A O 1
ATOM 3192 N N . PRO A 1 408 ? -2.872 20.851 -11.134 1.00 84.50 408 PRO A N 1
ATOM 3193 C CA . PRO A 1 408 ? -3.760 21.248 -12.230 1.00 84.50 408 PRO A CA 1
ATOM 3194 C C . PRO A 1 408 ? -4.825 22.292 -11.847 1.00 84.50 408 PRO A C 1
ATOM 3196 O O . PRO A 1 408 ? -5.512 22.818 -12.717 1.00 84.50 408 PRO A O 1
ATOM 3199 N N . GLY A 1 409 ? -4.941 22.633 -10.559 1.00 88.88 409 GLY A N 1
ATOM 3200 C CA . GLY A 1 409 ? -5.817 23.688 -10.042 1.00 88.88 409 GLY A CA 1
ATOM 3201 C C . GLY A 1 409 ? -6.879 23.166 -9.075 1.00 88.88 409 GLY A C 1
ATOM 3202 O O . GLY A 1 409 ? -6.857 22.008 -8.660 1.00 88.88 409 GLY A O 1
ATOM 3203 N N . PHE A 1 410 ? -7.818 24.035 -8.697 1.00 89.44 410 PHE A N 1
ATOM 3204 C CA . PHE A 1 410 ? -9.033 23.626 -7.993 1.00 89.44 410 PHE A CA 1
ATOM 3205 C C . PHE A 1 410 ? -10.093 23.289 -9.047 1.00 89.44 410 PHE A C 1
ATOM 3207 O O . PHE A 1 410 ? -10.638 24.189 -9.681 1.00 89.44 410 PHE A O 1
ATOM 3214 N N . LEU A 1 411 ? -10.316 21.995 -9.278 1.00 85.62 411 LEU A N 1
ATOM 3215 C CA . LEU A 1 411 ? -11.173 21.468 -10.345 1.00 85.62 411 LEU A CA 1
ATOM 3216 C C . LEU A 1 411 ? -12.473 20.891 -9.775 1.00 85.62 411 LEU A C 1
ATOM 3218 O O . LEU A 1 411 ? -12.486 20.379 -8.653 1.00 85.62 411 LEU A O 1
ATOM 3222 N N . ASN A 1 412 ? -13.555 20.923 -10.554 1.00 82.12 412 ASN A N 1
ATOM 3223 C CA . ASN A 1 412 ? -14.871 20.427 -10.146 1.00 82.12 412 ASN A CA 1
ATOM 3224 C C . ASN A 1 412 ? -14.976 18.888 -10.261 1.00 82.12 412 ASN A C 1
ATOM 3226 O O . ASN A 1 412 ? -15.746 18.343 -11.047 1.00 82.12 412 ASN A O 1
ATOM 3230 N N . THR A 1 413 ? -14.139 18.171 -9.506 1.00 79.62 413 THR A N 1
ATOM 3231 C CA . THR A 1 413 ? -14.027 16.699 -9.510 1.00 79.62 413 THR A CA 1
ATOM 3232 C C . THR A 1 413 ? -14.523 16.087 -8.198 1.00 79.62 413 THR A C 1
ATOM 3234 O O . THR A 1 413 ? -14.672 16.782 -7.196 1.00 79.62 413 THR A O 1
ATOM 3237 N N . GLY A 1 414 ? -14.696 14.760 -8.150 1.00 74.88 414 GLY A N 1
ATOM 3238 C CA . GLY A 1 414 ? -14.991 13.997 -6.922 1.00 74.88 414 GLY A CA 1
ATOM 3239 C C . GLY A 1 414 ? -13.830 13.884 -5.911 1.00 74.88 414 GLY A C 1
ATOM 3240 O O . GLY A 1 414 ? -13.770 12.920 -5.141 1.00 74.88 414 GLY A O 1
ATOM 3241 N N . LEU A 1 415 ? -12.868 14.812 -5.928 1.00 77.81 415 LEU A N 1
ATOM 3242 C CA . LEU A 1 415 ? -11.840 14.958 -4.893 1.00 77.81 415 LEU A CA 1
ATOM 3243 C C . LEU A 1 415 ? -12.408 15.764 -3.712 1.00 77.81 415 LEU A C 1
ATOM 3245 O O . LEU A 1 415 ? -13.156 16.725 -3.912 1.00 77.81 415 LEU A O 1
ATOM 3249 N N . GLY A 1 416 ? -12.117 15.336 -2.482 1.00 75.44 416 GLY A N 1
ATOM 3250 C CA . GLY A 1 416 ? -12.714 15.900 -1.265 1.00 75.44 416 GLY A CA 1
ATOM 3251 C C . GLY A 1 416 ? -14.208 15.591 -1.087 1.00 75.44 416 GLY A C 1
ATOM 3252 O O . GLY A 1 416 ? -14.807 16.033 -0.107 1.00 75.44 416 GLY A O 1
ATOM 3253 N N . ASP A 1 417 ? -14.844 14.851 -2.003 1.00 75.62 417 ASP A N 1
ATOM 3254 C CA . ASP A 1 417 ? -16.222 14.392 -1.820 1.00 75.62 417 ASP A CA 1
ATOM 3255 C C . ASP A 1 417 ? -16.306 13.128 -0.995 1.00 75.62 417 ASP A C 1
ATOM 3257 O O . ASP A 1 417 ? -15.470 12.230 -1.095 1.00 75.62 417 ASP A O 1
ATOM 3261 N N . ASP A 1 418 ? -17.371 13.046 -0.198 1.00 67.00 418 ASP A N 1
ATOM 3262 C CA . ASP A 1 418 ? -17.664 11.828 0.525 1.00 67.00 418 ASP A CA 1
ATOM 3263 C C . ASP A 1 418 ? -18.277 10.789 -0.423 1.00 67.00 418 ASP A C 1
ATOM 3265 O O . ASP A 1 418 ? -19.495 10.597 -0.480 1.00 67.00 418 ASP A O 1
ATOM 3269 N N . ARG A 1 419 ? -17.399 10.110 -1.170 1.00 56.44 419 ARG A N 1
ATOM 3270 C CA . ARG A 1 419 ? -17.742 9.062 -2.143 1.00 56.44 419 ARG A CA 1
ATOM 3271 C C . ARG A 1 419 ? -18.617 7.960 -1.531 1.00 56.44 419 ARG A C 1
ATOM 3273 O O . ARG A 1 419 ? -19.470 7.414 -2.221 1.00 56.44 419 ARG A O 1
ATOM 3280 N N . ALA A 1 420 ? -18.506 7.703 -0.223 1.00 54.38 420 ALA A N 1
ATOM 3281 C CA . ALA A 1 420 ? -19.338 6.730 0.488 1.00 54.38 420 ALA A CA 1
ATOM 3282 C C . ALA A 1 420 ? -20.816 7.156 0.646 1.00 54.38 420 ALA A C 1
ATOM 3284 O O . ALA A 1 420 ? -21.637 6.347 1.082 1.00 54.38 420 ALA A O 1
ATOM 3285 N N . THR A 1 421 ? -21.167 8.400 0.305 1.00 63.75 421 THR A N 1
ATOM 3286 C CA . THR A 1 421 ? -22.554 8.902 0.278 1.00 63.75 421 THR A CA 1
ATOM 3287 C C . THR A 1 421 ? -23.161 8.958 -1.125 1.00 63.75 421 THR A C 1
ATOM 3289 O O . THR A 1 421 ? -24.348 9.252 -1.247 1.00 63.75 421 THR A O 1
ATOM 3292 N N . GLY A 1 422 ? -22.361 8.759 -2.182 1.00 57.47 422 GLY A N 1
ATOM 3293 C CA . GLY A 1 422 ? -22.765 8.991 -3.576 1.00 57.47 422 GLY A CA 1
ATOM 3294 C C . GLY A 1 422 ? -23.042 10.461 -3.940 1.00 57.47 422 GLY A C 1
ATOM 3295 O O . GLY A 1 422 ? -23.321 10.760 -5.097 1.00 57.47 422 GLY A O 1
ATOM 3296 N N . LYS A 1 423 ? -22.961 11.401 -2.986 1.00 60.84 423 LYS A N 1
ATOM 3297 C CA . LYS A 1 423 ? -23.259 12.820 -3.216 1.00 60.84 423 LYS A CA 1
ATOM 3298 C C . LYS A 1 423 ? -22.046 13.545 -3.793 1.00 60.84 423 LYS A C 1
ATOM 3300 O O . LYS A 1 423 ? -21.208 14.056 -3.048 1.00 60.84 423 LYS A O 1
ATOM 3305 N N . TRP A 1 424 ? -21.988 13.624 -5.121 1.00 71.00 424 TRP A N 1
ATOM 3306 C CA . TRP A 1 424 ? -21.179 14.630 -5.811 1.00 71.00 424 TRP A CA 1
ATOM 3307 C C . TRP A 1 424 ? -21.577 16.038 -5.342 1.00 71.00 424 TRP A C 1
ATOM 3309 O O . TRP A 1 424 ? -22.754 16.298 -5.069 1.00 71.00 424 TRP A O 1
ATOM 3319 N N . ARG A 1 425 ? -20.603 16.947 -5.230 1.00 76.75 425 ARG A N 1
ATOM 3320 C CA . ARG A 1 425 ? -20.848 18.351 -4.873 1.00 76.75 425 ARG A CA 1
ATOM 3321 C C . ARG A 1 425 ? -20.293 19.276 -5.941 1.00 76.75 425 ARG A C 1
ATOM 3323 O O . ARG A 1 425 ? -19.083 19.300 -6.154 1.00 76.75 425 ARG A O 1
ATOM 3330 N N . ASP A 1 426 ? -21.173 20.093 -6.515 1.00 83.62 426 ASP A N 1
ATOM 3331 C CA . ASP A 1 426 ? -20.782 21.159 -7.431 1.00 83.62 426 ASP A CA 1
ATOM 3332 C C . ASP A 1 426 ? -19.936 22.225 -6.714 1.00 83.62 426 ASP A C 1
ATOM 3334 O O . ASP A 1 426 ? -20.431 23.041 -5.927 1.00 83.62 426 ASP A O 1
ATOM 3338 N N . LYS A 1 427 ? -18.637 22.223 -7.015 1.00 86.12 427 LYS A N 1
ATOM 3339 C CA . LYS A 1 427 ? -17.656 23.170 -6.479 1.00 86.12 427 LYS A CA 1
ATOM 3340 C C . LYS A 1 427 ? -17.446 24.382 -7.381 1.00 86.12 427 LYS A C 1
ATOM 3342 O O . LYS A 1 427 ? -16.680 25.266 -6.996 1.00 86.12 427 LYS A O 1
ATOM 3347 N N . SER A 1 428 ? -18.104 24.495 -8.538 1.00 86.50 428 SER A N 1
ATOM 3348 C CA . SER A 1 428 ? -18.001 25.706 -9.366 1.00 86.50 428 SER A CA 1
ATOM 3349 C C . SER A 1 428 ? -18.567 26.932 -8.639 1.00 86.50 428 SER A C 1
ATOM 3351 O O . SER A 1 428 ? -17.993 28.015 -8.735 1.00 86.50 428 SER A O 1
ATOM 3353 N N . SER A 1 429 ? -19.559 26.741 -7.760 1.00 85.06 429 SER A N 1
ATOM 3354 C CA . SER A 1 429 ? -20.010 27.753 -6.786 1.00 85.06 429 SER A CA 1
ATOM 3355 C C . SER A 1 429 ? -18.920 28.231 -5.802 1.00 85.06 429 SER A C 1
ATOM 3357 O O . SER A 1 429 ? -19.038 29.308 -5.222 1.00 85.06 429 SER A O 1
ATOM 3359 N N . TRP A 1 430 ? -17.844 27.457 -5.616 1.00 83.75 430 TRP A N 1
ATOM 3360 C CA . TRP A 1 430 ? -16.677 27.774 -4.778 1.00 83.75 430 TRP A CA 1
ATOM 3361 C C . TRP A 1 430 ? -15.450 28.195 -5.611 1.00 83.75 430 TRP A C 1
ATOM 3363 O O . TRP A 1 430 ? -14.329 28.222 -5.092 1.00 83.75 430 TRP A O 1
ATOM 3373 N N . GLY A 1 431 ? -15.643 28.487 -6.903 1.00 87.69 431 GLY A N 1
ATOM 3374 C CA . GLY A 1 431 ? -14.579 28.853 -7.839 1.00 87.69 431 GLY A CA 1
ATOM 3375 C C . GLY A 1 431 ? -13.791 27.669 -8.408 1.00 87.69 431 GLY A C 1
ATOM 3376 O O . GLY A 1 431 ? -12.656 27.863 -8.841 1.00 87.69 431 GLY A O 1
ATOM 3377 N N . ALA A 1 432 ? -14.337 26.447 -8.388 1.00 87.06 432 ALA A N 1
ATOM 3378 C CA . ALA A 1 432 ? -13.708 25.319 -9.072 1.00 87.06 432 ALA A CA 1
ATOM 3379 C C . ALA A 1 432 ? -13.878 25.412 -10.595 1.00 87.06 432 ALA A C 1
ATOM 3381 O O . ALA A 1 432 ? -14.983 25.620 -11.105 1.00 87.06 432 ALA A O 1
ATOM 3382 N N . LEU A 1 433 ? -12.768 25.221 -11.304 1.00 88.25 433 LEU A N 1
ATOM 3383 C CA . LEU A 1 433 ? -12.697 25.202 -12.761 1.00 88.25 433 LEU A CA 1
ATOM 3384 C C . LEU A 1 433 ? -13.191 23.866 -13.330 1.00 88.25 433 LEU A C 1
ATOM 3386 O O . LEU A 1 433 ? -13.216 22.846 -12.636 1.00 88.25 433 LEU A O 1
ATOM 3390 N N . ASP A 1 434 ? -13.527 23.866 -14.617 1.00 84.31 434 ASP A N 1
ATOM 3391 C CA . ASP A 1 434 ? -13.824 22.640 -15.352 1.00 84.31 434 ASP A CA 1
ATOM 3392 C C . ASP A 1 434 ? -12.601 21.688 -15.352 1.00 84.31 434 ASP A C 1
ATOM 3394 O O . ASP A 1 434 ? -11.478 22.146 -15.610 1.00 84.31 434 ASP A O 1
ATOM 3398 N N . PRO A 1 435 ? -12.769 20.379 -15.072 1.00 81.25 435 PRO A N 1
ATOM 3399 C CA . PRO A 1 435 ? -11.673 19.410 -15.085 1.00 81.25 435 PRO A CA 1
ATOM 3400 C C . PRO A 1 435 ? -10.863 19.368 -16.390 1.00 81.25 435 PRO A C 1
ATOM 3402 O O . PRO A 1 435 ? -9.655 19.128 -16.333 1.00 81.25 435 PRO A O 1
ATOM 3405 N N . ALA A 1 436 ? -11.472 19.658 -17.545 1.00 75.25 436 ALA A N 1
ATOM 3406 C CA . ALA A 1 436 ? -10.792 19.700 -18.839 1.00 75.25 436 ALA A CA 1
ATOM 3407 C C . ALA A 1 436 ? -9.711 20.794 -18.911 1.00 75.25 436 ALA A C 1
ATOM 3409 O O . ALA A 1 436 ? -8.705 20.610 -19.592 1.00 75.25 436 ALA A O 1
ATOM 3410 N N . ILE A 1 437 ? -9.856 21.896 -18.163 1.00 80.00 437 ILE A N 1
ATOM 3411 C CA . ILE A 1 437 ? -8.836 22.959 -18.075 1.00 80.00 437 ILE A CA 1
ATOM 3412 C C . ILE A 1 437 ? -7.584 22.439 -17.353 1.00 80.00 437 ILE A C 1
ATOM 3414 O O . ILE A 1 437 ? -6.459 22.744 -17.750 1.00 80.00 437 ILE A O 1
ATOM 3418 N N . GLY A 1 438 ? -7.774 21.625 -16.311 1.00 79.00 438 GLY A N 1
ATOM 3419 C CA . GLY A 1 438 ? -6.679 20.952 -15.615 1.00 79.00 438 GLY A CA 1
ATOM 3420 C C . GLY A 1 438 ? -6.035 19.855 -16.464 1.00 79.00 438 GLY A C 1
ATOM 3421 O O . GLY A 1 438 ? -4.812 19.759 -16.511 1.00 79.00 438 GLY A O 1
ATOM 3422 N N . ALA A 1 439 ? -6.848 19.074 -17.181 1.00 77.00 439 ALA A N 1
ATOM 3423 C CA . ALA A 1 439 ? -6.370 18.041 -18.097 1.00 77.00 439 ALA A CA 1
ATOM 3424 C C . ALA A 1 439 ? -5.540 18.628 -19.252 1.00 77.00 439 ALA A C 1
ATOM 3426 O O . ALA A 1 439 ? -4.471 18.102 -19.545 1.00 77.00 439 ALA A O 1
ATOM 3427 N N . ALA A 1 440 ? -5.969 19.745 -19.850 1.00 77.88 440 ALA A N 1
ATOM 3428 C CA . ALA A 1 440 ? -5.217 20.439 -20.897 1.00 77.88 440 ALA A CA 1
ATOM 3429 C C . ALA A 1 440 ? -3.824 20.884 -20.414 1.00 77.88 440 ALA A C 1
ATOM 3431 O O . ALA A 1 440 ? -2.837 20.655 -21.101 1.00 77.88 440 ALA A O 1
ATOM 3432 N N . PHE A 1 441 ? -3.711 21.421 -19.195 1.00 86.81 441 PHE A N 1
ATOM 3433 C CA . PHE A 1 441 ? -2.403 21.757 -18.620 1.00 86.81 441 PHE A CA 1
ATOM 3434 C C . PHE A 1 441 ? -1.538 20.512 -18.324 1.00 86.81 441 PHE A C 1
ATOM 3436 O O . PHE A 1 441 ? -0.319 20.566 -18.471 1.00 86.81 441 PHE A O 1
ATOM 3443 N N . CYS A 1 442 ? -2.127 19.365 -17.969 1.00 82.69 442 CYS A N 1
ATOM 3444 C CA . CYS A 1 442 ? -1.369 18.109 -17.912 1.00 82.69 44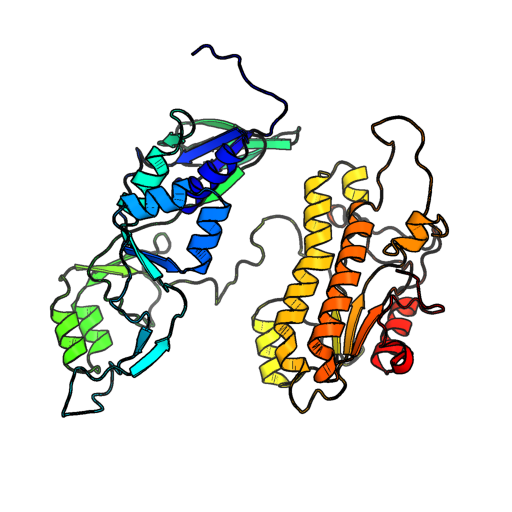2 CYS A CA 1
ATOM 3445 C C . CYS A 1 442 ? -0.881 17.666 -19.306 1.00 82.69 442 CYS A C 1
ATOM 3447 O O . CYS A 1 442 ? 0.238 17.167 -19.416 1.00 82.69 442 CYS A O 1
ATOM 3449 N N . VAL A 1 443 ? -1.674 17.887 -20.363 1.00 81.12 443 VAL A N 1
ATOM 3450 C CA . VAL A 1 443 ? -1.272 17.629 -21.757 1.00 81.12 443 VAL A CA 1
ATOM 3451 C C . VAL A 1 443 ? -0.118 18.543 -22.182 1.00 81.12 443 VAL A C 1
ATOM 3453 O O . VAL A 1 443 ? 0.851 18.025 -22.723 1.00 81.12 443 VAL A O 1
ATOM 3456 N N . ASP A 1 444 ? -0.114 19.837 -21.826 1.00 84.75 444 ASP A N 1
ATOM 3457 C CA . ASP A 1 444 ? 1.038 20.730 -22.076 1.00 84.75 444 ASP A CA 1
ATOM 3458 C C . ASP A 1 444 ? 2.369 20.127 -21.571 1.00 84.75 444 ASP A C 1
ATOM 3460 O O . ASP A 1 444 ? 3.413 20.248 -22.214 1.00 84.75 444 ASP A O 1
ATOM 3464 N N . VAL A 1 445 ? 2.349 19.506 -20.385 1.00 85.50 445 VAL A N 1
ATOM 3465 C CA . VAL A 1 445 ? 3.529 18.881 -19.762 1.00 85.50 445 VAL A CA 1
ATOM 3466 C C . VAL A 1 445 ? 3.895 17.573 -20.472 1.00 85.50 445 VAL A C 1
ATOM 3468 O O . VAL A 1 445 ? 5.076 17.297 -20.675 1.00 85.50 445 VAL A O 1
ATOM 3471 N N . ILE A 1 446 ? 2.897 16.785 -20.882 1.00 84.38 446 ILE A N 1
ATOM 3472 C CA . ILE A 1 446 ? 3.074 15.533 -21.634 1.00 84.38 446 ILE A CA 1
ATOM 3473 C C . ILE A 1 446 ? 3.677 15.788 -23.020 1.00 84.38 446 ILE A C 1
ATOM 3475 O O . ILE A 1 446 ? 4.615 15.087 -23.398 1.00 84.38 446 ILE A O 1
ATOM 3479 N N . ASP A 1 447 ? 3.212 16.816 -23.730 1.00 85.81 447 ASP A N 1
ATOM 3480 C CA . ASP A 1 447 ? 3.700 17.215 -25.057 1.00 85.81 447 ASP A CA 1
ATOM 3481 C C . ASP A 1 447 ? 5.065 17.934 -24.995 1.00 85.81 447 ASP A C 1
ATOM 3483 O O . ASP A 1 447 ? 5.719 18.154 -26.014 1.00 85.81 447 ASP A O 1
ATOM 3487 N N . GLY A 1 448 ? 5.545 18.259 -23.789 1.00 88.88 448 GLY A N 1
ATOM 3488 C CA . GLY A 1 448 ? 6.858 18.860 -23.553 1.00 88.88 448 GLY A CA 1
ATOM 3489 C C . GLY A 1 448 ? 6.896 20.387 -23.603 1.00 88.88 448 GLY A C 1
ATOM 3490 O O . GLY A 1 448 ? 7.980 20.962 -23.531 1.00 88.88 448 GLY A O 1
ATOM 3491 N N . LEU A 1 449 ? 5.745 21.066 -23.634 1.00 91.25 449 LEU A N 1
ATOM 3492 C CA . LEU A 1 449 ? 5.641 22.535 -23.593 1.00 91.25 449 LEU A CA 1
ATOM 3493 C C . LEU A 1 449 ? 6.093 23.150 -22.251 1.00 91.25 449 LEU A C 1
ATOM 3495 O O . LEU A 1 449 ? 6.040 24.367 -22.089 1.00 91.25 449 LEU A O 1
ATOM 3499 N N . ARG A 1 450 ? 6.498 22.318 -21.281 1.00 92.62 450 ARG A N 1
ATOM 3500 C CA . ARG A 1 450 ? 7.121 22.696 -19.999 1.00 92.62 450 ARG A CA 1
ATOM 3501 C C . ARG A 1 450 ? 8.457 21.971 -19.750 1.00 92.62 450 ARG A C 1
ATOM 3503 O O . ARG A 1 450 ? 8.907 21.904 -18.608 1.00 92.62 450 ARG A O 1
ATOM 3510 N N . ASP A 1 451 ? 9.088 21.386 -20.776 1.00 94.12 451 ASP A N 1
ATOM 3511 C CA . ASP A 1 451 ? 10.348 20.632 -20.624 1.00 94.12 451 ASP A CA 1
ATOM 3512 C C . ASP A 1 451 ? 11.514 21.501 -20.098 1.00 94.12 451 ASP A C 1
ATOM 3514 O O . ASP A 1 451 ? 12.434 20.975 -19.474 1.00 94.12 451 ASP A O 1
ATOM 3518 N N . ASP A 1 452 ? 11.465 22.824 -20.282 1.00 94.44 452 ASP A N 1
ATOM 3519 C CA . ASP A 1 452 ? 12.386 23.800 -19.678 1.00 94.44 452 ASP A CA 1
ATOM 3520 C C . ASP A 1 452 ? 12.262 23.874 -18.143 1.00 94.44 452 ASP A C 1
ATOM 3522 O O . ASP A 1 452 ? 13.222 24.216 -17.453 1.00 94.44 452 ASP A O 1
ATOM 3526 N N . GLN A 1 453 ? 11.099 23.505 -17.599 1.00 93.94 453 GLN A N 1
ATOM 3527 C CA . GLN A 1 453 ? 10.768 23.568 -16.171 1.00 93.94 453 GLN A CA 1
ATOM 3528 C C . GLN A 1 453 ? 11.041 22.248 -15.427 1.00 93.94 453 GLN A C 1
ATOM 3530 O O . GLN A 1 453 ? 10.736 22.136 -14.238 1.00 93.94 453 GLN A O 1
ATOM 3535 N N . VAL A 1 454 ? 11.628 21.245 -16.096 1.00 93.19 454 VAL A N 1
ATOM 3536 C CA . VAL A 1 454 ? 11.914 19.921 -15.509 1.00 93.19 454 VAL A CA 1
ATOM 3537 C C . VAL A 1 454 ? 12.962 19.969 -14.388 1.00 93.19 454 VAL A C 1
ATOM 3539 O O . VAL A 1 454 ? 12.917 19.164 -13.456 1.00 93.19 454 VAL A O 1
ATOM 3542 N N . TRP A 1 455 ? 13.916 20.908 -14.443 1.00 91.12 455 TRP A N 1
ATOM 3543 C CA . TRP A 1 455 ? 14.980 21.017 -13.443 1.00 91.12 455 TRP A CA 1
ATOM 3544 C C . TRP A 1 455 ? 15.371 22.475 -13.131 1.00 91.12 455 TRP A C 1
ATOM 3546 O O . TRP A 1 455 ? 15.604 23.247 -14.057 1.00 91.12 455 TRP A O 1
ATOM 3556 N N . PRO A 1 456 ? 15.549 22.855 -11.847 1.00 91.12 456 PRO A N 1
ATOM 3557 C CA . PRO A 1 456 ? 15.332 22.039 -10.654 1.00 91.12 456 PRO A CA 1
ATOM 3558 C C . PRO A 1 456 ? 13.836 21.822 -10.415 1.00 91.12 456 PRO A C 1
ATOM 3560 O O . PRO A 1 456 ? 13.073 22.783 -10.432 1.00 91.12 456 PRO A O 1
ATOM 3563 N N . ILE A 1 457 ? 13.432 20.576 -10.151 1.00 91.75 457 ILE A N 1
ATOM 3564 C CA . ILE A 1 457 ? 12.019 20.208 -9.973 1.00 91.75 457 ILE A CA 1
ATOM 3565 C C . ILE A 1 457 ? 11.310 21.128 -8.962 1.00 91.75 457 ILE A C 1
ATOM 3567 O O . ILE A 1 457 ? 11.872 21.507 -7.928 1.00 91.75 457 ILE A O 1
ATOM 3571 N N . ARG A 1 458 ? 10.074 21.510 -9.284 1.00 93.81 458 ARG A N 1
ATOM 3572 C CA . ARG A 1 458 ? 9.145 22.332 -8.492 1.00 93.81 458 ARG A CA 1
ATOM 3573 C C . ARG A 1 458 ? 7.720 21.856 -8.763 1.00 93.81 458 ARG A C 1
ATOM 3575 O O . ARG A 1 458 ? 7.505 21.078 -9.689 1.00 93.81 458 ARG A O 1
ATOM 3582 N N . VAL A 1 459 ? 6.746 22.343 -7.994 1.00 95.75 459 VAL A N 1
ATOM 3583 C CA . VAL A 1 459 ? 5.331 22.183 -8.356 1.00 95.75 459 VAL A CA 1
ATOM 3584 C C . VAL A 1 459 ? 4.966 23.207 -9.430 1.00 95.75 459 VAL A C 1
ATOM 3586 O O . VAL A 1 459 ? 5.043 24.415 -9.201 1.00 95.75 459 VAL A O 1
ATOM 3589 N N . LEU A 1 460 ? 4.546 22.730 -10.598 1.00 95.94 460 LEU A N 1
ATOM 3590 C CA . LEU A 1 460 ? 4.041 23.565 -11.681 1.00 95.94 460 LEU A CA 1
ATOM 3591 C C . LEU A 1 460 ? 2.537 23.797 -11.484 1.00 95.94 460 LEU A C 1
ATOM 3593 O O . LEU A 1 460 ? 1.753 22.846 -11.448 1.00 95.94 460 LEU A O 1
ATOM 3597 N N . ARG A 1 461 ? 2.116 25.059 -11.378 1.00 93.00 461 ARG A N 1
ATOM 3598 C CA . ARG A 1 461 ? 0.728 25.485 -11.621 1.00 93.00 461 ARG A CA 1
ATOM 3599 C C . ARG A 1 461 ? 0.662 26.038 -13.047 1.00 93.00 461 ARG A C 1
ATOM 3601 O O . ARG A 1 461 ? 1.677 26.511 -13.552 1.00 93.00 461 ARG A O 1
ATOM 3608 N N . ARG A 1 462 ? -0.522 26.037 -13.674 1.00 87.31 462 ARG A N 1
ATOM 3609 C CA . ARG A 1 462 ? -0.707 26.434 -15.089 1.00 87.31 462 ARG A CA 1
ATOM 3610 C C . ARG A 1 462 ? 0.033 27.726 -15.462 1.00 87.31 462 ARG A C 1
ATOM 3612 O O . ARG A 1 462 ? 0.739 27.748 -16.468 1.00 87.31 462 ARG A O 1
ATOM 3619 N N . ASP A 1 463 ? -0.098 28.743 -14.608 1.00 87.44 463 ASP A N 1
ATOM 3620 C CA . ASP A 1 463 ? 0.363 30.115 -14.857 1.00 87.44 463 ASP A CA 1
ATOM 3621 C C . ASP A 1 463 ? 1.624 30.508 -14.052 1.00 87.44 463 ASP A C 1
ATOM 3623 O O . ASP A 1 463 ? 2.109 31.628 -14.191 1.00 87.44 463 ASP A O 1
ATOM 3627 N N . VAL A 1 464 ? 2.140 29.641 -13.162 1.00 90.44 464 VAL A N 1
ATOM 3628 C CA . VAL A 1 464 ? 3.261 29.981 -12.259 1.00 90.44 464 VAL A CA 1
ATOM 3629 C C . VAL A 1 464 ? 3.970 28.746 -11.681 1.00 90.44 464 VAL A C 1
ATOM 3631 O O . VAL A 1 464 ? 3.336 27.760 -11.303 1.00 90.44 464 VAL A O 1
ATOM 3634 N N . VAL A 1 465 ? 5.294 28.822 -11.523 1.00 91.38 465 VAL A N 1
ATOM 3635 C CA . VAL A 1 465 ? 6.077 27.836 -10.759 1.00 91.38 465 VAL A CA 1
ATOM 3636 C C . VAL A 1 465 ? 5.938 28.132 -9.261 1.00 91.38 465 VAL A C 1
ATOM 3638 O O . VAL A 1 465 ? 6.257 29.230 -8.807 1.00 91.38 465 VAL A O 1
ATOM 3641 N N . GLN A 1 466 ? 5.443 27.170 -8.483 1.00 90.88 466 GLN A N 1
ATOM 3642 C CA . GLN A 1 466 ? 5.179 27.340 -7.053 1.00 90.88 466 GLN A CA 1
ATOM 3643 C C . GLN A 1 466 ? 6.471 27.270 -6.216 1.00 90.88 466 GLN A C 1
ATOM 3645 O O . GLN A 1 466 ? 7.433 26.581 -6.570 1.00 90.88 466 GLN A O 1
ATOM 3650 N N . GLN A 1 467 ? 6.473 27.951 -5.067 1.00 85.44 467 GLN A N 1
ATOM 3651 C CA . GLN A 1 467 ? 7.464 27.718 -4.011 1.00 85.44 467 GLN A CA 1
ATOM 3652 C C . GLN A 1 467 ? 7.216 26.363 -3.319 1.00 85.44 467 GLN A C 1
ATOM 3654 O O . GLN A 1 467 ? 6.136 25.785 -3.439 1.00 85.44 467 GLN A O 1
ATOM 3659 N N . TRP A 1 468 ? 8.230 25.835 -2.626 1.00 88.19 468 TRP A N 1
ATOM 3660 C CA . TRP A 1 468 ? 8.139 24.542 -1.928 1.00 88.19 468 TRP A CA 1
ATOM 3661 C C . TRP A 1 468 ? 7.262 24.565 -0.687 1.00 88.19 468 TRP A C 1
ATOM 3663 O O . TRP A 1 468 ? 6.992 25.673 -0.191 1.00 88.19 468 TRP A O 1
#

Secondary structure (DSSP, 8-state):
--S----TTS-EEEEE--SHHHHHHHHHHHHTT-EEEEEESSSS------EEEEEHHHHHHHHHH-HHHHHHHHHTT-EESSSS--EEEE--SSS---SS-TT--EEEEE-TTT-EEEEEHHHHHHHHHHTSPTTSEEES--EEEEEE-TTS-EEEEETTS-EEEESEEEE-------SS---------SPPS-TT-SEEEEEHHHHHHHHTTS-HHHHHHHTTS-SEEEEE----SSSS--S-SS-S----------SSS-----SSHHHHHHHHHHTS--SEEEE------HHHHHTTSS-HHHHHHHHHIIIIIHHHHHHHHHHHHHSSTT-TT-EEEEE--TT--HHHHHSS-STT--PPPSSSS-S--TTHHHHHHHHHHHHHHHHHHHHTTTTT-EEEEEE--SBSSSSSS-GGGT-----GGGTPBPHHHHHHHHHHHHTTTTGGGSSS--EEETTEEPP-

Foldseek 3Di:
DDDPPDDPPAFEEEEEALFPVSLLVLQLCVVVVHHYAYEHQAPDLPALWEKDKDFPVRVVVSVVSPCLLVVLCVVQPWDQPDPPWQFDWDDQFQDCPDPPDSPDIDTPDTRPDSTMTIGIRSSSSVSSVVPDDPPRYDYSFAWDDWDADPVQWIWTQGPVRDIDTTNYYHYDHDDHDDDPPPDDDADDPDDDDDPVDQKDKDALVVVCVRCVNTDPVVVVVSVVDDGIDIHGNPDDCPVPPPPDPDDDDDDDDDPDDPDDPDDDDDDDPVVLVCCCVVPVAAQEAELPFAAFCQVVVVVVVDPPVCRLVVRLCRQPVCSLVSCVSRVVRCQDPVNAQGEYERAAALLQAPVCQVVVVRPPNDDFDDDPDTPGDGCVSVNVNSVNNLVVQQVVCVVCVVSNYQTAYEHLDQAQDCHNPPVVVVDRDGCVVVVHDHVVSSVVLVVCVSVCVCVVQRPPYAYDYSVDTDHD

Sequence (468 aa):
MPEDDRDWAKPHLAIVGGGIVGVILTLGLLRRKVSVRLYEQSTGFQEIGAGIAFSACARRCMELIDPLIIEALQSCGAVSVSDDTNDLRWVDGYNQPYADDPRYERPLAEISGSGFRGCRRDQFLEELAKQIPGGVIEFRKRCQTISQKQGGRVVIQFSDGSVADVDAVIGCDVANKSALNVVAFLSDPDPWPDRNTMVAEGTRNEVESGLRDWNPTVLGLVQLLPERLIKWGVFDLGEFPAPRYYNGRAETCFEEIRDRSYEIWHFNVDTFEQVRDKFGYLDILVNNAGADLDLAVASGRITKRECWNETWDVNVTGTHLFTEAFAPLLLVPKARGSRVLFITSALSSISEFANGTSPRYVLSPPGWPKPSTLYLAYRASKSGMNILAVEWARLLRNDGVKVFNVSPGFLNTGLGDDRATGKWRDKSSWGALDPAIGAAFCVDVIDGLRDDQVWPIRVLRRDVVQQW